Protein AF-A0A5C1AJ66-F1 (afdb_monomer)

Sequence (374 aa):
MSDTRTIRYGDKDYTVSAAHPAADALPLKLDTDEFRDIVASMASDGFDPEKPIYRQAATGRVISGRRRELASQVAGVETVYVDKGWTDAEVVAFVERDELHRRNLTPSEKAASAVELAALKPHGGDRKSEAARDQAATSPLDPAAADQARSREAIAKGAGVGERTVRAVAAVREKSESLFAAVKEGEIGAQLAERLVKKASPRQIKQVLAADDKSQAANKVLRQVEEAARREADSPGGQEGEPGLDDRFMPNAADARALAMAFGFAISGLRSAHRGLMNNLRDRDHPLAKRIDLHGNFASQLLALIETLERNLPELPCPPCCGTGETGDGKSCRHCQGYGVVDRGFYDGNKAVWPKVEKRMQQLRANADAGDAA

Mean predicted aligned error: 18.73 Å

Solvent-accessible surface area (backbone atoms only — not comparable to full-atom values): 21203 Å² total; per-residue (Å²): 127,71,44,63,41,79,47,77,59,89,96,43,77,42,84,41,65,25,61,29,70,54,41,58,37,44,66,77,72,73,92,40,69,72,42,51,50,51,24,51,47,29,55,75,74,40,68,62,76,93,66,48,29,35,21,29,57,91,57,47,20,32,53,42,43,69,65,57,57,52,28,25,60,75,42,71,38,77,79,56,74,44,74,35,90,60,51,72,68,54,48,39,54,47,36,49,66,65,56,54,65,39,91,86,56,51,69,42,24,28,32,36,21,38,58,48,44,58,69,71,46,76,95,70,68,71,89,74,42,66,72,58,52,63,56,55,75,71,47,100,55,60,65,70,58,53,50,52,48,53,51,41,47,52,44,12,62,69,49,73,40,59,47,70,49,33,52,27,33,52,58,26,42,76,77,32,59,72,60,33,50,36,21,31,69,60,56,31,54,29,68,60,50,31,50,42,73,74,72,50,53,72,69,55,51,52,53,22,71,71,39,93,56,32,48,62,40,43,53,53,52,50,49,53,51,53,51,50,55,45,52,64,67,66,46,72,78,76,69,92,69,91,70,84,83,75,86,84,82,68,77,52,76,64,54,58,48,49,53,53,48,52,52,50,51,53,52,50,50,51,50,51,52,49,51,53,50,52,57,51,54,66,39,80,84,31,73,67,43,70,68,48,80,74,87,46,71,64,58,57,51,52,49,52,51,49,54,52,46,66,73,67,51,68,72,44,60,24,68,80,34,69,40,68,10,34,40,92,86,75,42,65,24,85,86,36,73,42,68,11,34,33,42,64,69,65,50,62,77,43,53,90,51,46,71,61,47,43,55,51,46,53,50,52,42,56,50,50,62,56,58,79,74,113

Secondary structure (DSSP, 8-state):
---EEEEEETTEEEEEEPBPHHHHTS----SSHHHHHHHHHHHHH---TTSPEEEETTT--EEE-HHHHHHHHHHT-PPPEEEE---HHHHHHHII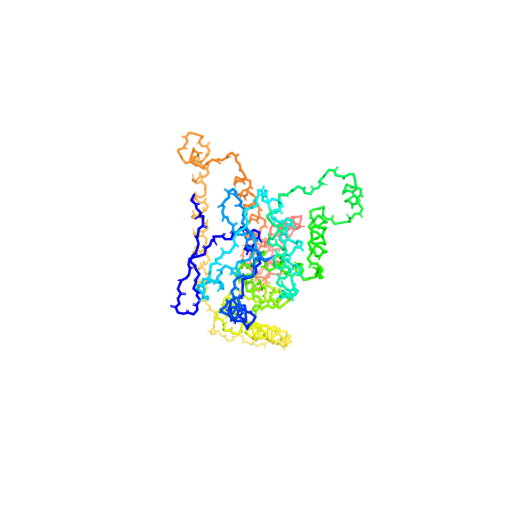IIITT-TT--HHHHHHHHHHHHHHS-S-S-TT-HHHHHHHTT-SS-HHHHHHHHHHHHHHHHHTS-HHHHHHHHHHHHH-HHHHHHHHHTSS-HHHHHHHHHHS-HHHHHHHHTSSSHHHHHHHHHHHHHHHHHHHHHS----S--PPPPSTTPPPHHHHHHHHHHHHHHHHHHHHHHHHHHHHTTSTT-HHHHHTT-SSHHHHHHHHHHHHHHHH---EE-GGGTTSSB-TTSPBPTTTTTSSEE-HHHHHHTTTTHHHHHHHHHHHHHHHHHHTT-

Foldseek 3Di:
DFAWDWDDDDPDIDIFGAADQLQVLAAPDCVDPVLVVLLVCCLVPNQDLVDAFEAAQVRNHTLDCRSVRVSCVSSVGDGGYDYDPDDSQVSLVCCLVPVLPDPPDDLLLSLLSLLSSLVSDDPDDPPPDPVLVVVCVPDPDDSVVVVVLVSLVVSCVSNVHDSVSNVLLVQLVVQPVLLNVCSNNVLAGSVLSSLCSVQPDPVLQVVLSPDPRSHVSSVVRSVVSVVVVVCVVPVDPDDDDDDPDDPDDDPPPVVVVVVVVVVVVVVVVVVVVVVVVVVLCVPCPRPVVVVPVPPDDVVVVVVVVVVVCLQPDKDDQDLLVSQQQAAPVRHGDPLCRSRRIDGPVSCVVCVVCSVVSNVVSVVVNVVSVVVVVD

Radius of gyration: 31.41 Å; Cα contacts (8 Å, |Δi|>4): 398; chains: 1; bounding box: 58×58×100 Å

Nearest PDB structures (foldseek):
  7nfu-assembly2_B  TM=4.679E-01  e=1.137E-04  Geobacillus thermoleovorans CCB_US3_UF5
  7ng0-assembly1_A-2  TM=3.808E-01  e=2.739E-05  Geobacillus thermoleovorans CCB_US3_UF5
  7nfu-assembly1_A  TM=4.645E-01  e=2.564E-04  Geobacillus thermoleovorans CCB_US3_UF5
  7bnk-assembly1_B  TM=3.337E-01  e=5.303E-05  Myxococcus xanthus DK 1622
  7o0n-assembly1_B  TM=3.545E-01  e=1.258E-04  Myxococcus xanthus DK 1622

Organism: NCBI:txid2598579

InterPro domains:
  IPR036086 ParB/Sulfiredoxin superfamily [SSF110849] (30-121)

pLDDT: mean 75.51, std 19.44, range [32.59, 96.19]

Structure (mmCIF, N/CA/C/O backbone):
data_AF-A0A5C1AJ66-F1
#
_entry.id   AF-A0A5C1AJ66-F1
#
loop_
_atom_site.group_PDB
_atom_site.id
_atom_site.type_symbol
_atom_site.label_atom_id
_atom_site.label_alt_id
_atom_site.label_comp_id
_atom_site.label_asym_id
_atom_site.label_entity_id
_atom_site.label_seq_id
_atom_site.pdbx_PDB_ins_code
_atom_site.Cartn_x
_atom_site.Cartn_y
_atom_site.Cartn_z
_atom_site.occupancy
_atom_site.B_iso_or_equiv
_atom_site.auth_seq_id
_atom_site.auth_comp_id
_atom_site.auth_asym_id
_atom_site.auth_atom_id
_atom_site.pdbx_PDB_model_num
ATOM 1 N N . MET A 1 1 ? -20.072 16.951 10.151 1.00 47.62 1 MET A N 1
ATOM 2 C CA . MET A 1 1 ? -20.674 15.750 9.535 1.00 47.62 1 MET A CA 1
ATOM 3 C C . MET A 1 1 ? -19.584 14.705 9.508 1.00 47.62 1 MET A C 1
ATOM 5 O O . MET A 1 1 ? -18.528 15.005 8.967 1.00 47.62 1 MET A O 1
ATOM 9 N N . SER A 1 2 ? -19.775 13.570 10.176 1.00 61.44 2 SER A N 1
ATOM 10 C CA . SER A 1 2 ? -18.770 12.505 10.199 1.00 61.44 2 SER A CA 1
ATOM 11 C C . SER A 1 2 ? -18.635 11.931 8.791 1.00 61.44 2 SER A C 1
ATOM 13 O O . SER A 1 2 ? -19.624 11.492 8.207 1.00 61.44 2 SER A O 1
ATOM 15 N N . ASP A 1 3 ? -17.432 12.008 8.234 1.00 83.38 3 ASP A N 1
ATOM 16 C CA . ASP A 1 3 ? -17.092 11.449 6.927 1.00 83.38 3 ASP A CA 1
ATOM 17 C C . ASP A 1 3 ? -17.266 9.919 7.006 1.00 83.38 3 ASP A C 1
ATOM 19 O O . ASP A 1 3 ? -16.702 9.281 7.898 1.00 83.38 3 ASP A O 1
ATOM 23 N N . THR A 1 4 ? -18.105 9.332 6.150 1.00 89.12 4 THR A N 1
ATOM 24 C CA . THR A 1 4 ? -18.429 7.891 6.157 1.00 89.12 4 THR A CA 1
ATOM 25 C C . THR A 1 4 ? -18.232 7.300 4.769 1.00 89.12 4 THR A C 1
ATOM 27 O O . THR A 1 4 ? -18.330 7.997 3.761 1.00 89.12 4 THR A O 1
ATOM 30 N N . ARG A 1 5 ? -17.937 6.000 4.711 1.00 91.50 5 ARG A N 1
ATOM 31 C CA . ARG A 1 5 ? -17.777 5.241 3.472 1.00 91.50 5 ARG A CA 1
ATOM 32 C C . ARG A 1 5 ? -18.477 3.893 3.563 1.00 91.50 5 ARG A C 1
ATOM 34 O O . ARG A 1 5 ? -18.549 3.286 4.631 1.00 91.50 5 ARG A O 1
ATOM 41 N N . THR A 1 6 ? -18.944 3.407 2.422 1.00 92.88 6 THR A N 1
ATOM 42 C CA . THR A 1 6 ? -19.541 2.077 2.306 1.00 92.88 6 THR A CA 1
ATOM 43 C C . THR A 1 6 ? -18.465 1.053 1.966 1.00 92.88 6 THR A C 1
ATOM 45 O O . THR A 1 6 ? -17.674 1.261 1.046 1.00 92.88 6 THR A O 1
ATOM 48 N N . ILE A 1 7 ? -18.436 -0.054 2.703 1.00 92.12 7 ILE A N 1
ATOM 49 C CA . ILE A 1 7 ? -17.576 -1.206 2.438 1.00 92.12 7 ILE A CA 1
ATOM 50 C C . ILE A 1 7 ? -18.457 -2.433 2.251 1.00 92.12 7 ILE A C 1
ATOM 52 O O . ILE A 1 7 ? -19.298 -2.735 3.095 1.00 92.12 7 ILE A O 1
ATOM 56 N N . ARG A 1 8 ? -18.227 -3.168 1.165 1.00 92.31 8 ARG A N 1
ATOM 57 C CA . ARG A 1 8 ? -18.873 -4.456 0.927 1.00 92.31 8 ARG A CA 1
ATOM 58 C C . ARG A 1 8 ? -18.076 -5.577 1.586 1.00 92.31 8 ARG A C 1
ATOM 60 O O . ARG A 1 8 ? -16.870 -5.682 1.372 1.00 92.31 8 ARG A O 1
ATOM 67 N N . TYR A 1 9 ? -18.751 -6.432 2.347 1.00 91.75 9 TYR A N 1
ATOM 68 C CA . TYR A 1 9 ? -18.173 -7.654 2.904 1.00 91.75 9 TYR A CA 1
ATOM 69 C C . TYR A 1 9 ? -19.177 -8.808 2.793 1.00 91.75 9 TYR A C 1
ATOM 71 O O . TYR A 1 9 ? -20.287 -8.742 3.326 1.00 91.75 9 TYR A O 1
ATOM 79 N N . GLY A 1 10 ? -18.795 -9.858 2.060 1.00 87.94 10 GLY A N 1
ATOM 80 C CA . GLY A 1 10 ? -19.732 -10.888 1.605 1.00 87.94 10 GLY A CA 1
ATOM 81 C C . GLY A 1 10 ? -20.821 -10.287 0.708 1.00 87.94 10 GLY A C 1
ATOM 82 O O . GLY A 1 10 ? -20.530 -9.541 -0.232 1.00 87.94 10 GLY A O 1
ATOM 83 N N . ASP A 1 11 ? -22.080 -10.570 1.039 1.00 90.00 11 ASP A N 1
ATOM 84 C CA . ASP A 1 11 ? -23.255 -10.094 0.294 1.00 90.00 11 ASP A CA 1
ATOM 85 C C . ASP A 1 11 ? -23.911 -8.844 0.898 1.00 90.00 11 ASP A C 1
ATOM 87 O O . ASP A 1 11 ? -25.023 -8.480 0.514 1.00 90.00 11 ASP A O 1
ATOM 91 N N . LYS A 1 12 ? -23.249 -8.185 1.857 1.00 92.00 12 LYS A N 1
ATOM 92 C CA . LYS A 1 12 ? -23.789 -7.019 2.566 1.00 92.00 12 LYS A CA 1
ATOM 93 C C . LYS A 1 12 ? -22.864 -5.812 2.466 1.00 92.00 12 LYS A C 1
ATOM 95 O O . LYS A 1 12 ? -21.639 -5.944 2.471 1.00 92.00 12 LYS A O 1
ATOM 100 N N . ASP A 1 13 ? -23.491 -4.643 2.444 1.00 94.62 13 ASP A N 1
ATOM 101 C CA . ASP A 1 13 ? -22.827 -3.348 2.492 1.00 94.62 13 ASP A CA 1
ATOM 102 C C . ASP A 1 13 ? -22.891 -2.789 3.918 1.00 94.62 13 ASP A C 1
ATOM 104 O O . ASP A 1 13 ? -23.942 -2.805 4.562 1.00 94.62 13 ASP A O 1
ATOM 108 N N . TYR A 1 14 ? -21.756 -2.294 4.404 1.00 93.19 14 TYR A N 1
ATOM 109 C CA . TYR A 1 14 ? -21.576 -1.753 5.748 1.00 93.19 14 TYR A CA 1
ATOM 110 C C . TYR A 1 14 ? -21.137 -0.294 5.665 1.00 93.19 14 TYR A C 1
ATOM 112 O O . TYR A 1 14 ? -20.258 0.054 4.874 1.00 93.19 14 TYR A O 1
ATOM 120 N N . THR A 1 15 ? -21.730 0.562 6.494 1.00 93.88 15 THR A N 1
ATOM 121 C CA . THR A 1 15 ? -21.377 1.984 6.564 1.00 93.88 15 THR A CA 1
ATOM 122 C C . THR A 1 15 ? -20.399 2.197 7.707 1.00 93.88 15 THR A C 1
ATOM 124 O O . THR A 1 15 ? -20.780 2.180 8.875 1.00 93.88 15 THR A O 1
ATOM 127 N N . VAL A 1 16 ? -19.136 2.429 7.369 1.00 92.88 16 VAL A N 1
ATOM 128 C CA . VAL A 1 16 ? -18.062 2.687 8.333 1.00 92.88 16 VAL A CA 1
ATOM 129 C C . VAL A 1 16 ? -17.592 4.131 8.230 1.00 92.88 16 VAL A C 1
ATOM 131 O O . VAL A 1 16 ? -17.849 4.827 7.246 1.00 92.88 16 VAL A O 1
ATOM 134 N N . SER A 1 17 ? -16.875 4.598 9.239 1.00 93.38 17 SER A N 1
ATOM 135 C CA . SER A 1 17 ? -16.232 5.904 9.205 1.00 93.38 17 SER A CA 1
ATOM 136 C C . SER A 1 17 ? -15.165 5.944 8.101 1.00 93.38 17 SER A C 1
ATOM 138 O O . SER A 1 17 ? -14.496 4.951 7.792 1.00 93.38 17 SER A O 1
ATOM 140 N N . ALA A 1 18 ? -14.981 7.106 7.480 1.00 94.31 18 ALA A N 1
ATOM 141 C CA . ALA A 1 18 ? -13.915 7.296 6.509 1.00 94.31 18 ALA A CA 1
ATOM 142 C C . ALA A 1 18 ? -12.547 7.167 7.196 1.00 94.31 18 ALA A C 1
ATOM 144 O O . ALA A 1 18 ? -12.348 7.608 8.331 1.00 94.31 18 ALA A O 1
ATOM 145 N N . ALA A 1 19 ? -11.585 6.562 6.503 1.00 94.12 19 ALA A N 1
ATOM 146 C CA . ALA A 1 19 ? -10.224 6.443 7.006 1.00 94.12 19 ALA A CA 1
ATOM 147 C C . ALA A 1 19 ? -9.471 7.771 6.849 1.00 94.12 19 ALA A C 1
ATOM 149 O O . ALA A 1 19 ? -9.637 8.490 5.863 1.00 94.12 19 ALA A O 1
ATOM 150 N N . HIS A 1 20 ? -8.604 8.088 7.807 1.00 94.94 20 HIS A N 1
ATOM 151 C CA . HIS A 1 20 ? -7.617 9.145 7.625 1.00 94.94 20 HIS A CA 1
ATOM 152 C C . HIS A 1 20 ? -6.647 8.746 6.493 1.00 94.94 20 HIS A C 1
ATOM 154 O O . HIS A 1 20 ? -6.272 7.573 6.449 1.00 94.94 20 HIS A O 1
ATOM 160 N N . PRO A 1 21 ? -6.171 9.668 5.626 1.00 93.94 21 PRO A N 1
ATOM 161 C CA . PRO A 1 21 ? -5.267 9.330 4.517 1.00 93.94 21 PRO A CA 1
ATOM 162 C C . PRO A 1 21 ? -4.046 8.497 4.930 1.00 93.94 21 PRO A C 1
ATOM 164 O O . PRO A 1 21 ? -3.681 7.547 4.249 1.00 93.94 21 PRO A O 1
ATOM 167 N N . ALA A 1 22 ? -3.460 8.791 6.095 1.00 93.25 22 ALA A N 1
ATOM 168 C CA . ALA A 1 22 ? -2.370 7.988 6.654 1.00 93.25 22 ALA A CA 1
ATOM 169 C C . ALA A 1 22 ? -2.791 6.542 6.971 1.00 93.25 22 ALA A C 1
ATOM 171 O O . ALA A 1 22 ? -2.068 5.607 6.656 1.00 93.25 22 ALA A O 1
ATOM 172 N N . ALA A 1 23 ? -3.970 6.339 7.560 1.00 93.12 23 ALA A N 1
ATOM 173 C CA . ALA A 1 23 ? -4.486 5.000 7.834 1.00 93.12 23 ALA A CA 1
ATOM 174 C C . ALA A 1 23 ? -4.848 4.259 6.537 1.00 93.12 23 ALA A C 1
ATOM 176 O O . ALA A 1 23 ? -4.701 3.041 6.462 1.00 93.12 23 ALA A O 1
ATOM 177 N N . ASP A 1 24 ? -5.311 4.992 5.519 1.00 93.25 24 ASP A N 1
ATOM 178 C CA . ASP A 1 24 ? -5.642 4.468 4.190 1.00 93.25 24 ASP A CA 1
ATOM 179 C C . ASP A 1 24 ? -4.413 4.074 3.360 1.00 93.25 24 ASP A C 1
ATOM 181 O O . ASP A 1 24 ? -4.518 3.251 2.451 1.00 93.25 24 ASP A O 1
ATOM 185 N N . ALA A 1 25 ? -3.232 4.565 3.747 1.00 91.81 25 ALA A N 1
ATOM 186 C CA . ALA A 1 25 ? -1.968 4.141 3.160 1.00 91.81 25 ALA A CA 1
ATOM 187 C C . ALA A 1 25 ? -1.609 2.676 3.470 1.00 91.81 25 ALA A C 1
ATOM 189 O O . ALA A 1 25 ? -0.728 2.103 2.837 1.00 91.81 25 ALA A O 1
ATOM 190 N N . LEU A 1 26 ? -2.272 2.056 4.452 1.00 91.88 26 LEU A N 1
ATOM 191 C CA . LEU A 1 26 ? -2.098 0.642 4.769 1.00 91.88 26 LEU A CA 1
ATOM 192 C C . LEU A 1 26 ? -3.203 -0.195 4.111 1.00 91.88 26 LEU A C 1
ATOM 194 O O . LEU A 1 26 ? -4.370 0.224 4.119 1.00 91.88 26 LEU A O 1
ATOM 198 N N . PRO A 1 27 ? -2.897 -1.417 3.642 1.00 90.75 27 PRO A N 1
ATOM 199 C CA . PRO A 1 27 ? -3.909 -2.308 3.084 1.00 90.75 27 PRO A CA 1
ATOM 200 C C . PRO A 1 27 ? -4.925 -2.731 4.156 1.00 90.75 27 PRO A C 1
ATOM 202 O O . PRO A 1 27 ? -4.598 -2.847 5.343 1.00 90.75 27 PRO A O 1
ATOM 205 N N . LEU A 1 28 ? -6.187 -2.920 3.757 1.00 89.44 28 LEU A N 1
ATOM 206 C CA . LEU A 1 28 ? -7.275 -3.244 4.691 1.00 89.44 28 LEU A CA 1
ATOM 207 C C . LEU A 1 28 ? -7.443 -4.757 4.918 1.00 89.44 28 LEU A C 1
ATOM 209 O O . LEU A 1 28 ? -7.767 -5.145 6.040 1.00 89.44 28 LEU A O 1
ATOM 213 N N . LYS A 1 29 ? -7.192 -5.584 3.892 1.00 87.62 29 LYS A N 1
ATOM 214 C CA . LYS A 1 29 ? -7.206 -7.064 3.912 1.00 87.62 29 LYS A CA 1
ATOM 215 C C . LYS A 1 29 ? -8.392 -7.695 4.657 1.00 87.62 29 LYS A C 1
ATOM 217 O O . LYS A 1 29 ? -8.275 -8.125 5.809 1.00 87.62 29 LYS A O 1
ATOM 222 N N . LEU A 1 30 ? -9.536 -7.770 3.979 1.00 87.50 30 LEU A N 1
ATOM 223 C CA . LEU A 1 30 ? -10.791 -8.299 4.535 1.00 87.50 30 LEU A CA 1
ATOM 224 C C . LEU A 1 30 ? -11.063 -9.767 4.184 1.00 87.50 30 LEU A C 1
ATOM 226 O O . LEU A 1 30 ? -11.816 -10.435 4.880 1.00 87.50 30 LEU A O 1
ATOM 230 N N . ASP A 1 31 ? -10.444 -10.289 3.134 1.00 84.44 31 ASP A N 1
ATOM 231 C CA . ASP A 1 31 ? -10.614 -11.653 2.618 1.00 84.44 31 ASP A CA 1
ATOM 232 C C . ASP A 1 31 ? -9.754 -12.710 3.343 1.00 84.44 31 ASP A C 1
ATOM 234 O O . ASP A 1 31 ? -9.691 -13.872 2.939 1.00 84.44 31 ASP A O 1
ATOM 238 N N . THR A 1 32 ? -9.132 -12.333 4.459 1.00 85.44 32 THR A N 1
ATOM 239 C CA . THR A 1 32 ? -8.185 -13.161 5.216 1.00 85.44 32 THR A CA 1
ATOM 240 C C . THR A 1 32 ? -8.857 -13.981 6.320 1.00 85.44 32 THR A C 1
ATOM 242 O O . THR A 1 32 ? -9.841 -13.540 6.918 1.00 85.44 32 THR A O 1
ATOM 245 N N . ASP A 1 33 ? -8.285 -15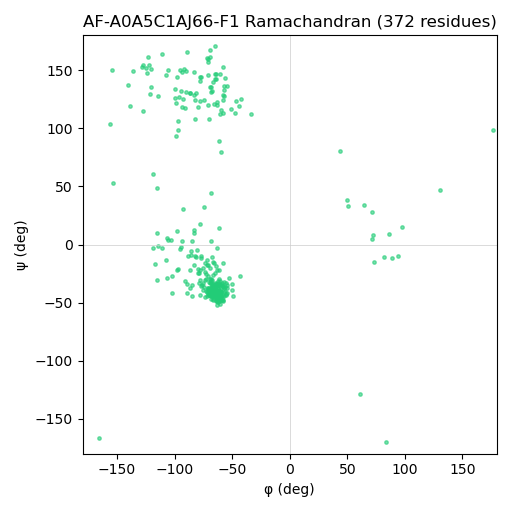.146 6.653 1.00 88.88 33 ASP A N 1
ATOM 246 C CA . ASP A 1 33 ? -8.677 -15.914 7.850 1.00 88.88 33 ASP A CA 1
ATOM 247 C C . ASP A 1 33 ? -8.550 -15.066 9.121 1.00 88.88 33 ASP A C 1
ATOM 249 O O . ASP A 1 33 ? -9.468 -15.030 9.929 1.00 88.88 33 ASP A O 1
ATOM 253 N N . GLU A 1 34 ? -7.490 -14.256 9.227 1.00 88.44 34 GLU A N 1
ATOM 254 C CA . GLU A 1 34 ? -7.290 -13.342 10.358 1.00 88.44 34 GLU A CA 1
ATOM 255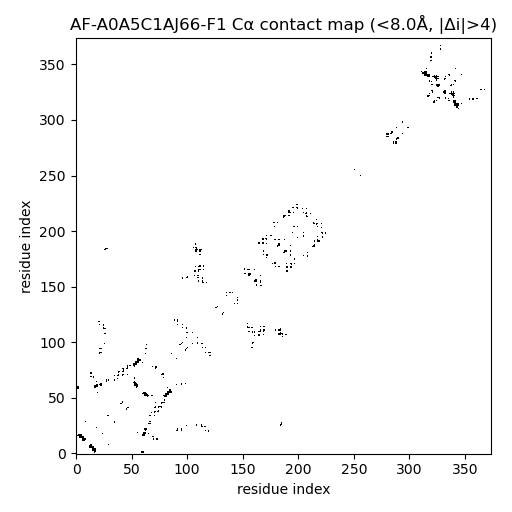 C C . GLU A 1 34 ? -8.473 -12.372 10.537 1.00 88.44 34 GLU A C 1
ATOM 257 O O . GLU A 1 34 ? -8.847 -12.050 11.661 1.00 88.44 34 GLU A O 1
ATOM 262 N N . PHE A 1 35 ? -9.086 -11.878 9.450 1.00 92.81 35 PHE A N 1
ATOM 263 C CA . PHE A 1 35 ? -10.272 -11.026 9.578 1.00 92.81 35 PHE A CA 1
ATOM 264 C C . PHE A 1 35 ? -11.499 -11.818 10.044 1.00 92.81 35 PHE A C 1
ATOM 266 O O . PHE A 1 35 ? -12.240 -11.331 10.899 1.00 92.81 35 PHE A O 1
ATOM 273 N N . ARG A 1 36 ? -11.690 -13.039 9.531 1.00 93.31 36 ARG A N 1
ATOM 274 C CA . ARG A 1 36 ? -12.764 -13.937 9.983 1.00 93.31 36 ARG A CA 1
ATOM 275 C C . ARG A 1 36 ? -12.636 -14.258 11.472 1.00 93.31 36 ARG A C 1
ATOM 277 O O . ARG A 1 36 ? -13.638 -14.197 12.178 1.00 93.31 36 ARG A O 1
ATOM 284 N N . ASP A 1 37 ? -11.419 -14.493 11.954 1.00 93.12 37 ASP A N 1
ATOM 285 C CA . ASP A 1 37 ? -11.138 -14.752 13.369 1.00 93.12 37 ASP A CA 1
ATOM 286 C C . ASP A 1 37 ? -11.476 -13.542 14.252 1.00 93.12 37 ASP A C 1
ATOM 288 O O . ASP A 1 37 ? -12.058 -13.702 15.325 1.00 93.12 37 ASP A O 1
ATOM 292 N N . ILE A 1 38 ? -11.186 -12.316 13.791 1.00 93.00 38 ILE A N 1
ATOM 293 C CA . ILE A 1 38 ? -11.573 -11.085 14.504 1.00 93.00 38 ILE A CA 1
ATOM 294 C C . ILE A 1 38 ? -13.099 -10.980 14.615 1.00 93.00 38 ILE A C 1
ATOM 296 O O . ILE A 1 38 ? -13.607 -10.661 15.687 1.00 93.00 38 ILE A O 1
ATOM 300 N N . VAL A 1 39 ? -13.833 -11.246 13.529 1.00 95.38 39 VAL A N 1
ATOM 301 C CA . VAL A 1 39 ? -15.306 -11.223 13.537 1.00 95.38 39 VAL A CA 1
ATOM 302 C C . VAL A 1 39 ? -15.860 -12.281 14.493 1.00 95.38 39 VAL A C 1
ATOM 304 O O . VAL A 1 39 ? -16.754 -11.978 15.278 1.00 95.38 39 VAL A O 1
ATOM 307 N N . ALA A 1 40 ? -15.319 -13.502 14.455 1.00 94.38 40 ALA A N 1
ATOM 308 C CA . ALA A 1 40 ? -15.749 -14.595 15.322 1.00 94.38 40 ALA A CA 1
ATOM 309 C C . ALA A 1 40 ? -15.503 -14.285 16.808 1.00 94.38 40 ALA A C 1
ATOM 311 O O . ALA A 1 40 ? -16.416 -14.453 17.612 1.00 94.38 40 ALA A O 1
ATOM 312 N N . SER A 1 41 ? -14.319 -13.768 17.156 1.00 94.25 41 SER A N 1
ATOM 313 C CA . SER A 1 41 ? -14.007 -13.342 18.528 1.00 94.25 41 SER A CA 1
ATOM 314 C C . SER A 1 41 ? -14.896 -12.183 18.981 1.00 94.25 41 SER A C 1
ATOM 316 O O . SER A 1 41 ? -15.402 -12.204 20.095 1.00 94.25 41 SER A O 1
ATOM 318 N N . MET A 1 42 ? -15.184 -11.201 18.119 1.00 95.44 42 MET A N 1
ATOM 319 C CA . MET A 1 42 ? -16.125 -10.129 18.471 1.00 95.44 42 MET A CA 1
ATOM 320 C C . MET A 1 42 ? -17.552 -10.635 18.688 1.00 95.44 42 MET A C 1
ATOM 322 O O . MET A 1 42 ? -18.254 -10.113 19.549 1.00 95.44 42 MET A O 1
ATOM 326 N N . ALA A 1 43 ? -17.988 -11.642 17.929 1.00 94.44 43 ALA A N 1
ATOM 327 C CA . ALA A 1 43 ? -19.304 -12.244 18.103 1.00 94.44 43 ALA A CA 1
ATOM 328 C C . ALA A 1 43 ? -19.412 -13.068 19.400 1.00 94.44 43 ALA A C 1
ATOM 330 O O . ALA A 1 43 ? -20.496 -13.126 19.978 1.00 94.44 43 ALA A O 1
ATOM 331 N N . SER A 1 44 ? -18.322 -13.700 19.857 1.00 95.06 44 SER A N 1
ATOM 332 C CA . SER A 1 44 ? -18.310 -14.480 21.103 1.00 95.06 44 SER A CA 1
ATOM 333 C C . SER A 1 44 ? -18.067 -13.630 22.349 1.00 95.06 44 SER A C 1
ATOM 335 O O . SER A 1 44 ? -18.754 -13.810 23.352 1.00 95.06 44 SER A O 1
ATOM 337 N N . ASP A 1 45 ? -17.107 -12.708 22.280 1.00 93.88 45 ASP A N 1
ATOM 338 C CA . ASP A 1 45 ? -16.541 -12.021 23.447 1.00 93.88 45 ASP A CA 1
ATOM 339 C C . ASP A 1 45 ? -16.991 -10.553 23.540 1.00 93.88 45 ASP A C 1
ATOM 341 O O . ASP A 1 45 ? -16.830 -9.910 24.578 1.00 93.88 45 ASP A O 1
ATOM 345 N N . GLY A 1 46 ? -17.570 -10.010 22.465 1.00 93.06 46 GLY A N 1
ATOM 346 C CA . GLY A 1 46 ? -17.904 -8.595 22.341 1.00 93.06 46 GLY A CA 1
ATOM 347 C C . GLY A 1 46 ? -16.722 -7.728 21.889 1.00 93.06 46 GLY A C 1
ATOM 348 O O . GLY A 1 46 ? -15.678 -8.208 21.444 1.00 93.06 46 GLY A O 1
ATOM 349 N N . PHE A 1 47 ? -16.894 -6.406 21.963 1.00 94.69 47 PHE A N 1
ATOM 350 C CA . PHE A 1 47 ? -15.833 -5.459 21.620 1.00 94.69 47 PHE A CA 1
ATOM 351 C C . PHE A 1 47 ? -14.871 -5.271 22.802 1.00 94.69 47 PHE A C 1
ATOM 353 O O . PHE A 1 47 ? -15.297 -4.855 23.875 1.00 94.69 47 PHE A O 1
ATOM 360 N N . ASP A 1 48 ? -13.572 -5.503 22.596 1.00 92.62 48 ASP A N 1
ATOM 361 C CA . ASP A 1 48 ? -12.528 -5.257 23.601 1.00 92.62 48 ASP A CA 1
ATOM 362 C C . ASP A 1 48 ? -12.321 -3.739 23.832 1.00 92.62 48 ASP A C 1
ATOM 364 O O . ASP A 1 48 ? -11.753 -3.057 22.964 1.00 92.62 48 ASP A O 1
ATOM 368 N N . PRO A 1 49 ? -12.743 -3.179 24.984 1.00 90.62 49 PRO A N 1
ATOM 369 C CA . PRO A 1 49 ? -12.655 -1.745 25.247 1.00 90.62 49 PRO A CA 1
ATOM 370 C C . PRO A 1 49 ? -11.213 -1.265 25.468 1.00 90.62 49 PRO A C 1
ATOM 372 O O . PRO A 1 49 ? -10.953 -0.069 25.335 1.00 90.62 49 PRO A O 1
ATOM 375 N N . GLU A 1 50 ? -10.259 -2.160 25.754 1.00 91.88 50 GLU A N 1
ATOM 376 C CA . GLU A 1 50 ? -8.838 -1.807 25.889 1.00 91.88 50 GLU A CA 1
ATOM 377 C C . GLU A 1 50 ? -8.183 -1.523 24.529 1.00 91.88 50 GLU A C 1
ATOM 379 O O . GLU A 1 50 ? -7.120 -0.899 24.448 1.00 91.88 50 GLU A O 1
ATOM 384 N N . LYS A 1 51 ? -8.831 -1.940 23.434 1.00 91.19 51 LYS A N 1
ATOM 385 C CA . LYS A 1 51 ? -8.368 -1.740 22.056 1.00 91.19 51 LYS A CA 1
ATOM 386 C C . LYS A 1 51 ? -9.367 -0.905 21.243 1.00 91.19 51 LYS A C 1
ATOM 388 O O . LYS A 1 51 ? -9.842 -1.373 20.200 1.00 91.19 51 LYS A O 1
ATOM 393 N N . PRO A 1 52 ? -9.643 0.349 21.651 1.00 94.50 52 PRO A N 1
ATOM 394 C CA . PRO A 1 52 ? -10.642 1.182 20.996 1.00 94.50 52 PRO A CA 1
ATOM 395 C C . PRO A 1 52 ? -10.261 1.523 19.551 1.00 94.50 52 PRO A C 1
ATOM 397 O O . PRO A 1 52 ? -9.143 1.280 19.069 1.00 94.50 52 PRO A O 1
ATOM 400 N N . ILE A 1 53 ? -11.222 2.110 18.846 1.00 95.50 53 ILE A N 1
ATOM 401 C CA . ILE A 1 53 ? -11.021 2.693 17.523 1.00 95.50 53 ILE A CA 1
ATOM 402 C C . ILE A 1 53 ? -10.642 4.155 17.698 1.00 95.50 53 ILE A C 1
ATOM 404 O O . ILE A 1 53 ? -11.421 4.954 18.219 1.00 95.50 53 ILE A O 1
ATOM 408 N N . TYR A 1 54 ? -9.438 4.513 17.265 1.00 95.94 54 TYR A N 1
ATOM 409 C CA . TYR A 1 54 ? -8.975 5.892 17.347 1.00 95.94 54 TYR A CA 1
ATOM 410 C C . TYR A 1 54 ? -9.499 6.684 16.159 1.00 95.94 54 TYR A C 1
ATOM 412 O O . TYR A 1 54 ? -9.290 6.283 15.011 1.00 95.94 54 TYR A O 1
ATOM 420 N N . ARG A 1 55 ? -10.129 7.827 16.426 1.00 96.06 55 ARG A N 1
ATOM 421 C CA . ARG A 1 55 ? -10.564 8.782 15.402 1.00 96.06 55 ARG A CA 1
ATOM 422 C C . ARG A 1 55 ? -9.921 10.137 15.620 1.00 96.06 55 ARG A C 1
ATOM 424 O O . ARG A 1 55 ? -9.614 10.512 16.746 1.00 96.06 55 ARG A O 1
ATOM 431 N N . GLN A 1 56 ? -9.729 10.887 14.548 1.00 94.94 56 GLN A N 1
ATOM 432 C CA . GLN A 1 56 ? -9.276 12.265 14.636 1.00 94.94 56 GLN A CA 1
ATOM 433 C C . GLN A 1 56 ? -10.472 13.154 14.985 1.00 94.94 56 GLN A C 1
ATOM 435 O O . GLN A 1 56 ? -11.417 13.244 14.207 1.00 94.94 56 GLN A O 1
ATOM 440 N N . ALA A 1 57 ? -10.428 13.837 16.128 1.00 92.94 57 ALA A N 1
ATOM 441 C CA . ALA A 1 57 ? -11.548 14.634 16.636 1.00 92.94 57 ALA A CA 1
ATOM 442 C C . ALA A 1 57 ? -11.989 15.738 15.657 1.00 92.94 57 ALA A C 1
ATOM 444 O O . ALA A 1 57 ? -13.176 16.024 15.539 1.00 92.94 57 ALA A O 1
ATOM 445 N N . ALA A 1 58 ? -11.039 16.331 14.923 1.00 90.56 58 ALA A N 1
ATOM 446 C CA . ALA A 1 58 ? -11.312 17.421 13.988 1.00 90.56 58 ALA A CA 1
ATOM 447 C C . ALA A 1 58 ? -12.119 16.985 12.750 1.00 90.56 58 ALA A C 1
ATOM 449 O O . ALA A 1 58 ? -12.906 17.770 12.226 1.00 90.56 58 ALA A O 1
ATOM 450 N N . THR A 1 59 ? -11.928 15.751 12.273 1.00 90.44 59 THR A N 1
ATOM 451 C CA . THR A 1 59 ? -12.511 15.263 11.006 1.00 90.44 59 THR A CA 1
ATOM 452 C C . THR A 1 59 ? -13.492 14.104 11.194 1.00 90.44 59 THR A C 1
ATOM 454 O O . THR A 1 59 ? -14.258 13.790 10.287 1.00 90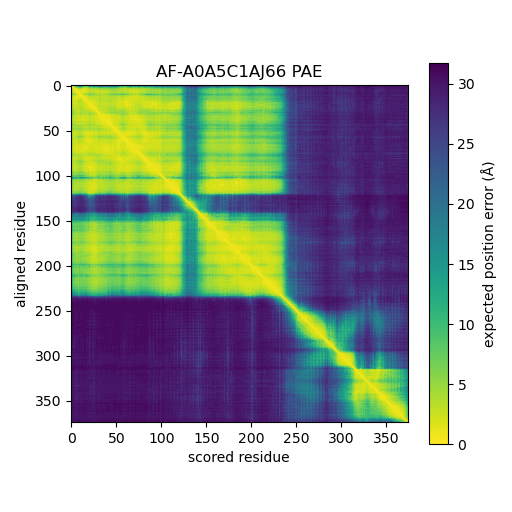.44 59 THR A O 1
ATOM 457 N N . GLY A 1 60 ? -13.471 13.447 12.356 1.00 91.12 60 GLY A N 1
ATOM 458 C CA . GLY A 1 60 ? -14.190 12.202 12.621 1.00 91.12 60 GLY A CA 1
ATOM 459 C C . GLY A 1 60 ? -13.607 10.978 11.904 1.00 91.12 60 GLY A C 1
ATOM 460 O O . GLY A 1 60 ? -14.191 9.901 11.984 1.00 91.12 60 GLY A O 1
ATOM 461 N N . ARG A 1 61 ? -12.471 11.113 11.206 1.00 94.69 61 ARG A N 1
ATOM 462 C CA . ARG A 1 61 ? -11.868 10.024 10.425 1.00 94.69 61 ARG A CA 1
ATOM 463 C C . ARG A 1 61 ? -11.131 9.025 11.303 1.00 94.69 61 ARG A C 1
ATOM 465 O O . ARG A 1 61 ? -10.463 9.407 12.262 1.00 94.69 61 ARG A O 1
ATOM 472 N N . VAL A 1 62 ? -11.187 7.749 10.939 1.00 95.44 62 VAL A N 1
ATOM 473 C CA . VAL A 1 62 ? -10.508 6.666 11.663 1.00 95.44 62 VAL A CA 1
ATOM 474 C C . VAL A 1 62 ? -9.008 6.704 11.401 1.00 95.44 62 VAL A C 1
ATOM 476 O O . VAL A 1 62 ? -8.554 6.638 10.260 1.00 95.44 62 VAL A O 1
ATOM 479 N N . ILE A 1 63 ? -8.245 6.771 12.486 1.00 94.94 63 ILE A N 1
ATOM 480 C CA . ILE A 1 63 ? -6.782 6.720 12.517 1.00 94.94 63 ILE A CA 1
ATOM 481 C C . ILE A 1 63 ? -6.303 5.268 12.630 1.00 94.94 63 ILE A C 1
ATOM 483 O O . ILE A 1 63 ? -5.349 4.869 11.971 1.00 94.94 63 ILE A O 1
ATOM 487 N N . SER A 1 64 ? -6.960 4.462 13.467 1.00 94.00 64 SER A N 1
ATOM 488 C CA . SER A 1 64 ? -6.617 3.053 13.680 1.00 94.00 64 SER A CA 1
ATOM 489 C C . SER A 1 64 ? -7.837 2.264 14.138 1.00 94.00 64 SER A C 1
ATOM 491 O O . SER A 1 64 ? -8.732 2.802 14.785 1.00 94.00 64 SER A O 1
ATOM 493 N N . GLY A 1 65 ? -7.864 0.975 13.797 1.00 92.75 65 GLY A N 1
ATOM 494 C CA . GLY A 1 65 ? -8.974 0.082 14.119 1.00 92.75 65 GLY A CA 1
ATOM 495 C C . GLY A 1 65 ? -9.982 -0.115 12.987 1.00 92.75 65 GLY A C 1
ATOM 496 O O . GLY A 1 65 ? -11.031 -0.680 13.245 1.00 92.75 65 GLY A O 1
ATOM 497 N N . ARG A 1 66 ? -9.672 0.254 11.734 1.00 94.19 66 ARG A N 1
ATOM 498 C CA . ARG A 1 66 ? -10.579 0.080 10.572 1.00 94.19 66 ARG A CA 1
ATOM 499 C C . ARG A 1 66 ? -11.169 -1.335 10.457 1.00 94.19 66 ARG A C 1
ATOM 501 O O . ARG A 1 66 ? -12.360 -1.497 10.236 1.00 94.19 66 ARG A O 1
ATOM 508 N N . ARG A 1 67 ? -10.336 -2.370 10.640 1.00 94.00 67 ARG A N 1
ATOM 509 C CA . ARG A 1 67 ? -10.792 -3.774 10.641 1.00 94.00 67 ARG A CA 1
ATOM 510 C C . ARG A 1 67 ? -11.707 -4.065 11.831 1.00 94.00 67 ARG A C 1
ATOM 512 O O . ARG A 1 67 ? -12.704 -4.744 11.662 1.00 94.00 67 ARG A O 1
ATOM 519 N N . ARG A 1 68 ? -11.402 -3.517 13.012 1.00 94.88 68 ARG A N 1
ATOM 520 C CA . ARG A 1 68 ? -12.247 -3.659 14.208 1.00 94.88 68 ARG A CA 1
ATOM 521 C C . ARG A 1 68 ? -13.598 -2.960 14.043 1.00 94.88 68 ARG A C 1
ATOM 523 O O . ARG A 1 68 ? -14.587 -3.510 14.492 1.00 94.88 68 ARG A O 1
ATOM 530 N N . GLU A 1 69 ? -13.644 -1.809 13.373 1.00 95.88 69 GLU A N 1
ATOM 531 C CA . GLU A 1 69 ? -14.893 -1.085 13.087 1.00 95.88 69 GLU A CA 1
ATOM 532 C C . GLU A 1 69 ? -15.815 -1.906 12.195 1.00 95.88 69 GLU A C 1
ATOM 534 O O . GLU A 1 69 ? -17.001 -2.042 12.470 1.00 95.88 69 GLU A O 1
ATOM 539 N N . LEU A 1 70 ? -15.264 -2.472 11.122 1.00 95.75 70 LEU A N 1
ATOM 540 C CA . LEU A 1 70 ? -16.053 -3.317 10.241 1.00 95.75 70 LEU A CA 1
ATOM 541 C C . LEU A 1 70 ? -16.455 -4.613 10.948 1.00 95.75 70 LEU A C 1
ATOM 543 O O . LEU A 1 70 ? -17.606 -5.021 10.862 1.00 95.75 70 LEU A O 1
ATOM 547 N N . ALA A 1 71 ? -15.527 -5.252 11.663 1.00 95.88 71 ALA A N 1
ATOM 548 C CA . ALA A 1 71 ? -15.803 -6.505 12.352 1.00 95.88 71 ALA A CA 1
ATOM 549 C C . ALA A 1 71 ? -16.885 -6.355 13.428 1.00 95.88 71 ALA A C 1
ATOM 551 O O . ALA A 1 71 ? -17.735 -7.236 13.535 1.00 95.88 71 ALA A O 1
ATOM 552 N N . SER A 1 72 ? -16.916 -5.236 14.159 1.00 96.06 72 SER A N 1
ATOM 553 C CA . SER A 1 72 ? -17.951 -4.993 15.163 1.00 96.06 72 SER A CA 1
ATOM 554 C C . SER A 1 72 ? -19.329 -4.837 14.528 1.00 96.06 72 SER A C 1
ATOM 556 O O . SER A 1 72 ? -20.296 -5.425 15.005 1.00 96.06 72 SER A O 1
ATOM 558 N N . GLN A 1 73 ? -19.414 -4.138 13.393 1.00 95.25 73 GLN A N 1
ATOM 559 C CA . GLN A 1 73 ? -20.656 -4.026 12.628 1.00 95.25 73 GLN A CA 1
ATOM 560 C C . GLN A 1 73 ? -21.115 -5.372 12.058 1.00 95.25 73 GLN A C 1
ATOM 562 O O . GLN A 1 73 ? -22.301 -5.686 12.115 1.00 95.25 73 GLN A O 1
ATOM 567 N N . VAL A 1 74 ? -20.188 -6.179 11.533 1.00 95.31 74 VAL A N 1
ATOM 568 C CA . VAL A 1 74 ? -20.487 -7.526 11.020 1.00 95.31 74 VAL A CA 1
ATOM 569 C C . VAL A 1 74 ? -20.981 -8.441 12.147 1.00 95.31 74 VAL A C 1
ATOM 571 O O . VAL A 1 74 ? -21.934 -9.190 11.944 1.00 95.31 74 VAL A O 1
ATOM 574 N N . ALA A 1 75 ? -20.366 -8.364 13.329 1.00 94.81 75 ALA A N 1
ATOM 575 C CA . ALA A 1 75 ? -20.749 -9.131 14.514 1.00 94.81 75 ALA A CA 1
ATOM 576 C C . ALA A 1 75 ? -22.001 -8.583 15.229 1.00 94.81 75 ALA A C 1
ATOM 578 O O . ALA A 1 75 ? -22.551 -9.259 16.094 1.00 94.81 75 ALA A O 1
ATOM 579 N N . GLY A 1 76 ? -22.468 -7.379 14.879 1.00 94.75 76 GLY A N 1
ATOM 580 C CA . GLY A 1 76 ? -23.615 -6.736 15.522 1.00 94.75 76 GLY A CA 1
ATOM 581 C C . GLY A 1 76 ? -23.340 -6.241 16.946 1.00 94.75 76 GLY A C 1
ATOM 582 O O . GLY A 1 76 ? -24.267 -6.175 17.750 1.00 94.75 76 GLY A O 1
ATOM 583 N N . VAL A 1 77 ? -22.086 -5.904 17.266 1.00 95.19 77 VAL A N 1
ATOM 584 C CA . VAL A 1 77 ? -21.667 -5.414 18.591 1.00 95.19 77 VAL A CA 1
ATOM 585 C C . VAL A 1 77 ? -21.393 -3.910 18.573 1.00 95.19 77 VAL A C 1
ATOM 587 O O . VAL A 1 77 ? -20.997 -3.343 17.553 1.00 95.19 77 VAL A O 1
ATOM 590 N N . GLU A 1 78 ? -21.601 -3.248 19.713 1.00 93.25 78 GLU A N 1
ATOM 591 C CA . GLU A 1 78 ? -21.381 -1.805 19.837 1.00 93.25 78 GLU A CA 1
ATOM 592 C C . GLU A 1 78 ? -19.888 -1.454 19.731 1.00 93.25 78 GLU A C 1
ATOM 594 O O . GLU A 1 78 ? -19.030 -2.052 20.382 1.00 93.25 78 GLU A O 1
ATOM 599 N N . THR A 1 79 ? -19.572 -0.470 18.889 1.00 93.75 79 THR A N 1
ATOM 600 C CA . THR A 1 79 ? -18.195 -0.041 18.630 1.00 93.75 79 THR A CA 1
ATOM 601 C C . THR A 1 79 ? -17.736 1.009 19.636 1.00 93.75 79 THR A C 1
ATOM 603 O O . THR A 1 79 ? -18.375 2.049 19.788 1.00 93.75 79 THR A O 1
ATOM 606 N N . VAL A 1 80 ? -16.560 0.808 20.234 1.00 94.56 80 VAL A N 1
ATOM 607 C CA . VAL A 1 80 ? -15.947 1.788 21.142 1.00 94.56 80 VAL A CA 1
ATOM 608 C C . VAL A 1 80 ? -14.986 2.705 20.383 1.00 94.56 80 VAL A C 1
ATOM 610 O O . VAL A 1 80 ? -13.966 2.259 19.848 1.00 94.56 80 VAL A O 1
ATOM 613 N N . TYR A 1 81 ? -15.281 4.006 20.380 1.00 95.00 81 TYR A N 1
ATOM 614 C CA . TYR A 1 81 ? -14.440 5.036 19.766 1.00 95.00 81 TYR A CA 1
ATOM 615 C C . TYR A 1 81 ? -13.727 5.894 20.811 1.00 95.00 81 TYR A C 1
ATOM 617 O O . TYR A 1 81 ? -14.287 6.224 21.854 1.00 95.00 81 TYR A O 1
ATOM 625 N N . VAL A 1 82 ? -12.505 6.318 20.488 1.00 96.19 82 VAL A N 1
ATOM 626 C CA . VAL A 1 82 ? -11.756 7.331 21.237 1.00 96.19 82 VAL A CA 1
ATOM 627 C C . VAL A 1 82 ? -11.300 8.417 20.273 1.00 96.19 82 VAL A C 1
ATOM 629 O O . VAL A 1 82 ? -10.469 8.180 19.392 1.00 96.19 82 VAL A O 1
ATOM 632 N N . ASP A 1 83 ? -11.820 9.625 20.470 1.00 95.50 83 ASP A N 1
ATOM 633 C CA . ASP A 1 83 ? -11.454 10.782 19.663 1.00 95.50 83 ASP A CA 1
ATOM 634 C C . ASP A 1 83 ? -10.130 11.389 20.164 1.00 95.50 83 ASP A C 1
ATOM 636 O O . ASP A 1 83 ? -9.919 11.621 21.357 1.00 95.50 83 ASP A O 1
ATOM 640 N N . LYS A 1 84 ? -9.203 11.623 19.236 1.00 95.62 84 LYS A N 1
ATOM 641 C CA . LYS A 1 84 ? -7.878 12.198 19.473 1.00 95.62 84 LYS A CA 1
ATOM 642 C C . LYS A 1 84 ? -7.783 13.557 18.796 1.00 95.62 84 LYS A C 1
ATOM 644 O O . LYS A 1 84 ? -8.015 13.673 17.595 1.00 95.62 84 LYS A O 1
ATOM 649 N N . GLY A 1 85 ? -7.378 14.578 19.546 1.00 94.94 85 GLY A N 1
ATOM 650 C CA . GLY A 1 85 ? -7.107 15.925 19.028 1.00 94.94 85 GLY A CA 1
ATOM 651 C C . GLY A 1 85 ? -5.795 16.045 18.242 1.00 94.94 85 GLY A C 1
ATOM 652 O O . GLY A 1 85 ? -5.149 17.080 18.326 1.00 94.94 85 GLY A O 1
ATOM 653 N N . TRP A 1 86 ? -5.368 14.988 17.548 1.00 93.75 86 TRP A N 1
ATOM 654 C CA . TRP A 1 86 ? -4.098 14.952 16.822 1.00 93.75 86 TRP A CA 1
ATOM 655 C C . TRP A 1 86 ? -4.174 15.706 15.492 1.00 93.75 86 TRP A C 1
ATOM 657 O O . TRP A 1 86 ? -5.155 15.609 14.749 1.00 93.75 86 TRP A O 1
ATOM 667 N N . THR A 1 87 ? -3.096 16.410 15.175 1.00 93.06 87 THR A N 1
ATOM 668 C CA . THR A 1 87 ? -2.816 16.984 13.856 1.00 93.06 87 THR A CA 1
ATOM 669 C C . THR A 1 87 ? -2.517 15.891 12.826 1.00 93.06 87 THR A C 1
ATOM 671 O O . THR A 1 87 ? -2.137 14.774 13.182 1.00 93.06 87 THR A O 1
ATOM 674 N N . ASP A 1 88 ? -2.619 16.207 11.534 1.00 90.81 88 ASP A N 1
ATOM 675 C CA . ASP A 1 88 ? -2.324 15.245 10.459 1.00 90.81 88 ASP A CA 1
ATOM 676 C C . ASP A 1 88 ? -0.891 14.693 10.547 1.00 90.81 88 ASP A C 1
ATOM 678 O O . ASP A 1 88 ? -0.660 13.508 10.309 1.00 90.81 88 ASP A O 1
ATOM 682 N N . ALA A 1 89 ? 0.072 15.526 10.958 1.00 89.38 89 ALA A N 1
ATOM 683 C CA . ALA A 1 89 ? 1.460 15.114 11.156 1.00 89.38 89 ALA A CA 1
ATOM 684 C C . ALA A 1 89 ? 1.611 14.106 12.311 1.00 89.38 89 ALA A C 1
ATOM 686 O O . ALA A 1 89 ? 2.331 13.116 12.174 1.00 89.38 89 ALA A O 1
ATOM 687 N N . GLU A 1 90 ? 0.909 14.321 13.426 1.00 92.25 90 GLU A N 1
ATOM 688 C CA . GLU A 1 90 ? 0.890 13.384 14.557 1.00 92.25 90 GLU A CA 1
ATOM 689 C C . GLU A 1 90 ? 0.207 12.066 14.184 1.00 92.25 90 GLU A C 1
ATOM 691 O O . GLU A 1 90 ? 0.677 10.999 14.577 1.00 92.25 90 GLU A O 1
ATOM 696 N N . VAL A 1 91 ? -0.856 12.119 13.375 1.00 93.44 91 VAL A N 1
ATOM 697 C CA . VAL A 1 91 ? -1.524 10.920 12.855 1.00 93.44 91 VAL A CA 1
ATOM 698 C C . VAL A 1 91 ? -0.584 10.113 11.957 1.00 93.44 91 VAL A C 1
ATOM 700 O O . VAL A 1 91 ? -0.480 8.899 12.129 1.00 93.44 91 VAL A O 1
ATOM 703 N N . VAL A 1 92 ? 0.133 10.759 11.029 1.00 91.44 92 VAL A N 1
ATOM 704 C CA . VAL A 1 92 ? 1.132 10.083 10.180 1.00 91.44 92 VAL A CA 1
ATOM 705 C C . VAL A 1 92 ? 2.219 9.432 11.039 1.00 91.44 92 VAL A C 1
ATOM 707 O O . VAL A 1 92 ? 2.513 8.253 10.849 1.00 91.44 92 VAL A O 1
ATOM 710 N N . ALA A 1 93 ? 2.769 10.157 12.018 1.00 89.62 93 ALA A N 1
ATOM 711 C CA . ALA A 1 93 ? 3.798 9.629 12.913 1.00 89.62 93 ALA A CA 1
ATOM 712 C C . ALA A 1 93 ? 3.302 8.430 13.744 1.00 89.62 93 ALA A C 1
ATOM 714 O O . ALA A 1 93 ? 4.030 7.454 13.925 1.00 89.62 93 ALA A O 1
ATOM 715 N N . PHE A 1 94 ? 2.055 8.477 14.222 1.00 91.94 94 PHE A N 1
ATOM 716 C CA . PHE A 1 94 ? 1.424 7.363 14.929 1.00 91.94 94 PHE A CA 1
ATOM 717 C C . PHE A 1 94 ? 1.274 6.130 14.031 1.00 91.94 94 PHE A C 1
ATOM 719 O O . PHE A 1 94 ? 1.653 5.031 14.429 1.00 91.94 94 PHE A O 1
ATOM 726 N N . VAL A 1 95 ? 0.756 6.304 12.812 1.00 91.44 95 VAL A N 1
ATOM 727 C CA . VAL A 1 95 ? 0.545 5.199 11.866 1.00 91.44 95 VAL A CA 1
ATOM 728 C C . VAL A 1 95 ? 1.872 4.546 11.471 1.00 91.44 95 VAL A C 1
ATOM 730 O O . VAL A 1 95 ? 1.964 3.319 11.444 1.00 91.44 95 VAL A O 1
ATOM 733 N N . GLU A 1 96 ? 2.918 5.335 11.223 1.00 88.56 96 GLU A N 1
ATOM 734 C CA . GLU A 1 96 ? 4.260 4.807 10.954 1.00 88.56 96 GLU A CA 1
ATOM 735 C C . GLU A 1 96 ? 4.813 3.990 12.126 1.00 88.56 96 GLU A C 1
ATOM 737 O O . GLU A 1 96 ? 5.370 2.916 11.919 1.00 88.56 96 GLU A O 1
ATOM 742 N N . ARG A 1 97 ? 4.640 4.461 13.363 1.00 87.06 97 ARG A N 1
ATOM 743 C CA . ARG A 1 97 ? 5.174 3.778 14.546 1.00 87.06 97 ARG A CA 1
ATOM 744 C C . ARG A 1 97 ? 4.391 2.512 14.907 1.00 87.06 97 ARG A C 1
ATOM 746 O O . ARG A 1 97 ? 4.995 1.484 15.203 1.00 87.06 97 ARG A O 1
ATOM 753 N N . ASP A 1 98 ? 3.062 2.581 14.897 1.00 85.31 98 ASP A N 1
ATOM 754 C CA . ASP A 1 98 ? 2.218 1.568 15.547 1.00 85.31 98 ASP A CA 1
ATOM 755 C C . ASP A 1 98 ? 1.509 0.642 14.552 1.00 85.31 98 ASP A C 1
ATOM 757 O O . ASP A 1 98 ? 1.235 -0.519 14.865 1.00 85.31 98 ASP A O 1
ATOM 761 N N . GLU A 1 99 ? 1.214 1.120 13.341 1.00 86.56 99 GLU A N 1
ATOM 762 C CA . GLU A 1 99 ? 0.459 0.347 12.351 1.00 86.56 99 GLU A CA 1
ATOM 763 C C . GLU A 1 99 ? 1.371 -0.259 11.276 1.00 86.56 99 GLU A C 1
ATOM 765 O O . GLU A 1 99 ? 1.226 -1.436 10.944 1.00 86.56 99 GLU A O 1
ATOM 770 N N . LEU A 1 100 ? 2.362 0.488 10.777 1.00 86.88 100 LEU A N 1
ATOM 771 C CA . LEU A 1 100 ? 3.282 0.016 9.733 1.00 86.88 100 LEU A CA 1
ATOM 772 C C . LEU A 1 100 ? 4.139 -1.174 10.194 1.00 86.88 100 LEU A C 1
ATOM 774 O O . LEU A 1 100 ? 4.469 -2.071 9.415 1.00 86.88 100 LEU A O 1
ATOM 778 N N . HIS A 1 101 ? 4.484 -1.209 11.480 1.00 81.75 101 HIS A N 1
ATOM 779 C CA . HIS A 1 101 ? 5.269 -2.290 12.067 1.00 81.75 101 HIS A CA 1
ATOM 780 C C . HIS A 1 101 ? 4.435 -3.496 12.502 1.00 81.75 101 HIS A C 1
ATOM 782 O O . HIS A 1 101 ? 5.004 -4.470 13.008 1.00 81.75 101 HIS A O 1
ATOM 788 N N . ARG A 1 102 ? 3.114 -3.497 12.267 1.00 78.44 102 ARG A N 1
ATOM 789 C CA . ARG A 1 102 ? 2.288 -4.663 12.580 1.00 78.44 102 ARG A CA 1
ATOM 790 C C . ARG A 1 102 ? 2.809 -5.911 11.872 1.00 78.44 102 ARG A C 1
ATOM 792 O O . ARG A 1 102 ? 3.318 -5.887 10.748 1.00 78.44 102 ARG A O 1
ATOM 799 N N . ARG A 1 103 ? 2.704 -7.030 12.589 1.00 74.44 103 ARG A N 1
ATOM 800 C CA . ARG A 1 103 ? 3.263 -8.334 12.197 1.00 74.44 103 ARG A CA 1
ATOM 801 C C . ARG A 1 103 ? 2.592 -8.949 10.965 1.00 74.44 103 ARG A C 1
ATOM 803 O O . ARG A 1 103 ? 3.109 -9.924 10.440 1.00 74.44 103 ARG A O 1
ATOM 810 N N . ASN A 1 104 ? 1.476 -8.386 10.511 1.00 80.00 104 ASN A N 1
ATOM 811 C CA . ASN A 1 104 ? 0.660 -8.903 9.416 1.00 80.00 104 ASN A CA 1
ATOM 812 C C . ASN A 1 104 ? 0.977 -8.285 8.041 1.00 80.00 104 ASN A C 1
ATOM 814 O O . ASN A 1 104 ? 0.397 -8.718 7.048 1.00 80.00 104 ASN A O 1
ATOM 818 N N . LEU A 1 105 ? 1.888 -7.306 7.961 1.00 86.75 105 LEU A N 1
ATOM 819 C CA . LEU A 1 105 ? 2.316 -6.734 6.683 1.00 86.75 105 LEU A CA 1
ATOM 820 C C . LEU A 1 105 ? 3.578 -7.416 6.149 1.00 86.75 105 LEU A C 1
ATOM 822 O O . LEU A 1 105 ? 4.586 -7.543 6.856 1.00 86.75 105 LEU A O 1
ATOM 826 N N . THR A 1 106 ? 3.549 -7.794 4.871 1.00 90.94 106 THR A N 1
ATOM 827 C CA . THR A 1 106 ? 4.729 -8.314 4.170 1.00 90.94 106 THR A CA 1
ATOM 828 C C . THR A 1 106 ? 5.746 -7.193 3.911 1.00 90.94 106 THR A C 1
ATOM 830 O O . THR A 1 106 ? 5.383 -6.014 3.886 1.00 90.94 106 THR A O 1
ATOM 833 N N . PRO A 1 107 ? 7.034 -7.501 3.665 1.00 91.12 107 PRO A N 1
ATOM 834 C CA . PRO A 1 107 ? 8.026 -6.467 3.362 1.00 91.12 107 PRO A CA 1
ATOM 835 C C . PRO A 1 107 ? 7.666 -5.586 2.154 1.00 91.12 107 PRO A C 1
ATOM 837 O O . PRO A 1 107 ? 8.013 -4.407 2.138 1.00 91.12 107 PRO A O 1
ATOM 840 N N . SER A 1 108 ? 6.966 -6.137 1.152 1.00 92.75 108 SER A N 1
ATOM 841 C CA . SER A 1 108 ? 6.513 -5.373 -0.022 1.00 92.75 108 SER A CA 1
ATOM 842 C C . SER A 1 108 ? 5.403 -4.389 0.347 1.00 92.75 108 SER A C 1
ATOM 844 O O . SER A 1 108 ? 5.462 -3.228 -0.045 1.00 92.75 108 SER A O 1
ATOM 846 N N . GLU A 1 109 ? 4.442 -4.829 1.157 1.00 93.31 109 GLU A N 1
ATOM 847 C CA . GLU A 1 109 ? 3.324 -4.004 1.628 1.00 93.31 109 GLU A CA 1
ATOM 848 C C . GLU A 1 109 ? 3.802 -2.898 2.564 1.00 93.31 109 GLU A C 1
ATOM 850 O O . GLU A 1 109 ? 3.384 -1.750 2.426 1.00 93.31 109 GLU A O 1
ATOM 855 N N . LYS A 1 110 ? 4.732 -3.217 3.478 1.00 92.56 110 LYS A N 1
ATOM 856 C CA . LYS A 1 110 ? 5.385 -2.222 4.341 1.00 92.56 110 LYS A CA 1
ATOM 857 C C . LYS A 1 110 ? 6.096 -1.165 3.509 1.00 92.56 110 LYS A C 1
ATOM 859 O O . LYS A 1 110 ? 5.925 0.021 3.758 1.00 92.56 110 LYS A O 1
ATOM 864 N N . ALA A 1 111 ? 6.855 -1.576 2.494 1.00 92.62 111 ALA A N 1
ATOM 865 C CA . ALA A 1 111 ? 7.529 -0.636 1.605 1.00 92.62 111 ALA A CA 1
ATOM 866 C C . ALA A 1 111 ? 6.534 0.236 0.813 1.00 92.62 111 ALA A C 1
ATOM 868 O O . ALA A 1 111 ? 6.745 1.443 0.718 1.00 92.62 111 ALA A O 1
ATOM 869 N N . ALA A 1 112 ? 5.448 -0.341 0.284 1.00 93.38 112 ALA A N 1
ATOM 870 C CA . ALA A 1 112 ? 4.386 0.397 -0.412 1.00 93.38 112 ALA A CA 1
ATOM 871 C C . ALA A 1 112 ? 3.708 1.427 0.496 1.00 93.38 112 ALA A C 1
ATOM 873 O O . ALA A 1 112 ? 3.680 2.613 0.167 1.00 93.38 112 ALA A O 1
ATOM 874 N N . SER A 1 113 ? 3.275 0.990 1.677 1.00 93.06 113 SER A N 1
ATOM 875 C CA . SER A 1 113 ? 2.627 1.847 2.673 1.00 93.06 113 SER A CA 1
ATOM 876 C C . SER A 1 113 ? 3.561 2.975 3.122 1.00 93.06 113 SER A C 1
ATOM 878 O O . SER A 1 113 ? 3.156 4.129 3.200 1.00 93.06 113 SER A O 1
ATOM 880 N N . ALA A 1 114 ? 4.845 2.679 3.351 1.00 91.88 114 ALA A N 1
ATOM 881 C CA . ALA A 1 114 ? 5.834 3.677 3.753 1.00 91.88 114 ALA A CA 1
ATOM 882 C C . ALA A 1 114 ? 6.092 4.736 2.668 1.00 91.88 114 ALA A C 1
ATOM 884 O O . ALA A 1 114 ? 6.276 5.910 2.982 1.00 91.88 114 ALA A O 1
ATOM 885 N N . VAL A 1 115 ? 6.079 4.344 1.389 1.00 91.50 115 VAL A N 1
ATOM 886 C CA . VAL A 1 115 ? 6.202 5.277 0.258 1.00 91.50 115 VAL A CA 1
ATOM 887 C C . VAL A 1 115 ? 4.969 6.186 0.143 1.00 91.50 115 VAL A C 1
ATOM 889 O O . VAL A 1 115 ? 5.116 7.370 -0.169 1.00 91.50 115 VAL A O 1
ATOM 892 N N . GLU A 1 116 ? 3.761 5.678 0.404 1.00 90.56 116 GLU A N 1
ATOM 893 C CA . GLU A 1 116 ? 2.546 6.505 0.487 1.00 90.56 116 GLU A CA 1
ATOM 894 C C . GLU A 1 116 ? 2.586 7.455 1.694 1.00 90.56 116 GLU A C 1
ATOM 896 O O . GLU A 1 116 ? 2.387 8.657 1.521 1.00 90.56 116 GLU A O 1
ATOM 901 N N . LEU A 1 117 ? 2.930 6.959 2.888 1.00 90.00 117 LEU A N 1
ATOM 902 C CA . LEU A 1 117 ? 3.040 7.761 4.114 1.00 90.00 117 LEU A CA 1
ATOM 903 C C . LEU A 1 117 ? 4.071 8.887 3.980 1.00 90.00 117 LEU A C 1
ATOM 905 O O . LEU A 1 117 ? 3.806 10.023 4.374 1.00 90.00 117 LEU A O 1
ATOM 909 N N . ALA A 1 118 ? 5.216 8.613 3.353 1.00 88.00 118 ALA A N 1
ATOM 910 C CA . ALA A 1 118 ? 6.238 9.622 3.099 1.00 88.00 118 ALA A CA 1
ATOM 911 C C . ALA A 1 118 ? 5.745 10.766 2.198 1.00 88.00 118 ALA A C 1
ATOM 913 O O . ALA A 1 118 ? 6.209 11.895 2.348 1.00 88.00 118 ALA A O 1
ATOM 914 N N . ALA A 1 119 ? 4.793 10.504 1.294 1.00 86.19 119 ALA A N 1
ATOM 915 C CA . ALA A 1 119 ? 4.193 11.535 0.447 1.00 86.19 119 ALA A CA 1
ATOM 916 C C . ALA A 1 119 ? 3.183 12.422 1.199 1.00 86.19 119 ALA A C 1
ATOM 918 O O . ALA A 1 119 ? 2.908 13.532 0.752 1.00 86.19 119 ALA A O 1
ATOM 919 N N . LEU A 1 120 ? 2.650 11.952 2.333 1.00 84.50 120 LEU A N 1
ATOM 920 C CA . LEU A 1 120 ? 1.755 12.725 3.202 1.00 84.50 120 LEU A CA 1
ATOM 921 C C . LEU A 1 120 ? 2.514 13.640 4.167 1.00 84.50 120 LEU A C 1
ATOM 923 O O . LEU A 1 120 ? 1.933 14.570 4.726 1.00 84.50 120 LEU A O 1
ATOM 927 N N . LYS A 1 121 ? 3.811 13.394 4.379 1.00 81.00 121 LYS A N 1
ATOM 928 C CA . LYS A 1 121 ? 4.637 14.277 5.197 1.00 81.00 121 LYS A CA 1
ATOM 929 C C . LYS A 1 121 ? 4.839 15.607 4.469 1.00 81.00 121 LYS A C 1
ATOM 931 O O . LYS A 1 121 ? 5.183 15.601 3.284 1.00 81.00 121 LYS A O 1
ATOM 936 N N . PRO A 1 122 ? 4.705 16.755 5.159 1.00 60.75 122 PRO A N 1
ATOM 937 C CA . PRO A 1 122 ? 5.111 18.027 4.578 1.00 60.75 122 PRO A CA 1
ATOM 938 C C . PRO A 1 122 ? 6.572 17.908 4.125 1.00 60.75 122 PRO A C 1
ATOM 940 O O . PRO A 1 122 ? 7.395 17.336 4.840 1.00 60.75 122 PRO A O 1
ATOM 943 N N . HIS A 1 123 ? 6.901 18.415 2.932 1.00 51.06 123 HIS A N 1
ATOM 944 C CA . HIS A 1 123 ? 8.236 18.345 2.316 1.00 51.06 123 HIS A CA 1
ATOM 945 C C . HIS A 1 123 ? 9.308 19.190 3.051 1.00 51.06 123 HIS A C 1
ATOM 947 O O . HIS A 1 123 ? 10.091 19.903 2.420 1.00 51.06 123 HIS A O 1
ATOM 953 N N . GLY A 1 124 ? 9.340 19.133 4.380 1.00 41.75 124 GLY A N 1
ATOM 954 C CA . GLY A 1 124 ? 10.180 19.901 5.288 1.00 41.75 124 GLY A CA 1
ATOM 955 C C . GLY A 1 124 ? 11.154 19.021 6.063 1.00 41.75 124 GLY A C 1
ATOM 956 O O . GLY A 1 124 ? 11.250 19.146 7.275 1.00 41.75 124 GLY A O 1
ATOM 957 N N . GLY A 1 125 ? 11.885 18.133 5.383 1.00 45.00 125 GLY A N 1
ATOM 958 C CA . GLY A 1 125 ? 13.187 17.730 5.922 1.00 45.00 125 GLY A CA 1
ATOM 959 C C . GLY A 1 125 ? 14.078 18.971 6.016 1.00 45.00 125 GLY A C 1
ATOM 960 O O . GLY A 1 125 ? 13.936 19.870 5.185 1.00 45.00 125 GLY A O 1
ATOM 961 N N . ASP A 1 126 ? 14.962 19.046 7.011 1.00 45.06 126 ASP A N 1
ATOM 962 C CA . ASP A 1 126 ? 15.891 20.162 7.222 1.00 45.06 126 ASP A CA 1
ATOM 963 C C . ASP A 1 126 ? 16.832 20.363 6.021 1.00 45.06 126 ASP A C 1
ATOM 965 O O . ASP A 1 126 ? 18.010 20.015 6.049 1.00 45.06 126 ASP A O 1
ATOM 969 N N . ARG A 1 127 ? 16.334 21.022 4.967 1.00 51.28 127 ARG A N 1
ATOM 970 C CA . ARG A 1 127 ? 17.096 21.485 3.791 1.00 51.28 127 ARG A CA 1
ATOM 971 C C . ARG A 1 127 ? 18.168 22.523 4.160 1.00 51.28 127 ARG A C 1
ATOM 973 O O . ARG A 1 127 ? 18.877 23.030 3.293 1.00 51.28 127 ARG A O 1
ATOM 980 N N . LYS A 1 128 ? 18.227 22.910 5.438 1.00 43.91 128 LYS A N 1
ATOM 981 C CA . LYS A 1 128 ? 19.084 23.960 5.991 1.00 43.91 128 LYS A CA 1
ATOM 982 C C . LYS A 1 128 ? 20.066 23.458 7.049 1.00 43.91 128 LYS A C 1
ATOM 984 O O . LYS A 1 128 ? 20.842 24.280 7.523 1.00 43.91 128 LYS A O 1
ATOM 989 N N . SER A 1 129 ? 20.050 22.177 7.430 1.00 49.97 129 SER A N 1
ATOM 990 C CA . SER A 1 129 ? 21.056 21.695 8.379 1.00 49.97 129 SER A CA 1
ATOM 991 C C . SER A 1 129 ? 22.437 21.705 7.717 1.00 49.97 129 SER A C 1
ATOM 993 O O . SER A 1 129 ? 22.601 21.318 6.558 1.00 49.97 129 SER A O 1
ATOM 995 N N . GLU A 1 130 ? 23.431 22.192 8.453 1.00 45.75 130 GLU A N 1
ATOM 996 C CA . GLU A 1 130 ? 24.831 22.285 8.018 1.00 45.75 130 GLU A CA 1
ATOM 997 C C . GLU A 1 130 ? 25.369 20.894 7.624 1.00 45.75 130 GLU A C 1
ATOM 999 O O . GLU A 1 130 ? 25.974 20.727 6.569 1.00 45.75 130 GLU A O 1
ATOM 1004 N N . ALA A 1 131 ? 24.943 19.853 8.353 1.00 50.44 131 ALA A N 1
ATOM 1005 C CA . ALA A 1 131 ? 25.225 18.449 8.053 1.00 50.44 131 ALA A CA 1
ATOM 1006 C C . ALA A 1 131 ? 24.692 17.967 6.684 1.00 50.44 131 ALA A C 1
ATOM 1008 O O . ALA A 1 131 ? 25.326 17.135 6.033 1.00 50.44 131 ALA A O 1
ATOM 1009 N N . ALA A 1 132 ? 23.548 18.484 6.215 1.00 50.91 132 ALA A N 1
ATOM 1010 C CA . ALA A 1 132 ? 23.013 18.136 4.896 1.00 50.91 132 ALA A CA 1
ATOM 1011 C C . ALA A 1 132 ? 23.813 18.787 3.755 1.00 50.91 132 ALA A C 1
ATOM 1013 O O . ALA A 1 132 ? 23.916 18.195 2.674 1.00 50.91 132 ALA A O 1
ATOM 1014 N N . ARG A 1 133 ? 24.398 19.969 4.007 1.00 52.19 133 ARG A N 1
ATOM 1015 C CA . ARG A 1 133 ? 25.231 20.726 3.058 1.00 52.19 133 ARG A CA 1
ATOM 1016 C C . ARG A 1 133 ? 26.641 20.151 2.945 1.00 52.19 133 ARG A C 1
ATOM 1018 O O . ARG A 1 133 ? 27.108 19.948 1.826 1.00 52.19 133 ARG A O 1
ATOM 1025 N N . ASP A 1 134 ? 27.258 19.787 4.064 1.00 51.12 134 ASP A N 1
ATOM 1026 C CA . ASP A 1 134 ? 28.625 19.247 4.083 1.00 51.12 134 ASP A CA 1
ATOM 1027 C C . ASP A 1 134 ? 28.724 17.856 3.429 1.00 51.12 134 ASP A C 1
ATOM 1029 O O . ASP A 1 134 ? 29.724 17.518 2.793 1.00 51.12 134 ASP A O 1
ATOM 1033 N N . GLN A 1 135 ? 27.651 17.059 3.492 1.00 48.28 135 GLN A N 1
ATOM 1034 C CA . GLN A 1 135 ? 27.582 15.750 2.826 1.00 48.28 135 GLN A CA 1
ATOM 1035 C C . GLN A 1 135 ? 27.104 15.820 1.365 1.00 48.28 135 GLN A C 1
ATOM 1037 O O . GLN A 1 135 ? 27.388 14.916 0.582 1.00 48.28 135 GLN A O 1
ATOM 1042 N N . ALA A 1 136 ? 26.399 16.887 0.967 1.00 46.72 136 ALA A N 1
ATOM 1043 C CA . ALA A 1 136 ? 26.077 17.134 -0.443 1.00 46.72 136 ALA A CA 1
ATOM 1044 C C . ALA A 1 136 ? 27.318 17.578 -1.237 1.00 46.72 136 ALA A C 1
ATOM 1046 O O . ALA A 1 136 ? 27.433 17.270 -2.419 1.00 46.72 136 ALA A O 1
ATOM 1047 N N . ALA A 1 137 ? 28.272 18.245 -0.579 1.00 46.66 137 ALA A N 1
ATOM 1048 C CA . ALA A 1 137 ? 29.525 18.693 -1.186 1.00 46.66 137 ALA A CA 1
ATOM 1049 C C . ALA A 1 137 ? 30.523 17.556 -1.496 1.00 46.66 137 ALA A C 1
ATOM 1051 O O . ALA A 1 137 ? 31.489 17.775 -2.222 1.00 46.66 137 ALA A O 1
ATOM 1052 N N . THR A 1 138 ? 30.308 16.346 -0.964 1.00 46.28 138 THR A N 1
ATOM 1053 C CA . THR A 1 138 ? 31.243 15.207 -1.071 1.00 46.28 138 THR A CA 1
ATOM 1054 C C . THR A 1 138 ? 30.744 14.053 -1.948 1.00 46.28 138 THR A C 1
ATOM 1056 O O . THR A 1 138 ? 31.490 13.100 -2.171 1.00 46.28 138 THR A O 1
ATOM 1059 N N . SER A 1 139 ? 29.523 14.122 -2.495 1.00 45.06 139 SER A N 1
ATOM 1060 C CA . SER A 1 139 ? 28.993 13.086 -3.392 1.00 45.06 139 SER A CA 1
ATOM 1061 C C . SER A 1 139 ? 29.131 13.504 -4.867 1.00 45.06 139 SER A C 1
ATOM 1063 O O . SER A 1 139 ? 28.626 14.562 -5.228 1.00 45.06 139 SER A O 1
ATOM 1065 N N . PRO A 1 140 ? 29.747 12.697 -5.758 1.00 48.16 140 PRO A N 1
ATOM 1066 C CA . PRO A 1 140 ? 29.863 12.999 -7.196 1.00 48.16 140 PRO A CA 1
ATOM 1067 C C . PRO A 1 140 ? 28.536 12.960 -7.980 1.00 48.16 140 PRO A C 1
ATOM 1069 O O . PRO A 1 140 ? 28.543 13.052 -9.207 1.00 48.16 140 PRO A O 1
ATOM 1072 N N . LEU A 1 141 ? 27.410 12.732 -7.302 1.00 49.12 141 LEU A N 1
ATOM 1073 C CA . LEU A 1 141 ? 26.087 12.586 -7.899 1.00 49.12 141 LEU A CA 1
ATOM 1074 C C . LEU A 1 141 ? 25.335 13.917 -7.874 1.00 49.12 141 LEU A C 1
ATOM 1076 O O . LEU A 1 141 ? 25.517 14.724 -6.966 1.00 49.12 141 LEU A O 1
ATOM 1080 N N . ASP A 1 142 ? 24.453 14.104 -8.859 1.00 55.31 142 ASP A N 1
ATOM 1081 C CA . ASP A 1 142 ? 23.465 15.185 -8.884 1.00 55.31 142 ASP A CA 1
ATOM 1082 C C . ASP A 1 142 ? 22.834 15.353 -7.480 1.00 55.31 142 ASP A C 1
ATOM 1084 O O . ASP A 1 142 ? 22.328 14.364 -6.929 1.00 55.31 142 ASP A O 1
ATOM 1088 N N . PRO A 1 143 ? 22.860 16.559 -6.880 1.00 50.09 143 PRO A N 1
ATOM 1089 C CA . PRO A 1 143 ? 22.292 16.817 -5.558 1.00 50.09 143 PRO A CA 1
ATOM 1090 C C . PRO A 1 143 ? 20.855 16.301 -5.403 1.00 50.09 143 PRO A C 1
ATOM 1092 O O . PRO A 1 143 ? 20.491 15.794 -4.343 1.00 50.09 143 PRO A O 1
ATOM 1095 N N . ALA A 1 144 ? 20.055 16.340 -6.475 1.00 58.78 144 ALA A N 1
ATOM 1096 C CA . ALA A 1 144 ? 18.696 15.808 -6.471 1.00 58.78 144 ALA A CA 1
ATOM 1097 C C . ALA A 1 144 ? 18.662 14.274 -6.341 1.00 58.78 144 ALA A C 1
ATOM 1099 O O . ALA A 1 144 ? 17.804 13.721 -5.649 1.00 58.78 144 ALA A O 1
ATOM 1100 N N . ALA A 1 145 ? 19.607 13.570 -6.968 1.00 57.78 145 ALA A N 1
ATOM 1101 C CA . ALA A 1 145 ? 19.732 12.118 -6.864 1.00 57.78 145 ALA A CA 1
ATOM 1102 C C . ALA A 1 145 ? 20.228 11.690 -5.472 1.00 57.78 145 ALA A C 1
ATOM 1104 O O . ALA A 1 145 ? 19.730 10.705 -4.920 1.00 57.78 145 ALA A O 1
ATOM 1105 N N . ALA A 1 146 ? 21.153 12.452 -4.880 1.00 53.91 146 ALA A N 1
ATOM 1106 C CA . ALA A 1 146 ? 21.627 12.231 -3.514 1.00 53.91 146 ALA A CA 1
ATOM 1107 C C . ALA A 1 146 ? 20.514 12.458 -2.473 1.00 53.91 146 ALA A C 1
ATOM 1109 O O . ALA A 1 146 ? 20.373 11.680 -1.528 1.00 53.91 146 ALA A O 1
ATOM 1110 N N . ASP A 1 147 ? 19.671 13.475 -2.660 1.00 61.16 147 ASP A N 1
ATOM 1111 C CA . ASP A 1 147 ? 18.527 13.744 -1.780 1.00 61.16 147 ASP A CA 1
ATOM 1112 C C . ASP A 1 147 ? 17.440 12.670 -1.885 1.00 61.16 147 ASP A C 1
ATOM 1114 O O . ASP A 1 147 ? 16.895 12.229 -0.869 1.00 61.16 147 ASP A O 1
ATOM 1118 N N . GLN A 1 148 ? 17.161 12.179 -3.094 1.00 67.19 148 GLN A N 1
ATOM 1119 C CA . GLN A 1 148 ? 16.245 11.052 -3.283 1.00 67.19 148 GLN A CA 1
ATOM 1120 C C . GLN A 1 148 ? 16.774 9.764 -2.647 1.00 67.19 148 GLN A C 1
ATOM 1122 O O . GLN A 1 148 ? 15.992 9.005 -2.072 1.00 67.19 148 GLN A O 1
ATOM 1127 N N . ALA A 1 149 ? 18.082 9.505 -2.730 1.00 60.84 149 ALA A N 1
ATOM 1128 C CA . ALA A 1 149 ? 18.702 8.353 -2.080 1.00 60.84 149 ALA A CA 1
ATOM 1129 C C . ALA A 1 149 ? 18.573 8.440 -0.549 1.00 60.84 149 ALA A C 1
ATOM 1131 O O . ALA A 1 149 ? 18.055 7.511 0.068 1.00 60.84 149 ALA A O 1
ATOM 1132 N N . ARG A 1 150 ? 18.906 9.594 0.048 1.00 66.31 150 ARG A N 1
ATOM 1133 C CA . ARG A 1 150 ? 18.754 9.847 1.496 1.00 66.31 150 ARG A CA 1
ATOM 1134 C C . ARG A 1 150 ? 17.301 9.727 1.960 1.00 66.31 150 ARG A C 1
ATOM 1136 O O . ARG A 1 150 ? 17.020 9.149 3.008 1.00 66.31 150 ARG A O 1
ATOM 1143 N N . SER A 1 151 ? 16.358 10.223 1.158 1.00 80.50 151 SER A N 1
ATOM 1144 C CA . SER A 1 151 ? 14.927 10.072 1.430 1.00 80.50 151 SER A CA 1
ATOM 1145 C C . SER A 1 151 ? 14.498 8.599 1.427 1.00 80.50 151 SER A C 1
ATOM 1147 O O . SER A 1 151 ? 13.793 8.165 2.336 1.00 80.50 151 SER A O 1
ATOM 1149 N N . ARG A 1 152 ? 14.964 7.799 0.460 1.00 82.94 152 ARG A N 1
ATOM 1150 C CA . ARG A 1 152 ? 14.649 6.362 0.375 1.00 82.94 152 ARG A CA 1
ATOM 1151 C C . ARG A 1 152 ? 15.271 5.555 1.509 1.00 82.94 152 ARG A C 1
ATOM 1153 O O . ARG A 1 152 ? 14.606 4.662 2.029 1.00 82.94 152 ARG A O 1
ATOM 1160 N N . GLU A 1 153 ? 16.492 5.882 1.918 1.00 84.38 153 GLU A N 1
ATOM 1161 C CA . GLU A 1 153 ? 17.150 5.263 3.071 1.00 84.38 153 GLU A CA 1
ATOM 1162 C C . GLU A 1 153 ? 16.374 5.538 4.368 1.00 84.38 153 GLU A C 1
ATOM 1164 O O . GLU A 1 153 ? 16.087 4.615 5.133 1.00 84.38 153 GLU A O 1
ATOM 1169 N N . ALA A 1 154 ? 15.946 6.787 4.582 1.00 83.25 154 ALA A N 1
ATOM 1170 C CA . ALA A 1 154 ? 15.124 7.155 5.732 1.00 83.25 154 ALA A CA 1
ATOM 1171 C C . ALA A 1 154 ? 13.781 6.401 5.748 1.00 83.25 154 ALA A C 1
ATOM 1173 O O . ALA A 1 154 ? 13.371 5.904 6.798 1.00 83.25 154 ALA A O 1
ATOM 1174 N N . ILE A 1 155 ? 13.128 6.257 4.587 1.00 86.75 155 ILE A N 1
ATOM 1175 C CA . ILE A 1 155 ? 11.893 5.467 4.437 1.00 86.75 155 ILE A CA 1
ATOM 1176 C C . ILE A 1 155 ? 12.153 3.990 4.758 1.00 86.75 155 ILE A C 1
ATOM 1178 O O . ILE A 1 155 ? 11.394 3.380 5.507 1.00 86.75 155 ILE A O 1
ATOM 1182 N N . ALA A 1 156 ? 13.233 3.412 4.227 1.00 87.94 156 ALA A N 1
ATOM 1183 C CA . ALA A 1 156 ? 13.588 2.011 4.441 1.00 87.94 156 ALA A CA 1
ATOM 1184 C C . ALA A 1 156 ? 13.835 1.707 5.923 1.00 87.94 156 ALA A C 1
ATOM 1186 O O . ALA A 1 156 ? 13.270 0.755 6.468 1.00 87.94 156 ALA A O 1
ATOM 1187 N N . LYS A 1 157 ? 14.609 2.570 6.592 1.00 87.19 157 LYS A N 1
ATOM 1188 C CA . LYS A 1 157 ? 14.878 2.479 8.028 1.00 87.19 157 LYS A CA 1
ATOM 1189 C C . LYS A 1 157 ? 13.601 2.635 8.850 1.00 87.19 157 LYS A C 1
ATOM 1191 O O . LYS A 1 157 ? 13.360 1.819 9.734 1.00 87.19 157 LYS A O 1
ATOM 1196 N N . GLY A 1 158 ? 12.781 3.640 8.536 1.00 83.88 158 GLY A N 1
ATOM 1197 C CA . GLY A 1 158 ? 11.507 3.884 9.213 1.00 83.88 158 GLY A CA 1
ATOM 1198 C C . GLY A 1 158 ? 10.521 2.727 9.066 1.00 83.88 158 GLY A C 1
ATOM 1199 O O . GLY A 1 158 ? 9.815 2.411 10.007 1.00 83.88 158 GLY A O 1
ATOM 1200 N N . ALA A 1 159 ? 10.516 2.036 7.926 1.00 86.75 159 ALA A N 1
ATOM 1201 C CA . ALA A 1 159 ? 9.637 0.893 7.683 1.00 86.75 159 ALA A CA 1
ATOM 1202 C C . ALA A 1 159 ? 10.223 -0.461 8.133 1.00 86.75 159 ALA A C 1
ATOM 1204 O O . ALA A 1 159 ? 9.513 -1.470 8.141 1.00 86.75 159 ALA A O 1
ATOM 1205 N N . GLY A 1 160 ? 11.509 -0.511 8.501 1.00 87.94 160 GLY A N 1
ATOM 1206 C CA . GLY A 1 160 ? 12.209 -1.752 8.842 1.00 87.94 160 GLY A CA 1
ATOM 1207 C C . GLY A 1 160 ? 12.343 -2.719 7.658 1.00 87.94 160 GLY A C 1
ATOM 1208 O O . GLY A 1 160 ? 12.260 -3.933 7.838 1.00 87.94 160 GLY A O 1
ATOM 1209 N N . VAL A 1 161 ? 12.504 -2.195 6.439 1.00 89.94 161 VAL A N 1
ATOM 1210 C CA . VAL A 1 161 ? 12.640 -2.982 5.200 1.00 89.94 161 VAL A CA 1
ATOM 1211 C C . VAL A 1 161 ? 13.938 -2.634 4.474 1.00 89.94 161 VAL A C 1
ATOM 1213 O O . VAL A 1 161 ? 14.532 -1.584 4.696 1.00 89.94 161 VAL A O 1
ATOM 1216 N N . GLY A 1 162 ? 14.387 -3.507 3.571 1.00 90.75 162 GLY A N 1
ATOM 1217 C CA . GLY A 1 162 ? 15.571 -3.232 2.757 1.00 90.75 162 GLY A CA 1
ATOM 1218 C C . GLY A 1 162 ? 15.351 -2.077 1.773 1.00 90.75 162 GLY A C 1
ATOM 1219 O O . GLY A 1 162 ? 14.316 -2.009 1.105 1.00 90.75 162 GLY A O 1
ATOM 1220 N N . GLU A 1 163 ? 16.360 -1.219 1.608 1.00 91.00 163 GLU A N 1
ATOM 1221 C CA . GLU A 1 163 ? 16.335 -0.072 0.683 1.00 91.00 163 GLU A CA 1
ATOM 1222 C C . GLU A 1 163 ? 16.000 -0.488 -0.759 1.00 91.00 163 GLU A C 1
ATOM 1224 O O . GLU A 1 163 ? 15.229 0.173 -1.456 1.00 91.00 163 GLU A O 1
ATOM 1229 N N . ARG A 1 164 ? 16.500 -1.654 -1.191 1.00 91.56 164 ARG A N 1
ATOM 1230 C CA . ARG A 1 164 ? 16.198 -2.231 -2.510 1.00 91.56 164 ARG A CA 1
ATOM 1231 C C . ARG A 1 164 ? 14.693 -2.418 -2.734 1.00 91.56 164 ARG A C 1
ATOM 1233 O O . ARG A 1 164 ? 14.218 -2.231 -3.852 1.00 91.56 164 ARG A O 1
ATOM 1240 N N . THR A 1 165 ? 13.945 -2.786 -1.695 1.00 92.12 165 THR A N 1
ATOM 1241 C CA . THR A 1 165 ? 12.490 -2.966 -1.771 1.00 92.12 165 THR A CA 1
ATOM 1242 C C . THR A 1 165 ? 11.789 -1.619 -1.894 1.00 92.12 165 THR A C 1
ATOM 1244 O O . THR A 1 165 ? 10.940 -1.468 -2.765 1.00 92.12 165 THR A O 1
ATOM 1247 N N . VAL A 1 166 ? 12.200 -0.617 -1.110 1.00 92.50 166 VAL A N 1
ATOM 1248 C CA . VAL A 1 166 ? 11.666 0.755 -1.212 1.00 92.50 166 VAL A CA 1
ATOM 1249 C C . VAL A 1 166 ? 11.918 1.340 -2.598 1.00 92.50 166 VAL A C 1
ATOM 1251 O O . VAL A 1 166 ? 11.010 1.900 -3.207 1.00 92.50 166 VAL A O 1
ATOM 1254 N N . ARG A 1 167 ? 13.124 1.157 -3.146 1.00 91.94 167 ARG A N 1
ATOM 1255 C CA . ARG A 1 167 ? 13.465 1.600 -4.503 1.00 91.94 167 ARG A CA 1
ATOM 1256 C C . ARG A 1 167 ? 12.589 0.933 -5.564 1.00 91.94 167 ARG A C 1
ATOM 1258 O O . ARG A 1 167 ? 12.097 1.624 -6.451 1.00 91.94 167 ARG A O 1
ATOM 1265 N N . ALA A 1 168 ? 12.397 -0.384 -5.469 1.00 92.62 168 ALA A N 1
ATOM 1266 C CA . ALA A 1 168 ? 11.553 -1.134 -6.396 1.00 92.62 168 ALA A CA 1
ATOM 1267 C C . ALA A 1 168 ? 10.106 -0.619 -6.369 1.00 92.62 168 ALA A C 1
ATOM 1269 O O . ALA A 1 168 ? 9.538 -0.315 -7.413 1.00 92.62 168 ALA A O 1
ATOM 1270 N N . VAL A 1 169 ? 9.545 -0.442 -5.173 1.00 94.00 169 VAL A N 1
ATOM 1271 C CA . VAL A 1 169 ? 8.195 0.095 -4.966 1.00 94.00 169 VAL A CA 1
ATOM 1272 C C . VAL A 1 169 ? 8.055 1.523 -5.500 1.00 94.00 169 VAL A C 1
ATOM 1274 O O . VAL A 1 169 ? 7.097 1.814 -6.214 1.00 94.00 169 VAL A O 1
ATOM 1277 N N . ALA A 1 170 ? 9.010 2.409 -5.204 1.00 91.94 170 ALA A N 1
ATOM 1278 C CA . ALA A 1 170 ? 8.987 3.788 -5.687 1.00 91.94 170 ALA A CA 1
ATOM 1279 C C . ALA A 1 170 ? 9.006 3.854 -7.225 1.00 91.94 170 ALA A C 1
ATOM 1281 O O . ALA A 1 170 ? 8.246 4.617 -7.815 1.00 91.94 170 ALA A O 1
ATOM 1282 N N . ALA A 1 171 ? 9.815 3.009 -7.873 1.00 91.88 171 ALA A N 1
ATOM 1283 C CA . ALA A 1 171 ? 9.865 2.913 -9.332 1.00 91.88 171 ALA A CA 1
ATOM 1284 C C . ALA A 1 171 ? 8.560 2.368 -9.940 1.00 91.88 171 ALA A C 1
ATOM 1286 O O . ALA A 1 171 ? 8.181 2.760 -11.045 1.00 91.88 171 ALA A O 1
ATOM 1287 N N . VAL A 1 172 ? 7.871 1.460 -9.239 1.00 94.06 172 VAL A N 1
ATOM 1288 C CA . VAL A 1 172 ? 6.553 0.961 -9.660 1.00 94.06 172 VAL A CA 1
ATOM 1289 C C . VAL A 1 172 ? 5.509 2.071 -9.561 1.00 94.06 172 VAL A C 1
ATOM 1291 O O . VAL A 1 172 ? 4.798 2.287 -10.537 1.00 94.06 172 VAL A O 1
ATOM 1294 N N . ARG A 1 173 ? 5.466 2.816 -8.447 1.00 93.06 173 ARG A N 1
ATOM 1295 C CA . ARG A 1 173 ? 4.538 3.945 -8.252 1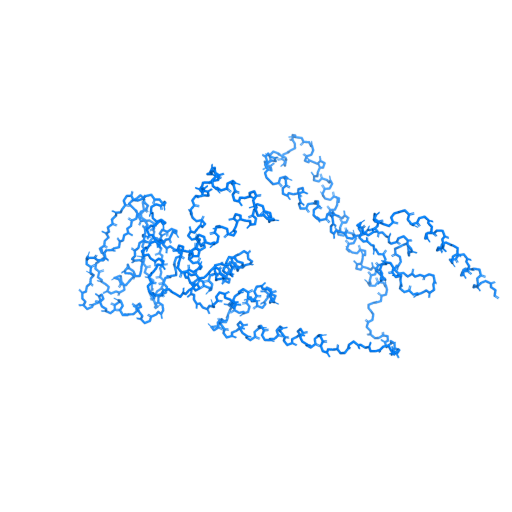.00 93.06 173 ARG A CA 1
ATOM 1296 C C . ARG A 1 173 ? 4.675 5.004 -9.342 1.00 93.06 173 ARG A C 1
ATOM 1298 O O . ARG A 1 173 ? 3.680 5.444 -9.897 1.00 93.06 173 ARG A O 1
ATOM 1305 N N . GLU A 1 174 ? 5.909 5.365 -9.690 1.00 89.62 174 GLU A N 1
ATOM 1306 C CA . GLU A 1 174 ? 6.193 6.372 -10.720 1.00 89.62 174 GLU A CA 1
ATOM 1307 C C . GLU A 1 174 ? 5.641 5.988 -12.104 1.00 89.62 174 GLU A C 1
ATOM 1309 O O . GLU A 1 174 ? 5.200 6.848 -12.863 1.00 89.62 174 GLU A O 1
ATOM 1314 N N . LYS A 1 175 ? 5.653 4.695 -12.443 1.00 90.56 175 LYS A N 1
ATOM 1315 C CA . LYS A 1 175 ? 5.301 4.215 -13.787 1.00 90.56 175 LYS A CA 1
ATOM 1316 C C . LYS A 1 175 ? 3.899 3.617 -13.893 1.00 90.56 175 LYS A C 1
ATOM 1318 O O . LYS A 1 175 ? 3.337 3.591 -14.987 1.00 90.56 175 LYS A O 1
ATOM 1323 N N . SER A 1 176 ? 3.345 3.082 -12.807 1.00 91.31 176 SER A N 1
ATOM 1324 C CA . SER A 1 176 ? 2.018 2.465 -12.795 1.00 91.31 176 SER A CA 1
ATOM 1325 C C . SER A 1 176 ? 1.402 2.471 -11.395 1.00 91.31 176 SER A C 1
ATOM 1327 O O . SER A 1 176 ? 1.691 1.607 -10.566 1.00 91.31 176 SER A O 1
ATOM 1329 N N . GLU A 1 177 ? 0.457 3.388 -11.183 1.00 92.31 177 GLU A N 1
ATOM 1330 C CA . GLU A 1 177 ? -0.331 3.477 -9.945 1.00 92.31 177 GLU A CA 1
ATOM 1331 C C . GLU A 1 177 ? -1.141 2.195 -9.686 1.00 92.31 177 GLU A C 1
ATOM 1333 O O . GLU A 1 177 ? -1.189 1.681 -8.574 1.00 92.31 177 GLU A O 1
ATOM 1338 N N . SER A 1 178 ? -1.726 1.605 -10.733 1.00 92.81 178 SER A N 1
ATOM 1339 C CA . SER A 1 178 ? -2.518 0.376 -10.607 1.00 92.81 178 SER A CA 1
ATOM 1340 C C . SER A 1 178 ? -1.680 -0.834 -10.190 1.00 92.81 178 SER A C 1
ATOM 1342 O O . SER A 1 178 ? -2.147 -1.684 -9.438 1.00 92.81 178 SER A O 1
ATOM 1344 N N . LEU A 1 179 ? -0.432 -0.927 -10.663 1.00 92.56 179 LEU A N 1
ATOM 1345 C CA . LEU A 1 179 ? 0.475 -1.991 -10.238 1.00 92.56 179 LEU A CA 1
ATOM 1346 C C . LEU A 1 179 ? 1.016 -1.738 -8.831 1.00 92.56 179 LEU A C 1
ATOM 1348 O O . LEU A 1 179 ? 1.215 -2.684 -8.076 1.00 92.56 179 LEU A O 1
ATOM 1352 N N . PHE A 1 180 ? 1.214 -0.473 -8.464 1.00 94.81 180 PHE A N 1
ATOM 1353 C CA . PHE A 1 180 ? 1.553 -0.093 -7.101 1.00 94.81 180 PHE A CA 1
ATOM 1354 C C . PHE A 1 180 ? 0.449 -0.495 -6.109 1.00 94.81 180 PHE A C 1
ATOM 1356 O O . PHE A 1 180 ? 0.760 -1.098 -5.083 1.00 94.81 180 PHE A O 1
ATOM 1363 N N . ALA A 1 181 ? -0.826 -0.283 -6.452 1.00 93.62 181 ALA A N 1
ATOM 1364 C CA . ALA A 1 181 ? -1.957 -0.753 -5.650 1.00 93.62 181 ALA A CA 1
ATOM 1365 C C . ALA A 1 181 ? -1.937 -2.282 -5.452 1.00 93.62 181 ALA A C 1
ATOM 1367 O O . ALA A 1 181 ? -2.073 -2.753 -4.327 1.00 93.62 181 ALA A O 1
ATOM 1368 N N . ALA A 1 182 ? -1.655 -3.059 -6.504 1.00 93.56 182 ALA A N 1
ATOM 1369 C CA . ALA A 1 182 ? -1.526 -4.517 -6.394 1.00 93.56 182 ALA A CA 1
ATOM 1370 C C . ALA A 1 182 ? -0.360 -4.952 -5.478 1.00 93.56 182 ALA A C 1
ATOM 1372 O O . ALA A 1 182 ? -0.456 -5.960 -4.778 1.00 93.56 182 ALA A O 1
ATOM 1373 N N . VAL A 1 183 ? 0.747 -4.194 -5.449 1.00 94.62 183 VAL A N 1
ATOM 1374 C CA . VAL A 1 183 ? 1.847 -4.427 -4.492 1.00 94.62 183 VAL A CA 1
ATOM 1375 C C . VAL A 1 183 ? 1.409 -4.097 -3.064 1.00 94.62 183 VAL A C 1
ATOM 1377 O O . VAL A 1 183 ? 1.756 -4.832 -2.139 1.00 94.62 183 VAL A O 1
ATOM 1380 N N . LYS A 1 184 ? 0.650 -3.010 -2.878 1.00 93.81 184 LYS A N 1
ATOM 1381 C CA . LYS A 1 184 ? 0.131 -2.586 -1.571 1.00 93.81 184 LYS A CA 1
ATOM 1382 C C . LYS A 1 184 ? -0.837 -3.603 -0.975 1.00 93.81 184 LYS A C 1
ATOM 1384 O O . LYS A 1 184 ? -0.749 -3.872 0.217 1.00 93.81 184 LYS A O 1
ATOM 1389 N N . GLU A 1 185 ? -1.706 -4.194 -1.788 1.00 91.25 185 GLU A N 1
ATOM 1390 C CA . GLU A 1 185 ? -2.640 -5.234 -1.338 1.00 91.25 185 GLU A CA 1
ATOM 1391 C C . GLU A 1 185 ? -1.970 -6.610 -1.152 1.00 91.25 185 GLU A C 1
ATOM 1393 O O . GLU A 1 185 ? -2.550 -7.509 -0.546 1.00 91.25 185 GLU A O 1
ATOM 1398 N N . GLY A 1 186 ? -0.718 -6.773 -1.599 1.00 90.69 186 GLY A N 1
ATOM 1399 C CA . GLY A 1 186 ? 0.049 -8.012 -1.440 1.00 90.69 186 GLY A CA 1
ATOM 1400 C C . GLY A 1 186 ? -0.175 -9.049 -2.542 1.00 90.69 186 GLY A C 1
ATOM 1401 O O . GLY A 1 186 ? 0.318 -10.169 -2.441 1.00 90.69 186 GLY A O 1
ATOM 1402 N N . GLU A 1 187 ? -0.874 -8.685 -3.616 1.00 91.19 187 GLU A N 1
ATOM 1403 C CA . GLU A 1 187 ? -1.198 -9.576 -4.737 1.00 91.19 187 GLU A CA 1
ATOM 1404 C C . GLU A 1 187 ? 0.030 -9.874 -5.618 1.00 91.19 187 GLU A C 1
ATOM 1406 O O . GLU A 1 187 ? 0.109 -10.903 -6.300 1.00 91.19 187 GLU A O 1
ATOM 1411 N N . ILE A 1 188 ? 1.008 -8.960 -5.615 1.00 93.62 188 ILE A N 1
ATOM 1412 C CA . ILE A 1 188 ? 2.275 -9.099 -6.335 1.00 93.62 188 ILE A CA 1
ATOM 1413 C C . ILE A 1 188 ? 3.456 -8.559 -5.516 1.00 93.62 188 ILE A C 1
ATOM 1415 O O . ILE A 1 188 ? 3.400 -7.493 -4.909 1.00 93.62 188 ILE A O 1
ATOM 1419 N N . GLY A 1 189 ? 4.576 -9.286 -5.518 1.00 94.69 189 GLY A N 1
ATOM 1420 C CA . GLY A 1 189 ? 5.792 -8.859 -4.819 1.00 94.69 189 GLY A CA 1
ATOM 1421 C C . GLY A 1 189 ? 6.489 -7.664 -5.485 1.00 94.69 189 GLY A C 1
ATOM 1422 O O . GLY A 1 189 ? 6.567 -7.580 -6.713 1.00 94.69 189 GLY A O 1
ATOM 1423 N N . ALA A 1 190 ? 7.100 -6.783 -4.685 1.00 94.50 190 ALA A N 1
ATOM 1424 C CA . ALA A 1 190 ? 7.727 -5.543 -5.160 1.00 94.50 190 ALA A CA 1
ATOM 1425 C C . ALA A 1 190 ? 8.793 -5.748 -6.258 1.00 94.50 190 ALA A C 1
ATOM 1427 O O . ALA A 1 190 ? 8.817 -5.024 -7.251 1.00 94.50 190 ALA A O 1
ATOM 1428 N N . GLN A 1 191 ? 9.665 -6.753 -6.114 1.00 94.31 191 GLN A N 1
ATOM 1429 C CA . GLN A 1 191 ? 10.705 -7.052 -7.115 1.00 94.31 191 GLN A CA 1
ATOM 1430 C C . GLN A 1 191 ? 10.106 -7.569 -8.432 1.00 94.31 191 GLN A C 1
ATOM 1432 O O . GLN A 1 191 ? 10.616 -7.275 -9.514 1.00 94.31 191 GLN A O 1
ATOM 1437 N N . LEU A 1 192 ? 9.022 -8.347 -8.353 1.00 94.44 192 LEU A N 1
ATOM 1438 C CA . LEU A 1 192 ? 8.342 -8.885 -9.528 1.00 94.44 192 LEU A CA 1
ATOM 1439 C C . LEU A 1 192 ? 7.624 -7.765 -10.293 1.00 94.44 192 LEU A C 1
ATOM 1441 O O . LEU A 1 192 ? 7.764 -7.668 -11.513 1.00 94.44 192 LEU A O 1
ATOM 1445 N N . ALA A 1 193 ? 6.949 -6.873 -9.567 1.00 95.12 193 ALA A N 1
ATOM 1446 C CA . ALA A 1 193 ? 6.335 -5.674 -10.123 1.00 95.12 193 ALA A CA 1
ATOM 1447 C C . ALA A 1 193 ? 7.370 -4.745 -10.785 1.00 95.12 193 ALA A C 1
ATOM 1449 O O . ALA A 1 193 ? 7.164 -4.293 -11.910 1.00 95.12 193 ALA A O 1
ATOM 1450 N N . GLU A 1 194 ? 8.529 -4.521 -10.156 1.00 95.69 194 GLU A N 1
ATOM 1451 C CA . GLU A 1 194 ? 9.600 -3.709 -10.748 1.00 95.69 194 GLU A CA 1
ATOM 1452 C C . GLU A 1 194 ? 10.117 -4.315 -12.067 1.00 95.69 194 GLU A C 1
ATOM 1454 O O . GLU A 1 194 ? 10.342 -3.596 -13.044 1.00 95.69 194 GLU A O 1
ATOM 1459 N N . ARG A 1 195 ? 10.276 -5.645 -12.134 1.00 95.06 195 ARG A N 1
ATOM 1460 C CA . ARG A 1 195 ? 10.666 -6.337 -13.374 1.00 95.06 195 ARG A CA 1
ATOM 1461 C C . ARG A 1 195 ? 9.632 -6.156 -14.481 1.00 95.06 195 ARG A C 1
ATOM 1463 O O . ARG A 1 195 ? 10.027 -5.895 -15.616 1.00 95.06 195 ARG A O 1
ATOM 1470 N N . LEU A 1 196 ? 8.340 -6.270 -14.164 1.00 93.69 196 LEU A N 1
ATOM 1471 C CA . LEU A 1 196 ? 7.262 -6.037 -15.132 1.00 93.69 196 LEU A CA 1
ATOM 1472 C C . LEU A 1 196 ? 7.341 -4.633 -15.713 1.00 93.69 196 LEU A C 1
ATOM 1474 O O . LEU A 1 196 ? 7.347 -4.464 -16.923 1.00 93.69 196 LEU A O 1
ATOM 1478 N N . VAL A 1 197 ? 7.494 -3.635 -14.855 1.00 94.44 197 VAL A N 1
ATOM 1479 C CA . VAL A 1 197 ? 7.574 -2.230 -15.257 1.00 94.44 197 VAL A CA 1
ATOM 1480 C C . VAL A 1 197 ? 8.816 -1.921 -16.109 1.00 94.44 197 VAL A C 1
ATOM 1482 O O . VAL A 1 197 ? 8.827 -0.958 -16.877 1.00 94.44 197 VAL A O 1
ATOM 1485 N N . LYS A 1 198 ? 9.885 -2.715 -15.980 1.00 93.69 198 LYS A N 1
ATOM 1486 C CA . LYS A 1 198 ? 11.108 -2.573 -16.786 1.00 93.69 198 LYS A CA 1
ATOM 1487 C C . LYS A 1 198 ? 11.035 -3.281 -18.139 1.00 93.69 198 LYS A C 1
ATOM 1489 O O . LYS A 1 198 ? 11.661 -2.802 -19.076 1.00 93.69 198 LYS A O 1
ATOM 1494 N N . LYS A 1 199 ? 10.355 -4.428 -18.223 1.00 92.12 199 LYS A N 1
ATOM 1495 C CA . LYS A 1 199 ? 10.437 -5.328 -19.388 1.00 92.12 199 LYS A CA 1
ATOM 1496 C C . LYS A 1 199 ? 9.131 -5.481 -20.164 1.00 92.12 199 LYS A C 1
ATOM 1498 O O . LYS A 1 199 ? 9.173 -5.760 -21.355 1.00 92.12 199 LYS A O 1
ATOM 1503 N N . ALA A 1 200 ? 7.984 -5.369 -19.503 1.00 90.38 200 ALA A N 1
ATOM 1504 C CA . ALA A 1 200 ? 6.686 -5.633 -20.106 1.00 90.38 200 ALA A CA 1
ATOM 1505 C C . ALA A 1 200 ? 6.054 -4.351 -20.662 1.00 90.38 200 ALA A C 1
ATOM 1507 O O . ALA A 1 200 ? 6.212 -3.257 -20.123 1.00 90.38 200 ALA A O 1
ATOM 1508 N N . SER A 1 201 ? 5.284 -4.507 -21.735 1.00 89.81 201 SER A N 1
ATOM 1509 C CA . SER A 1 201 ? 4.483 -3.426 -22.308 1.00 89.81 201 SER A CA 1
ATOM 1510 C C . SER A 1 201 ? 3.290 -3.060 -21.407 1.00 89.81 201 SER A C 1
ATOM 1512 O O . SER A 1 201 ? 2.782 -3.914 -20.669 1.00 89.81 201 SER A O 1
ATOM 1514 N N . PRO A 1 202 ? 2.732 -1.837 -21.521 1.00 88.75 202 PRO A N 1
ATOM 1515 C CA . PRO A 1 202 ? 1.531 -1.445 -20.778 1.00 88.75 202 PRO A CA 1
ATOM 1516 C C . PRO A 1 202 ? 0.336 -2.387 -20.991 1.00 88.75 202 PRO A C 1
ATOM 1518 O O . PRO A 1 202 ? -0.453 -2.617 -20.075 1.00 88.75 202 PRO A O 1
ATOM 1521 N N . ARG A 1 203 ? 0.208 -2.977 -22.189 1.00 89.88 203 ARG A N 1
ATOM 1522 C CA . ARG A 1 203 ? -0.844 -3.957 -22.500 1.00 89.88 203 ARG A CA 1
ATOM 1523 C C . ARG A 1 203 ? -0.685 -5.237 -21.679 1.00 89.88 203 ARG A C 1
ATOM 1525 O O . ARG A 1 203 ? -1.673 -5.745 -21.161 1.00 89.88 203 ARG A O 1
ATOM 1532 N N . GLN A 1 204 ? 0.539 -5.736 -21.540 1.00 89.44 204 GLN A N 1
ATOM 1533 C CA . GLN A 1 204 ? 0.831 -6.920 -20.733 1.00 89.44 204 GLN A CA 1
ATOM 1534 C C . GLN A 1 204 ? 0.639 -6.646 -19.238 1.00 89.44 204 GLN A C 1
ATOM 1536 O O . GLN A 1 204 ? 0.097 -7.489 -18.534 1.00 89.44 204 GLN A O 1
ATOM 1541 N N . ILE A 1 205 ? 0.994 -5.450 -18.756 1.00 89.44 205 ILE A N 1
ATOM 1542 C CA . ILE A 1 205 ? 0.721 -5.050 -17.366 1.00 89.44 205 ILE A CA 1
ATOM 1543 C C . ILE A 1 205 ? -0.790 -5.065 -17.093 1.00 89.44 205 ILE A C 1
ATOM 1545 O O . ILE A 1 205 ? -1.222 -5.630 -16.093 1.00 89.44 205 ILE A O 1
ATOM 1549 N N . LYS A 1 206 ? -1.613 -4.536 -18.010 1.00 91.31 206 LYS A N 1
ATOM 1550 C CA . LYS A 1 206 ? -3.080 -4.626 -17.895 1.00 91.31 206 LYS A CA 1
ATOM 1551 C C . LYS A 1 206 ? -3.586 -6.073 -17.863 1.00 91.31 206 LYS A C 1
ATOM 1553 O O . LYS A 1 206 ? -4.500 -6.364 -17.104 1.00 91.31 206 LYS A O 1
ATOM 1558 N N . GLN A 1 207 ? -2.993 -6.975 -18.648 1.00 90.00 207 GLN A N 1
ATOM 1559 C CA . GLN A 1 207 ? -3.346 -8.401 -18.617 1.00 90.00 207 GLN A CA 1
ATOM 1560 C C . GLN A 1 207 ? -3.018 -9.048 -17.269 1.00 90.00 207 GLN A C 1
ATOM 1562 O O . GLN A 1 207 ? -3.822 -9.820 -16.764 1.00 90.00 207 GLN A O 1
ATOM 1567 N N . VAL A 1 208 ? -1.868 -8.715 -16.675 1.00 91.94 208 VAL A N 1
ATOM 1568 C CA . VAL A 1 208 ? -1.493 -9.199 -15.338 1.00 91.94 208 VAL A CA 1
ATOM 1569 C C . VAL A 1 208 ? -2.469 -8.689 -14.281 1.00 91.94 208 VAL A C 1
ATOM 1571 O O . VAL A 1 208 ? -2.893 -9.459 -13.431 1.00 91.94 208 VAL A O 1
ATOM 1574 N N . LEU A 1 209 ? -2.857 -7.414 -14.348 1.00 91.62 209 LEU A N 1
ATOM 1575 C CA . LEU A 1 209 ? -3.783 -6.810 -13.386 1.00 91.62 209 LEU A CA 1
ATOM 1576 C C . LEU A 1 209 ? -5.205 -7.381 -13.465 1.00 91.62 209 LEU A C 1
ATOM 1578 O O . LEU A 1 209 ? -5.914 -7.352 -12.466 1.00 91.62 209 LEU A O 1
ATOM 1582 N N . ALA A 1 210 ? -5.611 -7.891 -14.628 1.00 91.38 210 ALA A N 1
ATOM 1583 C CA . ALA A 1 210 ? -6.916 -8.517 -14.830 1.00 91.38 210 ALA A CA 1
ATOM 1584 C C . ALA A 1 210 ? -6.951 -10.011 -14.462 1.00 91.38 210 ALA A C 1
ATOM 1586 O O . ALA A 1 210 ? -8.012 -10.622 -14.546 1.00 91.38 210 ALA A O 1
ATOM 1587 N N . ALA A 1 211 ? -5.811 -10.615 -14.118 1.00 91.69 211 ALA A N 1
ATOM 1588 C CA . ALA A 1 211 ? -5.742 -12.025 -13.757 1.00 91.69 211 ALA A CA 1
ATOM 1589 C C . ALA A 1 211 ? -6.107 -12.251 -12.283 1.00 91.69 211 ALA A C 1
ATOM 1591 O O . ALA A 1 211 ? -5.788 -11.420 -11.429 1.00 91.69 211 ALA A O 1
ATOM 1592 N N . ASP A 1 212 ? -6.694 -13.416 -11.994 1.00 87.44 212 ASP A N 1
ATOM 1593 C CA . ASP A 1 212 ? -7.004 -13.845 -10.625 1.00 87.44 212 ASP A CA 1
ATOM 1594 C C . ASP A 1 212 ? -5.715 -14.001 -9.800 1.00 87.44 212 ASP A C 1
ATOM 1596 O O . ASP A 1 212 ? -5.550 -13.369 -8.759 1.00 87.44 212 ASP A O 1
ATOM 1600 N N . ASP A 1 213 ? -4.744 -14.763 -10.319 1.00 92.00 213 ASP A N 1
ATOM 1601 C CA . ASP A 1 213 ? -3.393 -14.846 -9.757 1.00 92.00 213 ASP A CA 1
ATOM 1602 C C . ASP A 1 213 ? -2.431 -13.931 -10.528 1.00 92.00 213 ASP A C 1
ATOM 1604 O O . ASP A 1 213 ? -1.816 -14.297 -11.543 1.00 92.00 213 ASP A O 1
ATOM 1608 N N . LYS A 1 214 ? -2.281 -12.709 -10.011 1.00 92.38 214 LYS A N 1
ATOM 1609 C CA . LYS A 1 214 ? -1.398 -11.682 -10.577 1.00 92.38 214 LYS A CA 1
ATOM 1610 C C . LYS A 1 214 ? 0.071 -12.098 -10.534 1.00 92.38 214 LYS A C 1
ATOM 1612 O O . LYS A 1 214 ? 0.826 -11.775 -11.453 1.00 92.38 214 LYS A O 1
ATOM 1617 N N . SER A 1 215 ? 0.494 -12.844 -9.515 1.00 91.56 215 SER A N 1
ATOM 1618 C CA . SER A 1 215 ? 1.880 -13.299 -9.371 1.00 91.56 215 SER A CA 1
ATOM 1619 C C . SER A 1 215 ? 2.232 -14.377 -10.400 1.00 91.56 215 SER A C 1
ATOM 1621 O O . SER A 1 215 ? 3.291 -14.316 -11.037 1.00 91.56 215 SER A O 1
ATOM 1623 N N . GLN A 1 216 ? 1.337 -15.336 -10.638 1.00 91.75 216 GLN A N 1
ATOM 1624 C CA . GLN A 1 216 ? 1.505 -16.343 -11.683 1.00 91.75 216 GLN A CA 1
ATOM 1625 C C . GLN A 1 216 ? 1.466 -15.707 -13.080 1.00 91.75 216 GLN A C 1
ATOM 1627 O O . GLN A 1 216 ? 2.338 -15.985 -13.913 1.00 91.75 216 GLN A O 1
ATOM 1632 N N . ALA A 1 217 ? 0.507 -14.810 -13.332 1.00 93.19 217 ALA A N 1
ATOM 1633 C CA . ALA A 1 217 ? 0.398 -14.090 -14.599 1.00 93.19 217 ALA A CA 1
ATOM 1634 C C . ALA A 1 217 ? 1.654 -13.252 -14.891 1.00 93.19 217 ALA A C 1
ATOM 1636 O O . ALA A 1 217 ? 2.187 -13.302 -16.003 1.00 93.19 217 ALA A O 1
ATOM 1637 N N . ALA A 1 218 ? 2.178 -12.547 -13.885 1.00 92.50 218 ALA A N 1
ATOM 1638 C CA . ALA A 1 218 ? 3.408 -11.768 -13.985 1.00 92.50 218 ALA A CA 1
ATOM 1639 C C . ALA A 1 218 ? 4.609 -12.625 -14.400 1.00 92.50 218 ALA A C 1
ATOM 1641 O O . ALA A 1 218 ? 5.332 -12.274 -15.334 1.00 92.50 218 ALA A O 1
ATOM 1642 N N . ASN A 1 219 ? 4.807 -13.770 -13.741 1.00 94.44 219 ASN A N 1
ATOM 1643 C CA . ASN A 1 219 ? 5.894 -14.689 -14.075 1.00 94.44 219 ASN A CA 1
ATOM 1644 C C . ASN A 1 219 ? 5.757 -15.245 -15.498 1.00 94.44 219 ASN A C 1
ATOM 1646 O O . ASN A 1 219 ? 6.744 -15.303 -16.232 1.00 94.44 219 ASN A O 1
ATOM 1650 N N . LYS A 1 220 ? 4.536 -15.597 -15.917 1.00 94.69 220 LYS A N 1
ATOM 1651 C CA . LYS A 1 220 ? 4.257 -16.077 -17.277 1.00 94.69 220 LYS A CA 1
ATOM 1652 C C . LYS A 1 220 ? 4.599 -15.023 -18.332 1.00 94.69 220 LYS A C 1
ATOM 1654 O O . LYS A 1 220 ? 5.290 -15.341 -19.297 1.00 94.69 220 LYS A O 1
ATOM 1659 N N . VAL A 1 221 ? 4.148 -13.784 -18.138 1.00 93.50 221 VAL A N 1
ATOM 1660 C CA . VAL A 1 221 ? 4.433 -12.662 -19.046 1.00 93.50 221 VAL A CA 1
ATOM 1661 C C . VAL A 1 221 ? 5.931 -12.395 -19.124 1.00 93.50 221 VAL A C 1
ATOM 1663 O O . VAL A 1 221 ? 6.475 -12.284 -20.218 1.00 93.50 221 VAL A O 1
ATOM 1666 N N . LEU A 1 222 ? 6.617 -12.330 -17.981 1.00 93.88 222 LEU A N 1
ATOM 1667 C CA . LEU A 1 222 ? 8.060 -12.095 -17.959 1.00 93.88 222 LEU A CA 1
ATOM 1668 C C . LEU A 1 222 ? 8.826 -13.200 -18.681 1.00 93.88 222 LEU A C 1
ATOM 1670 O O . LEU A 1 222 ? 9.737 -12.889 -19.442 1.00 93.88 222 LEU A O 1
ATOM 1674 N N . ARG A 1 223 ? 8.424 -14.463 -18.505 1.00 94.31 223 ARG A N 1
ATOM 1675 C CA . ARG A 1 223 ? 9.017 -15.583 -19.239 1.00 94.31 223 ARG A CA 1
ATOM 1676 C C . ARG A 1 223 ? 8.823 -15.426 -20.746 1.00 94.31 223 ARG A C 1
ATOM 1678 O O . ARG A 1 223 ? 9.784 -15.573 -21.486 1.00 94.31 223 ARG A O 1
ATOM 1685 N N . GLN A 1 224 ? 7.620 -15.071 -21.198 1.00 92.00 224 GLN A N 1
ATOM 1686 C CA . GLN A 1 224 ? 7.342 -14.847 -22.623 1.00 92.00 224 GLN A CA 1
ATOM 1687 C C . GLN A 1 224 ? 8.173 -13.700 -23.208 1.00 92.00 224 GLN A C 1
ATOM 1689 O O . GLN A 1 224 ? 8.686 -13.822 -24.315 1.00 92.00 224 GLN A O 1
ATOM 1694 N N . VAL A 1 225 ? 8.333 -12.601 -22.464 1.00 92.56 225 VAL A N 1
ATOM 1695 C CA . VAL A 1 225 ? 9.170 -11.465 -22.882 1.00 92.56 225 VAL A CA 1
ATOM 1696 C C . VAL A 1 225 ? 10.644 -11.868 -22.955 1.00 92.56 225 VAL A C 1
ATOM 1698 O O . VAL A 1 225 ? 11.335 -11.513 -23.903 1.00 92.56 225 VAL A O 1
ATOM 1701 N N . GLU A 1 226 ? 11.134 -12.632 -21.978 1.00 91.88 226 GLU A N 1
ATOM 1702 C CA . GLU A 1 226 ? 12.521 -13.105 -21.950 1.00 91.88 226 GLU A CA 1
ATOM 1703 C C . GLU A 1 226 ? 12.798 -14.152 -23.043 1.00 91.88 226 GLU A C 1
ATOM 1705 O O . GLU A 1 226 ? 13.866 -14.125 -23.649 1.00 91.88 226 GLU A O 1
ATOM 1710 N N . GLU A 1 227 ? 11.845 -15.038 -23.339 1.00 91.94 227 GLU A N 1
ATOM 1711 C CA . GLU A 1 227 ? 11.919 -15.991 -24.453 1.00 91.94 227 GLU A CA 1
ATOM 1712 C C . GLU A 1 227 ? 11.884 -15.284 -25.812 1.00 91.94 227 GLU A C 1
ATOM 1714 O O . GLU A 1 227 ? 12.655 -15.646 -26.695 1.00 91.94 227 GLU A O 1
ATOM 1719 N N . ALA A 1 228 ? 11.032 -14.269 -25.984 1.00 88.50 228 ALA A N 1
ATOM 1720 C CA . ALA A 1 228 ? 10.993 -13.468 -27.207 1.00 88.50 228 ALA A CA 1
ATOM 1721 C C . ALA A 1 228 ? 12.324 -12.736 -27.432 1.00 88.50 228 ALA A C 1
ATOM 1723 O O . ALA A 1 228 ? 12.906 -12.860 -28.504 1.00 88.50 228 ALA A O 1
ATOM 1724 N N . ALA A 1 229 ? 12.862 -12.088 -26.394 1.00 88.06 229 ALA A N 1
ATOM 1725 C CA . ALA A 1 229 ? 14.157 -11.414 -26.466 1.00 88.06 229 ALA A CA 1
ATOM 1726 C C . ALA A 1 229 ? 15.314 -12.389 -26.758 1.00 88.06 229 ALA A C 1
ATOM 1728 O O . ALA A 1 229 ? 16.231 -12.054 -27.501 1.00 88.06 229 ALA A O 1
ATOM 1729 N N . ARG A 1 230 ? 15.276 -13.611 -26.201 1.00 88.50 230 ARG A N 1
ATOM 1730 C CA . ARG A 1 230 ? 16.252 -14.665 -26.529 1.00 88.50 230 ARG A CA 1
ATOM 1731 C C . ARG A 1 230 ? 16.124 -15.125 -27.973 1.00 88.50 230 ARG A C 1
ATOM 1733 O O . ARG A 1 230 ? 17.138 -15.251 -28.631 1.00 88.50 230 ARG A O 1
ATOM 1740 N N . ARG A 1 231 ? 14.909 -15.332 -28.487 1.00 85.81 231 ARG A N 1
ATOM 1741 C CA . ARG A 1 231 ? 14.694 -15.706 -29.897 1.00 85.81 231 ARG A CA 1
ATOM 1742 C C . ARG A 1 231 ? 15.167 -14.626 -30.860 1.00 85.81 231 ARG A C 1
ATOM 1744 O O . ARG A 1 231 ? 15.702 -14.963 -31.903 1.00 85.81 231 ARG A O 1
ATOM 1751 N N . GLU A 1 232 ? 14.989 -13.356 -30.513 1.00 79.94 232 GLU A N 1
ATOM 1752 C CA . GLU A 1 232 ? 15.535 -12.238 -31.289 1.00 79.94 232 GLU A CA 1
ATOM 1753 C C . GLU A 1 232 ? 17.071 -12.220 -31.257 1.00 79.94 232 GLU A C 1
ATOM 1755 O O . GLU A 1 232 ? 17.689 -11.945 -32.279 1.00 79.94 232 GLU A O 1
ATOM 1760 N N . ALA A 1 233 ? 17.685 -12.563 -30.119 1.00 78.19 233 ALA A N 1
ATOM 1761 C CA . ALA A 1 233 ? 19.141 -12.623 -29.965 1.00 78.19 233 ALA A CA 1
ATOM 1762 C C . ALA A 1 233 ? 19.792 -13.878 -30.587 1.00 78.19 233 ALA A C 1
ATOM 1764 O O . ALA A 1 233 ? 20.902 -13.791 -31.104 1.00 78.19 233 ALA A O 1
ATOM 1765 N N . ASP A 1 234 ? 19.111 -15.027 -30.532 1.00 75.88 234 ASP A N 1
ATOM 1766 C CA . ASP A 1 234 ? 19.542 -16.317 -31.092 1.00 75.88 234 ASP A CA 1
ATOM 1767 C C . ASP A 1 234 ? 19.159 -16.461 -32.573 1.00 75.88 234 ASP A C 1
ATOM 1769 O O . ASP A 1 234 ? 19.586 -17.412 -33.230 1.00 75.88 234 ASP A O 1
ATOM 1773 N N . SER A 1 235 ? 18.354 -15.535 -33.112 1.00 53.28 235 SER A N 1
ATOM 1774 C CA . SER A 1 235 ? 18.152 -15.422 -34.552 1.00 53.28 235 SER A CA 1
ATOM 1775 C C . SER A 1 235 ? 19.525 -15.130 -35.154 1.00 53.28 235 SER A C 1
ATOM 1777 O O . SER A 1 235 ? 20.095 -14.078 -34.851 1.00 53.28 235 SER A O 1
ATOM 1779 N N . PRO A 1 236 ? 20.115 -16.057 -35.930 1.00 51.59 236 PRO A N 1
ATOM 1780 C CA . PRO A 1 236 ? 21.466 -15.876 -36.413 1.00 51.59 236 PRO A CA 1
ATOM 1781 C C . PRO A 1 236 ? 21.492 -14.575 -37.201 1.00 51.59 236 PRO A C 1
ATOM 1783 O O . PRO A 1 236 ? 20.718 -14.398 -38.145 1.00 51.59 236 PRO A O 1
ATOM 1786 N N . GLY A 1 237 ? 22.386 -13.664 -36.811 1.00 45.47 237 GLY A N 1
ATOM 1787 C CA . GLY A 1 237 ? 22.863 -12.660 -37.742 1.00 45.47 237 GLY A CA 1
ATOM 1788 C C . GLY A 1 237 ? 23.219 -13.410 -39.017 1.00 45.47 237 GLY A C 1
ATOM 1789 O O . GLY A 1 237 ? 24.086 -14.286 -38.990 1.00 45.47 237 GLY A O 1
ATOM 1790 N N . GLY A 1 238 ? 22.464 -13.148 -40.085 1.00 35.12 238 GLY A N 1
ATOM 1791 C CA . GLY A 1 238 ? 22.761 -13.689 -41.395 1.00 35.12 238 GLY A CA 1
ATOM 1792 C C . GLY A 1 238 ? 24.221 -13.384 -41.681 1.00 35.12 238 GLY A C 1
ATOM 1793 O O . GLY A 1 238 ? 24.620 -12.220 -41.712 1.00 35.12 238 GLY A O 1
ATOM 1794 N N . GLN A 1 239 ? 25.025 -14.435 -41.821 1.00 36.72 239 GLN A N 1
ATOM 1795 C CA . GLN A 1 239 ? 26.279 -14.298 -42.528 1.00 36.72 239 GLN A CA 1
ATOM 1796 C C . GLN A 1 239 ? 25.954 -13.778 -43.925 1.00 36.72 239 GLN A C 1
ATOM 1798 O O . GLN A 1 239 ? 24.999 -14.212 -44.568 1.00 36.72 239 GLN A O 1
ATOM 1803 N N . GLU A 1 240 ? 26.765 -12.815 -44.330 1.00 42.94 240 GLU A N 1
ATOM 1804 C CA . GLU A 1 240 ? 26.940 -12.309 -45.678 1.00 42.94 240 GLU A CA 1
ATOM 1805 C C . GLU A 1 240 ? 26.776 -13.430 -46.717 1.00 42.94 240 GLU A C 1
ATOM 1807 O O . GLU A 1 240 ? 27.572 -14.363 -46.801 1.00 42.94 240 GLU A O 1
ATOM 1812 N N . GLY A 1 241 ? 25.705 -13.334 -47.494 1.00 33.75 241 GLY A N 1
ATOM 1813 C CA . GLY A 1 241 ? 25.382 -14.231 -48.591 1.00 33.75 241 GLY A CA 1
ATOM 1814 C C . GLY A 1 241 ? 24.040 -13.803 -49.154 1.00 33.75 241 GLY A C 1
ATOM 1815 O O . GLY A 1 241 ? 23.014 -14.090 -48.551 1.00 33.75 241 GLY A O 1
ATOM 1816 N N . GLU A 1 242 ? 24.066 -13.046 -50.251 1.00 37.78 242 GLU A N 1
ATOM 1817 C CA . GLU A 1 242 ? 22.887 -12.554 -50.965 1.00 37.78 242 GLU A CA 1
ATOM 1818 C C . GLU A 1 242 ? 21.817 -13.649 -51.136 1.00 37.78 242 GLU A C 1
ATOM 1820 O O . GLU A 1 242 ? 22.061 -14.641 -51.828 1.00 37.78 242 GLU A O 1
ATOM 1825 N N . PRO A 1 243 ? 20.600 -13.467 -50.599 1.00 32.59 243 PRO A N 1
ATOM 1826 C CA . PRO A 1 243 ? 19.409 -14.071 -51.157 1.00 32.59 243 PRO A CA 1
ATOM 1827 C C . PRO A 1 243 ? 18.714 -13.001 -52.002 1.00 32.59 243 PRO A C 1
ATOM 1829 O O . PRO A 1 243 ? 18.362 -11.933 -51.498 1.00 32.59 243 PRO A O 1
ATOM 1832 N N . GLY A 1 244 ? 18.523 -13.276 -53.293 1.00 38.88 244 GLY A N 1
ATOM 1833 C CA . GLY A 1 244 ? 17.704 -12.431 -54.158 1.00 38.88 244 GLY A CA 1
ATOM 1834 C C . GLY A 1 244 ? 16.377 -12.098 -53.472 1.00 38.88 244 GLY A C 1
ATOM 1835 O O . GLY A 1 244 ? 15.662 -13.001 -53.030 1.00 38.88 244 GLY A O 1
ATOM 1836 N N . LEU A 1 245 ? 16.093 -10.800 -53.337 1.00 35.84 245 LEU A N 1
ATOM 1837 C CA . LEU A 1 245 ? 14.825 -10.306 -52.816 1.00 35.84 245 LEU A CA 1
ATOM 1838 C C . LEU A 1 245 ? 13.690 -10.811 -53.719 1.00 35.84 245 LEU A C 1
ATOM 1840 O O . LEU A 1 245 ? 13.611 -10.457 -54.891 1.00 35.84 245 LEU A O 1
ATOM 1844 N N . ASP A 1 246 ? 12.815 -11.636 -53.151 1.00 32.75 246 ASP A N 1
ATOM 1845 C CA . ASP A 1 246 ? 11.470 -11.887 -53.661 1.00 32.75 246 ASP A CA 1
ATOM 1846 C C . ASP A 1 246 ? 10.614 -10.629 -53.422 1.00 32.75 246 ASP A C 1
ATOM 1848 O O . ASP A 1 246 ? 10.423 -10.193 -52.285 1.00 32.75 246 ASP A O 1
ATOM 1852 N N . ASP A 1 247 ? 10.104 -10.073 -54.522 1.00 37.12 247 ASP A N 1
ATOM 1853 C CA . ASP A 1 247 ? 9.326 -8.838 -54.698 1.00 37.12 247 ASP A CA 1
ATOM 1854 C C . ASP A 1 247 ? 7.964 -8.750 -53.969 1.00 37.12 247 ASP A C 1
ATOM 1856 O O . ASP A 1 247 ? 7.143 -7.884 -54.278 1.00 37.12 247 ASP A O 1
ATOM 1860 N N . ARG A 1 248 ? 7.642 -9.617 -53.004 1.00 37.31 248 ARG A N 1
ATOM 1861 C CA . ARG A 1 248 ? 6.240 -9.767 -52.563 1.00 37.31 248 ARG A CA 1
ATOM 1862 C C . ARG A 1 248 ? 5.754 -8.954 -51.370 1.00 37.31 248 ARG A C 1
ATOM 1864 O O . ARG A 1 248 ? 4.583 -9.094 -51.025 1.00 37.31 248 ARG A O 1
ATOM 1871 N N . PHE A 1 249 ? 6.549 -8.068 -50.768 1.00 36.84 249 PHE A N 1
ATOM 1872 C CA . PHE A 1 249 ? 6.019 -7.189 -49.711 1.00 36.84 249 PHE A CA 1
ATOM 1873 C C . PHE A 1 249 ? 6.766 -5.853 -49.562 1.00 36.84 249 PHE A C 1
ATOM 1875 O O . PHE A 1 249 ? 7.182 -5.475 -48.470 1.00 36.84 249 PHE A O 1
ATOM 1882 N N . MET A 1 250 ? 6.916 -5.103 -50.655 1.00 37.75 250 MET A N 1
ATOM 1883 C CA . MET A 1 250 ? 7.124 -3.655 -50.554 1.00 37.75 250 MET A CA 1
ATOM 1884 C C . MET A 1 250 ? 5.778 -2.935 -50.718 1.00 37.75 250 MET A C 1
ATOM 1886 O O . MET A 1 250 ? 5.094 -3.180 -51.715 1.00 37.75 250 MET A O 1
ATOM 1890 N N . PRO A 1 251 ? 5.369 -2.038 -49.793 1.00 39.00 251 PRO A N 1
ATOM 1891 C CA . PRO A 1 251 ? 4.364 -1.041 -50.142 1.00 39.00 251 PRO A CA 1
ATOM 1892 C C . PRO A 1 251 ? 4.921 -0.261 -51.334 1.00 39.00 251 PRO A C 1
ATOM 1894 O O . PRO A 1 251 ? 6.105 0.090 -51.344 1.00 39.00 251 PRO A O 1
ATOM 1897 N N . ASN A 1 252 ? 4.114 -0.056 -52.373 1.00 43.44 252 ASN A N 1
ATOM 1898 C CA . ASN A 1 252 ? 4.624 0.566 -53.587 1.00 43.44 252 ASN A CA 1
ATOM 1899 C C . ASN A 1 252 ? 5.204 1.961 -53.239 1.00 43.44 252 ASN A C 1
ATOM 1901 O O . ASN A 1 252 ? 4.787 2.611 -52.275 1.00 43.44 252 ASN A O 1
ATOM 1905 N N . ALA A 1 253 ? 6.176 2.448 -54.011 1.00 45.94 253 ALA A N 1
ATOM 1906 C CA . ALA A 1 253 ? 6.821 3.738 -53.747 1.00 45.94 253 ALA A CA 1
ATOM 1907 C C . ALA A 1 253 ? 5.840 4.937 -53.726 1.00 45.94 253 ALA A C 1
ATOM 1909 O O . ALA A 1 253 ? 6.182 6.007 -53.216 1.00 45.94 253 ALA A O 1
ATOM 1910 N N . ALA A 1 254 ? 4.620 4.782 -54.254 1.00 42.56 254 ALA A N 1
ATOM 1911 C CA . ALA A 1 254 ? 3.552 5.769 -54.141 1.00 42.56 254 ALA A CA 1
ATOM 1912 C C . ALA A 1 254 ? 2.854 5.730 -52.765 1.00 42.56 254 ALA A C 1
ATOM 1914 O O . ALA A 1 254 ? 2.523 6.794 -52.248 1.00 42.56 254 ALA A O 1
ATOM 1915 N N . ASP A 1 255 ? 2.728 4.568 -52.119 1.00 42.31 255 ASP A N 1
ATOM 1916 C CA . ASP A 1 255 ? 2.132 4.401 -50.785 1.00 42.31 255 ASP A CA 1
ATOM 1917 C C . ASP A 1 255 ? 3.044 4.967 -49.688 1.00 42.31 255 ASP A C 1
ATOM 1919 O O . ASP A 1 255 ? 2.583 5.679 -48.795 1.00 42.31 255 ASP A O 1
ATOM 1923 N N . ALA A 1 256 ? 4.359 4.740 -49.792 1.00 42.75 256 ALA A N 1
ATOM 1924 C CA . ALA A 1 256 ? 5.345 5.344 -48.891 1.00 42.75 256 ALA A CA 1
ATOM 1925 C C . ALA A 1 256 ? 5.396 6.877 -49.042 1.00 42.75 256 ALA A C 1
ATOM 1927 O O . ALA A 1 256 ? 5.466 7.608 -48.050 1.00 42.75 256 ALA A O 1
ATOM 1928 N N . ARG A 1 257 ? 5.277 7.385 -50.278 1.00 45.31 257 ARG A N 1
ATOM 1929 C CA . ARG A 1 257 ? 5.148 8.826 -50.555 1.00 45.31 257 ARG A CA 1
ATOM 1930 C C . ARG A 1 257 ? 3.826 9.400 -50.049 1.00 45.31 257 ARG A C 1
ATOM 1932 O O . ARG A 1 257 ? 3.826 10.515 -49.536 1.00 45.31 257 ARG A O 1
ATOM 1939 N N . ALA A 1 258 ? 2.722 8.662 -50.149 1.00 43.16 258 ALA A N 1
ATOM 1940 C CA . ALA A 1 258 ? 1.417 9.083 -49.646 1.00 43.16 258 ALA A CA 1
ATOM 1941 C C . ALA A 1 258 ? 1.397 9.163 -48.112 1.00 43.16 258 ALA A C 1
ATOM 1943 O O . ALA A 1 258 ? 0.878 10.132 -47.562 1.00 43.16 258 ALA A O 1
ATOM 1944 N N . LEU A 1 259 ? 2.025 8.207 -47.420 1.00 42.56 259 LEU A N 1
ATOM 1945 C CA . LEU A 1 259 ? 2.174 8.219 -45.962 1.00 42.56 259 LEU A CA 1
ATOM 1946 C C . LEU A 1 259 ? 3.088 9.353 -45.485 1.00 42.56 259 LEU A C 1
ATOM 1948 O O . LEU A 1 259 ? 2.726 10.069 -44.553 1.00 42.56 259 LEU A O 1
ATOM 1952 N N . ALA A 1 260 ? 4.220 9.575 -46.161 1.00 45.03 260 ALA A N 1
ATOM 1953 C CA . ALA A 1 260 ? 5.119 10.692 -45.870 1.00 45.03 260 ALA A CA 1
ATOM 1954 C C . ALA A 1 260 ? 4.450 12.056 -46.127 1.00 45.03 260 ALA A C 1
ATOM 1956 O O . ALA A 1 260 ? 4.586 12.977 -45.321 1.00 45.03 260 ALA A O 1
ATOM 1957 N N . MET A 1 261 ? 3.664 12.182 -47.203 1.00 42.91 261 MET A N 1
ATOM 1958 C CA . MET A 1 261 ? 2.876 13.388 -47.471 1.00 42.91 261 MET A CA 1
ATOM 1959 C C . MET A 1 261 ? 1.762 13.586 -46.439 1.00 42.91 261 MET A C 1
ATOM 1961 O O . MET A 1 261 ? 1.612 14.695 -45.932 1.00 42.91 261 MET A O 1
ATOM 1965 N N . ALA A 1 262 ? 1.016 12.542 -46.067 1.00 40.78 262 ALA A N 1
ATOM 1966 C CA . ALA A 1 262 ? -0.044 12.626 -45.059 1.00 40.78 262 ALA A CA 1
ATOM 1967 C C . ALA A 1 262 ? 0.501 13.038 -43.679 1.00 40.78 262 ALA A C 1
ATOM 1969 O O . ALA A 1 262 ? -0.084 13.899 -43.015 1.00 40.78 262 ALA A O 1
ATOM 1970 N N . PHE A 1 263 ? 1.660 12.500 -43.282 1.00 43.84 263 PHE A N 1
ATOM 1971 C CA . PHE A 1 263 ? 2.367 12.923 -42.070 1.00 43.84 263 PHE A CA 1
ATOM 1972 C C . PHE A 1 263 ? 2.871 14.369 -42.173 1.00 43.84 263 PHE A C 1
ATOM 1974 O O . PHE A 1 263 ? 2.674 15.159 -41.247 1.00 43.84 263 PHE A O 1
ATOM 1981 N N . GLY A 1 264 ? 3.441 14.755 -43.319 1.00 40.16 264 GLY A N 1
ATOM 1982 C CA . GLY A 1 264 ? 3.891 16.123 -43.577 1.00 40.16 264 GLY A CA 1
ATOM 1983 C C . GLY A 1 264 ? 2.760 17.156 -43.508 1.00 40.16 264 GLY A C 1
ATOM 1984 O O . GLY A 1 264 ? 2.925 18.217 -42.901 1.00 40.16 264 GLY A O 1
ATOM 1985 N N . PHE A 1 265 ? 1.580 16.841 -44.053 1.00 40.75 265 PHE A N 1
ATOM 1986 C CA . PHE A 1 265 ? 0.398 17.706 -43.984 1.00 40.75 265 PHE A CA 1
ATOM 1987 C C . PHE A 1 265 ? -0.166 17.818 -42.563 1.00 40.75 265 PHE A C 1
ATOM 1989 O O . PHE A 1 265 ? -0.498 18.925 -42.136 1.00 40.75 265 PHE A O 1
ATOM 1996 N N . ALA A 1 266 ? -0.216 16.719 -41.804 1.00 40.75 266 ALA A N 1
ATOM 1997 C CA . ALA A 1 266 ? -0.660 16.738 -40.409 1.00 40.75 266 ALA A CA 1
ATOM 1998 C C . ALA A 1 266 ? 0.261 17.603 -39.527 1.00 40.75 266 ALA A C 1
ATOM 2000 O O . ALA A 1 266 ? -0.212 18.433 -38.746 1.00 40.75 266 ALA A O 1
ATOM 2001 N N . ILE A 1 267 ? 1.580 17.482 -39.709 1.00 48.69 267 ILE A N 1
ATOM 2002 C CA . ILE A 1 267 ? 2.586 18.268 -38.978 1.00 48.69 267 ILE A CA 1
ATOM 2003 C C . ILE A 1 267 ? 2.560 19.743 -39.408 1.00 48.69 267 ILE A C 1
ATOM 2005 O O . ILE A 1 267 ? 2.674 20.638 -38.567 1.00 48.69 267 ILE A O 1
ATOM 2009 N N . SER A 1 268 ? 2.356 20.030 -40.697 1.00 42.81 268 SER A N 1
ATOM 2010 C CA . SER A 1 268 ? 2.195 21.404 -41.194 1.00 42.81 268 SER A CA 1
ATOM 2011 C C . SER A 1 268 ? 0.917 22.063 -40.655 1.00 42.81 268 SER A C 1
ATOM 2013 O O . SER A 1 268 ? 0.946 23.220 -40.227 1.00 42.81 268 SER A O 1
ATOM 2015 N N . GLY A 1 269 ? -0.184 21.308 -40.565 1.00 42.84 269 GLY A N 1
ATOM 2016 C CA . GLY A 1 269 ? -1.434 21.744 -39.938 1.00 42.84 269 GLY A CA 1
ATOM 2017 C C . GLY A 1 269 ? -1.259 22.078 -38.455 1.00 42.84 269 GLY A C 1
ATOM 2018 O O . GLY A 1 269 ? -1.670 23.152 -38.014 1.00 42.84 269 GLY A O 1
ATOM 2019 N N . LEU A 1 270 ? -0.554 21.223 -37.707 1.00 47.88 270 LEU A N 1
ATOM 2020 C CA . LEU A 1 270 ? -0.180 21.470 -36.310 1.00 47.88 270 LEU A CA 1
ATOM 2021 C C . LEU A 1 270 ? 0.724 22.703 -36.156 1.00 47.88 270 LEU A C 1
ATOM 2023 O O . LEU A 1 270 ? 0.496 23.516 -35.263 1.00 47.88 270 LEU A O 1
ATOM 2027 N N . ARG A 1 271 ? 1.699 22.909 -37.055 1.00 46.22 271 ARG A N 1
ATOM 2028 C CA . ARG A 1 271 ? 2.551 24.115 -37.072 1.00 46.22 271 ARG A CA 1
ATOM 2029 C C . ARG A 1 271 ? 1.756 25.388 -37.365 1.00 46.22 271 ARG A C 1
ATOM 2031 O O . ARG A 1 271 ? 2.026 26.416 -36.746 1.00 46.22 271 ARG A O 1
ATOM 2038 N N . SER A 1 272 ? 0.787 25.340 -38.280 1.00 48.41 272 SER A N 1
ATOM 2039 C CA . SER A 1 272 ? -0.079 26.482 -38.601 1.00 48.41 272 SER A CA 1
ATOM 2040 C C . SER A 1 272 ? -1.024 26.814 -37.444 1.00 48.41 272 SER A C 1
ATOM 2042 O O . SER A 1 272 ? -1.133 27.976 -37.054 1.00 48.41 272 SER A O 1
ATOM 2044 N N . ALA A 1 273 ? -1.628 25.795 -36.825 1.00 49.91 273 ALA A N 1
ATOM 2045 C CA . ALA A 1 273 ? -2.460 25.949 -35.634 1.00 49.91 273 ALA A CA 1
ATOM 2046 C C . ALA A 1 273 ? -1.656 26.506 -34.447 1.00 49.91 273 ALA A C 1
ATOM 2048 O O . ALA A 1 273 ? -2.106 27.437 -33.785 1.00 49.91 273 ALA A O 1
ATOM 2049 N N . HIS A 1 274 ? -0.432 26.012 -34.233 1.00 55.41 274 HIS A N 1
ATOM 2050 C CA . HIS A 1 274 ? 0.484 26.525 -33.215 1.00 55.41 274 HIS A CA 1
ATOM 2051 C C . HIS A 1 274 ? 0.879 27.982 -33.483 1.00 55.41 274 HIS A C 1
ATOM 2053 O O . HIS A 1 274 ? 0.828 28.810 -32.581 1.00 55.41 274 HIS A O 1
ATOM 2059 N N . ARG A 1 275 ? 1.217 28.343 -34.727 1.00 55.75 275 ARG A N 1
ATOM 2060 C CA . ARG A 1 275 ? 1.591 29.723 -35.078 1.00 55.75 275 ARG A CA 1
ATOM 2061 C C . ARG A 1 275 ? 0.407 30.688 -34.957 1.00 55.75 275 ARG A C 1
ATOM 2063 O O . ARG A 1 275 ? 0.590 31.804 -34.481 1.00 55.75 275 ARG A O 1
ATOM 2070 N N . GLY A 1 276 ? -0.798 30.253 -35.328 1.00 57.00 276 GLY A N 1
ATOM 2071 C CA . GLY A 1 276 ? -2.037 31.009 -35.127 1.00 57.00 276 GLY A CA 1
ATOM 2072 C C . GLY A 1 276 ? -2.357 31.211 -33.646 1.00 57.00 276 GLY A C 1
ATOM 2073 O O . GLY A 1 276 ? -2.640 32.329 -33.223 1.00 57.00 276 GLY A O 1
ATOM 2074 N N . LEU A 1 277 ? -2.217 30.157 -32.838 1.00 54.16 277 LEU A N 1
ATOM 2075 C CA . LEU A 1 277 ? -2.378 30.222 -31.388 1.00 54.16 277 LEU A CA 1
ATOM 2076 C C . LEU A 1 277 ? -1.353 31.175 -30.755 1.00 54.16 277 LEU A C 1
ATOM 2078 O O . LEU A 1 277 ? -1.731 32.044 -29.981 1.00 54.16 277 LEU A O 1
ATOM 2082 N N . MET A 1 278 ? -0.078 31.081 -31.135 1.00 53.50 278 MET A N 1
ATOM 2083 C CA . MET A 1 278 ? 0.989 31.935 -30.601 1.00 53.50 278 MET A CA 1
ATOM 2084 C C . MET A 1 278 ? 0.865 33.399 -31.038 1.00 53.50 278 MET A C 1
ATOM 2086 O O . MET A 1 278 ? 1.214 34.286 -30.265 1.00 53.50 278 MET A O 1
ATOM 2090 N N . ASN A 1 279 ? 0.334 33.675 -32.234 1.00 57.50 279 ASN 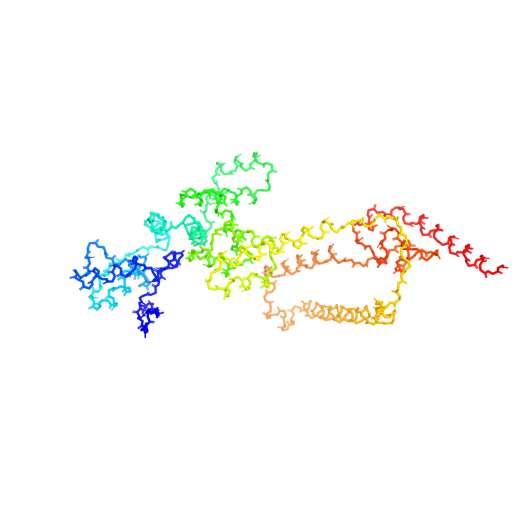A N 1
ATOM 2091 C CA . ASN A 1 279 ? 0.023 35.042 -32.661 1.00 57.50 279 ASN A CA 1
ATOM 2092 C C . ASN A 1 279 ? -1.158 35.627 -31.874 1.00 57.50 279 ASN A C 1
ATOM 2094 O O . ASN A 1 279 ? -1.069 36.765 -31.423 1.00 57.50 279 ASN A O 1
ATOM 2098 N N . ASN A 1 280 ? -2.209 34.838 -31.633 1.00 53.81 280 ASN A N 1
ATOM 2099 C CA . ASN A 1 280 ? -3.360 35.260 -30.827 1.00 53.81 280 ASN A CA 1
ATOM 2100 C C . ASN A 1 280 ? -3.013 35.418 -29.336 1.00 53.81 280 ASN A C 1
ATOM 2102 O O . ASN A 1 280 ? -3.601 36.248 -28.655 1.00 53.81 280 ASN A O 1
ATOM 2106 N N . LEU A 1 281 ? -2.049 34.648 -28.820 1.00 51.97 281 LEU A N 1
ATOM 2107 C CA . LEU A 1 281 ? -1.557 34.745 -27.438 1.00 51.97 281 LEU A CA 1
ATOM 2108 C C . LEU A 1 281 ? -0.505 35.851 -27.236 1.00 51.97 281 LEU A C 1
ATOM 2110 O O . LEU A 1 281 ? -0.151 36.157 -26.098 1.00 51.97 281 LEU A O 1
ATOM 2114 N N . ARG A 1 282 ? 0.005 36.454 -28.319 1.00 53.97 282 ARG A N 1
ATOM 2115 C CA . ARG A 1 282 ? 0.930 37.599 -28.264 1.00 53.97 282 ARG A CA 1
ATOM 2116 C C . ARG A 1 282 ? 0.210 38.919 -27.996 1.00 53.97 282 ARG A C 1
ATOM 2118 O O . ARG A 1 282 ? 0.825 39.845 -27.470 1.00 53.97 282 ARG A O 1
ATOM 2125 N N . ASP A 1 283 ? -1.072 38.987 -28.341 1.00 58.78 283 ASP A N 1
ATOM 2126 C CA . ASP A 1 283 ? -1.950 40.095 -27.995 1.00 58.78 283 ASP A CA 1
ATOM 2127 C C . ASP A 1 283 ? -2.470 39.909 -26.560 1.00 58.78 283 ASP A C 1
ATOM 2129 O O . ASP A 1 283 ? -3.267 39.016 -26.263 1.00 58.78 283 ASP A O 1
ATOM 2133 N N . ARG A 1 284 ? -1.964 40.740 -25.641 1.00 53.09 284 ARG A N 1
ATOM 2134 C CA . ARG A 1 284 ? -2.235 40.646 -24.196 1.00 53.09 284 ARG A CA 1
ATOM 2135 C C . ARG A 1 284 ? -3.693 40.925 -23.832 1.00 53.09 284 ARG A C 1
ATOM 2137 O O . ARG A 1 284 ? -4.115 40.573 -22.731 1.00 53.09 284 ARG A O 1
ATOM 2144 N N . ASP A 1 285 ? -4.465 41.513 -24.743 1.00 55.12 285 ASP A N 1
ATOM 2145 C CA . ASP A 1 285 ? -5.890 41.754 -24.542 1.00 55.12 285 ASP A CA 1
ATOM 2146 C C . ASP A 1 285 ? -6.792 40.652 -25.111 1.00 55.12 285 ASP A C 1
ATOM 2148 O O . ASP A 1 285 ? -8.007 40.683 -24.885 1.00 55.12 285 ASP A O 1
ATOM 2152 N N . HIS A 1 286 ? -6.215 39.626 -25.749 1.00 57.47 286 HIS A N 1
ATOM 2153 C CA . HIS A 1 286 ? -6.969 38.528 -26.341 1.00 57.47 286 HIS A CA 1
ATOM 2154 C C . HIS A 1 286 ? -7.669 37.662 -25.266 1.00 57.47 286 HIS A C 1
ATOM 2156 O O . HIS A 1 286 ? -7.039 37.215 -24.301 1.00 57.47 286 HIS A O 1
ATOM 2162 N N . PRO A 1 287 ? -8.967 37.335 -25.423 1.00 56.34 287 PRO A N 1
ATOM 2163 C CA . PRO A 1 287 ? -9.762 36.649 -24.395 1.00 56.34 287 PRO A CA 1
ATOM 2164 C C . PRO A 1 287 ? -9.255 35.245 -24.014 1.00 56.34 287 PRO A C 1
ATOM 2166 O O . PRO A 1 287 ? -9.531 34.777 -22.910 1.00 56.34 287 PRO A O 1
ATOM 2169 N N . LEU A 1 288 ? -8.483 34.580 -24.884 1.00 50.66 288 LEU A N 1
ATOM 2170 C CA . LEU A 1 288 ? -7.802 33.315 -24.553 1.00 50.66 288 LEU A CA 1
ATOM 2171 C C . LEU A 1 288 ? -6.583 33.511 -23.637 1.00 50.66 288 LEU A C 1
ATOM 2173 O O . LEU A 1 288 ? -6.374 32.695 -22.743 1.00 50.66 288 LEU A O 1
ATOM 2177 N N . ALA A 1 289 ? -5.825 34.599 -23.811 1.00 52.41 289 ALA A N 1
ATOM 2178 C CA . ALA A 1 289 ? -4.670 34.923 -22.972 1.00 52.41 289 ALA A CA 1
ATOM 2179 C C . ALA A 1 289 ? -5.089 35.357 -21.555 1.00 52.41 289 ALA A C 1
ATOM 2181 O O . ALA A 1 289 ? -4.356 35.131 -20.602 1.00 52.41 289 ALA A O 1
ATOM 2182 N N . LYS A 1 290 ? -6.299 35.916 -21.401 1.00 53.44 290 LYS A N 1
ATOM 2183 C CA . LYS A 1 290 ? -6.8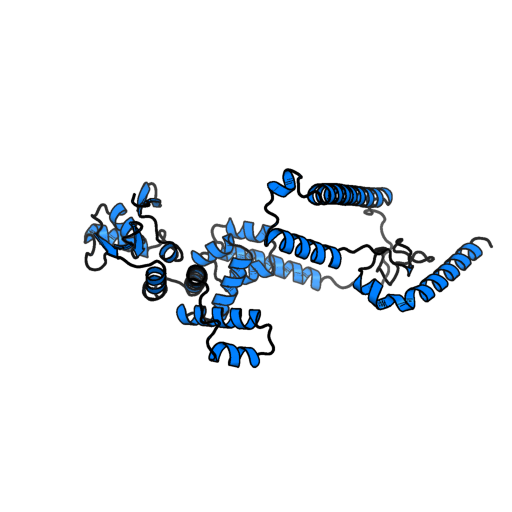97 36.244 -20.092 1.00 53.44 290 LYS A CA 1
ATOM 2184 C C . LYS A 1 290 ? -7.525 35.038 -19.373 1.00 53.44 290 LYS A C 1
ATOM 2186 O O . LYS A 1 290 ? -7.725 35.101 -18.166 1.00 53.44 290 LYS A O 1
ATOM 2191 N N . ARG A 1 291 ? -7.864 33.957 -20.094 1.00 53.19 291 ARG A N 1
ATOM 2192 C CA . ARG A 1 291 ? -8.437 32.717 -19.519 1.00 53.19 291 ARG A CA 1
ATOM 2193 C C . ARG A 1 291 ? -7.387 31.684 -19.126 1.00 53.19 291 ARG A C 1
ATOM 2195 O O . ARG A 1 291 ? -7.629 30.905 -18.210 1.00 53.19 291 ARG A O 1
ATOM 2202 N N . ILE A 1 292 ? -6.264 31.644 -19.836 1.00 54.06 292 ILE A N 1
ATOM 2203 C CA . ILE A 1 292 ? -5.133 30.783 -19.502 1.00 54.06 292 ILE A CA 1
ATOM 2204 C C . ILE A 1 292 ? -4.170 31.663 -18.717 1.00 54.06 292 ILE A C 1
ATOM 2206 O O . ILE A 1 292 ? -3.469 32.471 -19.315 1.00 54.06 292 ILE A O 1
ATOM 2210 N N . ASP A 1 293 ? -4.196 31.566 -17.389 1.00 49.19 293 ASP A N 1
ATOM 2211 C CA . ASP A 1 293 ? -3.317 32.332 -16.504 1.00 49.19 293 ASP A CA 1
ATOM 2212 C C . ASP A 1 293 ? -1.846 31.968 -16.786 1.00 49.19 293 ASP A C 1
ATOM 2214 O O . ASP A 1 293 ? -1.284 31.010 -16.254 1.00 49.19 293 ASP A O 1
ATOM 2218 N N . LEU A 1 294 ? -1.237 32.702 -17.722 1.00 50.84 294 LEU A N 1
ATOM 2219 C CA . LEU A 1 294 ? 0.127 32.507 -18.220 1.00 50.84 294 LEU A CA 1
ATOM 2220 C C . LEU A 1 294 ? 1.190 33.056 -17.253 1.00 50.84 294 LEU A C 1
ATOM 2222 O O . LEU A 1 294 ? 2.343 33.235 -17.642 1.00 50.84 294 LEU A O 1
ATOM 2226 N N . HIS A 1 295 ? 0.845 33.299 -15.987 1.00 45.84 295 HIS A N 1
ATOM 2227 C CA . HIS A 1 295 ? 1.780 33.767 -14.963 1.00 45.84 295 HIS A CA 1
ATOM 2228 C C . HIS A 1 295 ? 2.432 32.639 -14.146 1.00 45.84 295 HIS A C 1
ATOM 2230 O O . HIS A 1 295 ? 2.815 32.841 -12.994 1.00 45.84 295 HIS A O 1
ATOM 2236 N N . GLY A 1 296 ? 2.632 31.450 -14.727 1.00 57.12 296 GLY A N 1
ATOM 2237 C CA . GLY A 1 296 ? 3.256 30.356 -13.985 1.00 57.12 296 GLY A CA 1
ATOM 2238 C C . GLY A 1 296 ? 3.751 29.155 -14.785 1.00 57.12 296 GLY A C 1
ATOM 2239 O O . GLY A 1 296 ? 3.863 29.166 -16.010 1.00 57.12 296 GLY A O 1
ATOM 2240 N N . ASN A 1 297 ? 4.035 28.101 -14.015 1.00 51.88 297 ASN A N 1
ATOM 2241 C CA . ASN A 1 297 ? 4.734 26.851 -14.342 1.00 51.88 297 ASN A CA 1
ATOM 2242 C C . ASN A 1 297 ? 4.347 26.189 -15.679 1.00 51.88 297 ASN A C 1
ATOM 2244 O O . ASN A 1 297 ? 5.163 25.494 -16.276 1.00 51.88 297 ASN A O 1
ATOM 2248 N N . PHE A 1 298 ? 3.124 26.411 -16.167 1.00 50.84 298 PHE A N 1
ATOM 2249 C CA . PHE A 1 298 ? 2.634 25.838 -17.419 1.00 50.84 298 PHE A CA 1
ATOM 2250 C C . PHE A 1 298 ? 3.374 26.379 -18.651 1.00 50.84 298 PHE A C 1
ATOM 2252 O O . PHE A 1 298 ? 3.730 25.600 -19.529 1.00 50.84 298 PHE A O 1
ATOM 2259 N N . ALA A 1 299 ? 3.685 27.680 -18.700 1.00 51.62 299 ALA A N 1
ATOM 2260 C CA . ALA A 1 299 ? 4.452 28.258 -19.808 1.00 51.62 299 ALA A CA 1
ATOM 2261 C C . ALA A 1 299 ? 5.879 27.684 -19.860 1.00 51.62 299 ALA A C 1
ATOM 2263 O O . ALA A 1 299 ? 6.388 27.350 -20.929 1.00 51.62 299 ALA A O 1
ATOM 2264 N N . SER A 1 300 ? 6.492 27.495 -18.690 1.00 54.06 300 SER A N 1
ATOM 2265 C CA . SER A 1 300 ? 7.828 26.915 -18.538 1.00 54.06 300 SER A CA 1
ATOM 2266 C C . SER A 1 300 ? 7.860 25.433 -18.919 1.00 54.06 300 SER A C 1
ATOM 2268 O O . SER A 1 300 ? 8.786 24.990 -19.592 1.00 54.06 300 SER A O 1
ATOM 2270 N N . GLN A 1 301 ? 6.834 24.669 -18.533 1.00 55.97 301 GLN A N 1
ATOM 2271 C CA . GLN A 1 301 ? 6.697 23.256 -18.894 1.00 55.97 301 GLN A CA 1
ATOM 2272 C C . GLN A 1 301 ? 6.425 23.072 -20.388 1.00 55.97 301 GLN A C 1
ATOM 2274 O O . GLN A 1 301 ? 6.982 22.163 -20.998 1.00 55.97 301 GLN A O 1
ATOM 2279 N N . LEU A 1 302 ? 5.624 23.954 -20.992 1.00 57.25 302 LEU A N 1
ATOM 2280 C CA . LEU A 1 302 ? 5.371 23.932 -22.429 1.00 57.25 302 LEU A CA 1
ATOM 2281 C C . LEU A 1 302 ? 6.647 24.260 -23.216 1.00 57.25 302 LEU A C 1
ATOM 2283 O O . LEU A 1 302 ? 6.959 23.567 -24.178 1.00 57.25 302 LEU A O 1
ATOM 2287 N N . LEU A 1 303 ? 7.421 25.259 -22.778 1.00 57.88 303 LEU A N 1
ATOM 2288 C CA . LEU A 1 303 ? 8.716 25.595 -23.379 1.00 57.88 303 LEU A CA 1
ATOM 2289 C C . LEU A 1 303 ? 9.732 24.459 -23.231 1.00 57.88 303 LEU A C 1
ATOM 2291 O O . LEU A 1 303 ? 10.395 24.127 -24.206 1.00 57.88 303 LEU A O 1
ATOM 2295 N N . ALA A 1 304 ? 9.813 23.819 -22.062 1.00 57.62 304 ALA A N 1
ATOM 2296 C CA . ALA A 1 304 ? 10.694 22.673 -21.848 1.00 57.62 304 ALA A CA 1
ATOM 2297 C C . ALA A 1 304 ? 10.304 21.480 -22.736 1.00 57.62 304 ALA A C 1
ATOM 2299 O O . ALA A 1 304 ? 11.169 20.862 -23.351 1.00 57.62 304 ALA A O 1
ATOM 2300 N N . LEU A 1 305 ? 9.003 21.194 -22.867 1.00 52.88 305 LEU A N 1
ATOM 2301 C CA . LEU A 1 305 ? 8.497 20.151 -23.758 1.00 52.88 305 LEU A CA 1
ATOM 2302 C C . LEU A 1 305 ? 8.815 20.465 -25.226 1.00 52.88 305 LEU A C 1
ATOM 2304 O O . LEU A 1 305 ? 9.250 19.578 -25.956 1.00 52.88 305 LEU A O 1
ATOM 2308 N N . ILE A 1 306 ? 8.646 21.721 -25.650 1.00 55.53 306 ILE A N 1
ATOM 2309 C CA . ILE A 1 306 ? 9.003 22.182 -26.998 1.00 55.53 306 ILE A CA 1
ATOM 2310 C C . ILE A 1 306 ? 10.505 22.016 -27.236 1.00 55.53 306 ILE A C 1
ATOM 2312 O O . ILE A 1 306 ? 10.891 21.443 -28.244 1.00 55.53 306 ILE A O 1
ATOM 2316 N N . GLU A 1 307 ? 11.353 22.419 -26.294 1.00 56.72 307 GLU A N 1
ATOM 2317 C CA . GLU A 1 307 ? 12.810 22.317 -26.422 1.00 56.72 307 GLU A CA 1
ATOM 2318 C C . GLU A 1 307 ? 13.296 20.853 -26.422 1.00 56.72 307 GLU A C 1
ATOM 2320 O O . GLU A 1 307 ? 14.308 20.509 -27.037 1.00 56.72 307 GLU A O 1
ATOM 2325 N N . THR A 1 308 ? 12.585 19.95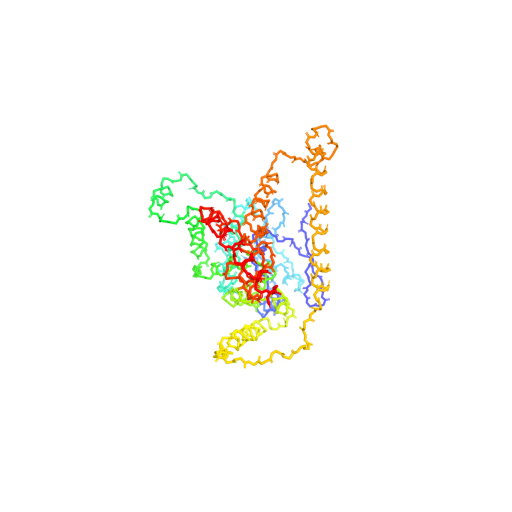4 -25.737 1.00 54.41 308 THR A N 1
ATOM 2326 C CA . THR A 1 308 ? 12.825 18.506 -25.802 1.00 54.41 308 THR A CA 1
ATOM 2327 C C . THR A 1 308 ? 12.360 17.919 -27.131 1.00 54.41 308 THR A C 1
ATOM 2329 O O . THR A 1 308 ? 13.056 17.075 -27.690 1.00 54.41 308 THR A O 1
ATOM 2332 N N . LEU A 1 309 ? 11.223 18.363 -27.667 1.00 51.00 309 LEU A N 1
ATOM 2333 C CA . LEU A 1 309 ? 10.744 17.931 -28.980 1.00 51.00 309 LEU A CA 1
ATOM 2334 C C . LEU A 1 309 ? 11.656 18.453 -30.100 1.00 51.00 309 LEU A C 1
ATOM 2336 O O . LEU A 1 309 ? 12.029 17.686 -30.978 1.00 51.00 309 LEU A O 1
ATOM 2340 N N . GLU A 1 310 ? 12.108 19.704 -30.039 1.00 51.28 310 GLU A N 1
ATOM 2341 C CA . GLU A 1 310 ? 13.040 20.290 -31.012 1.00 51.28 310 GLU A CA 1
ATOM 2342 C C . GLU A 1 310 ? 14.417 19.615 -31.002 1.00 51.28 310 GLU A C 1
ATOM 2344 O O . GLU A 1 310 ? 15.039 19.480 -32.055 1.00 51.28 310 GLU A O 1
ATOM 2349 N N . ARG A 1 311 ? 14.883 19.143 -29.839 1.00 52.12 311 ARG A N 1
ATOM 2350 C CA . ARG A 1 311 ? 16.132 18.371 -29.727 1.00 52.12 311 ARG A CA 1
ATOM 2351 C C . ARG A 1 311 ? 16.021 16.938 -30.252 1.00 52.12 311 ARG A C 1
ATOM 2353 O O . ARG A 1 311 ? 17.045 16.364 -30.604 1.00 52.12 311 ARG A O 1
ATOM 2360 N N . ASN A 1 312 ? 14.814 16.369 -30.297 1.00 52.91 312 ASN A N 1
ATOM 2361 C CA . ASN A 1 312 ? 14.586 14.960 -30.636 1.00 52.91 312 ASN A CA 1
ATOM 2362 C C . ASN A 1 312 ? 13.814 14.737 -31.948 1.00 52.91 312 ASN A C 1
ATOM 2364 O O . ASN A 1 312 ? 13.602 13.587 -32.328 1.00 52.91 312 ASN A O 1
ATOM 2368 N N . LEU A 1 313 ? 13.398 15.792 -32.657 1.00 52.00 313 LEU A N 1
ATOM 2369 C CA . LEU A 1 313 ? 12.868 15.649 -34.011 1.00 52.00 313 LEU A CA 1
ATOM 2370 C C . LEU A 1 313 ? 14.031 15.465 -35.006 1.00 52.00 313 LEU A C 1
ATOM 2372 O O . LEU A 1 313 ? 14.904 16.337 -35.086 1.00 52.00 313 LEU A O 1
ATOM 2376 N N . PRO A 1 314 ? 14.052 14.377 -35.800 1.00 59.34 314 PRO A N 1
ATOM 2377 C CA . PRO A 1 314 ? 14.896 14.328 -36.983 1.00 59.34 314 PRO A CA 1
ATOM 2378 C C . PRO A 1 314 ? 14.319 15.305 -38.014 1.00 59.34 314 PRO A C 1
ATOM 2380 O O . PRO A 1 314 ? 13.192 15.758 -37.854 1.00 59.34 314 PRO A O 1
ATOM 2383 N N . GLU A 1 315 ? 15.085 15.599 -39.064 1.00 62.38 315 GLU A N 1
ATOM 2384 C CA . GLU A 1 315 ? 14.668 16.227 -40.338 1.00 62.38 315 GLU A CA 1
ATOM 2385 C C . GLU A 1 315 ? 15.568 17.408 -40.729 1.00 62.38 315 GLU A C 1
ATOM 2387 O O . GLU A 1 315 ? 15.103 18.461 -41.167 1.00 62.38 315 GLU A O 1
ATOM 2392 N N . LEU A 1 316 ? 16.891 17.229 -40.651 1.00 67.19 316 LEU A N 1
ATOM 2393 C CA . LEU A 1 316 ? 17.738 17.869 -41.653 1.00 67.19 316 LEU A CA 1
ATOM 2394 C C . LEU A 1 316 ? 17.947 16.868 -42.793 1.00 67.19 316 LEU A C 1
ATOM 2396 O O . LEU A 1 316 ? 18.358 15.732 -42.525 1.00 67.19 316 LEU A O 1
ATOM 2400 N N . PRO A 1 317 ? 17.642 17.240 -44.053 1.00 70.88 317 PRO A N 1
ATOM 2401 C CA . PRO A 1 317 ? 17.926 16.374 -45.185 1.00 70.88 317 PRO A CA 1
ATOM 2402 C C . PRO A 1 317 ? 19.421 16.079 -45.175 1.00 70.88 317 PRO A C 1
ATOM 2404 O O . PRO A 1 317 ? 20.246 16.988 -45.076 1.00 70.88 317 PRO A O 1
ATOM 2407 N N . CYS A 1 318 ? 19.762 14.795 -45.228 1.00 76.06 318 CYS A N 1
ATOM 2408 C CA . CYS A 1 318 ? 21.137 14.331 -45.211 1.00 76.06 318 CYS A CA 1
ATOM 2409 C C . CYS A 1 318 ? 21.870 14.975 -46.399 1.00 76.06 318 CYS A C 1
ATOM 2411 O O . CYS A 1 318 ? 21.527 14.658 -47.543 1.00 76.06 318 CYS A O 1
ATOM 2413 N N . PRO A 1 319 ? 22.856 15.867 -46.171 1.00 74.69 319 PRO A N 1
ATOM 2414 C CA . PRO A 1 319 ? 23.522 16.578 -47.261 1.00 74.69 319 PRO A CA 1
ATOM 2415 C C . PRO A 1 319 ? 24.156 15.644 -48.306 1.00 74.69 319 PRO A C 1
ATOM 2417 O O . PRO A 1 319 ? 23.967 15.895 -49.494 1.00 74.69 319 PRO A O 1
ATOM 2420 N N . PRO A 1 320 ? 24.816 14.529 -47.917 1.00 73.25 320 PRO A N 1
ATOM 2421 C CA . PRO A 1 320 ? 25.383 13.569 -48.866 1.00 73.25 320 PRO A CA 1
ATOM 2422 C C . PRO A 1 320 ? 24.399 13.008 -49.902 1.00 73.25 320 PRO A C 1
ATOM 2424 O O . PRO A 1 320 ? 24.761 12.875 -51.066 1.00 73.25 320 PRO A O 1
ATOM 2427 N N . CYS A 1 321 ? 23.167 12.679 -49.505 1.00 74.31 321 CYS A N 1
ATOM 2428 C CA . CYS A 1 321 ? 22.157 12.128 -50.416 1.00 74.31 321 CYS A CA 1
ATOM 2429 C C . CYS A 1 321 ? 21.065 13.143 -50.782 1.00 74.31 321 CYS A C 1
ATOM 2431 O O . CYS A 1 321 ? 20.105 12.795 -51.461 1.00 74.31 321 CYS A O 1
ATOM 2433 N N . CYS A 1 322 ? 21.173 14.392 -50.330 1.00 72.44 322 CYS A N 1
ATOM 2434 C CA . CYS A 1 322 ? 20.170 15.444 -50.518 1.00 72.44 322 CYS A CA 1
ATOM 2435 C C . CYS A 1 322 ? 18.740 15.011 -50.138 1.00 72.44 322 CYS A C 1
ATOM 2437 O O . CYS A 1 322 ? 17.792 15.337 -50.844 1.00 72.44 322 CYS A O 1
ATOM 2439 N N . GLY A 1 323 ? 18.571 14.230 -49.068 1.00 72.00 323 GLY A N 1
ATOM 2440 C CA . GLY A 1 323 ? 17.237 13.750 -48.682 1.00 72.00 323 GLY A CA 1
ATOM 2441 C C . GLY A 1 323 ? 16.790 12.428 -49.312 1.00 72.00 323 GLY A C 1
ATOM 2442 O O . GLY A 1 323 ? 15.804 11.865 -48.859 1.00 72.00 323 GLY A O 1
ATOM 2443 N N . THR A 1 324 ? 17.498 11.908 -50.320 1.00 76.31 324 THR A N 1
ATOM 2444 C CA . THR A 1 324 ? 17.030 10.731 -51.085 1.00 76.31 324 THR A CA 1
ATOM 2445 C C . THR A 1 324 ? 17.235 9.392 -50.378 1.00 76.31 324 THR A C 1
ATOM 2447 O O . THR A 1 324 ? 16.557 8.431 -50.702 1.00 76.31 324 THR A O 1
ATOM 2450 N N . GLY A 1 325 ? 18.166 9.313 -49.424 1.00 75.00 325 GLY A N 1
ATOM 2451 C CA . GLY A 1 325 ? 18.552 8.054 -48.781 1.00 75.00 325 GLY A CA 1
ATOM 2452 C C . GLY A 1 325 ? 19.565 7.235 -49.583 1.00 75.00 325 GLY A C 1
ATOM 2453 O O . GLY A 1 325 ? 20.191 6.337 -49.025 1.00 75.00 325 GLY A O 1
ATOM 2454 N N . GLU A 1 326 ? 19.828 7.599 -50.837 1.00 77.19 326 GLU A N 1
ATOM 2455 C CA . GLU A 1 326 ? 20.625 6.807 -51.777 1.00 77.19 326 GLU A CA 1
ATOM 2456 C C . GLU A 1 326 ? 21.804 7.612 -52.350 1.00 77.19 326 GLU A C 1
ATOM 2458 O O . GLU A 1 326 ? 21.794 8.846 -52.413 1.00 77.19 326 GLU A O 1
ATOM 2463 N N . THR A 1 327 ? 22.879 6.916 -52.720 1.00 74.12 327 THR A N 1
ATOM 2464 C CA . THR A 1 327 ? 23.994 7.485 -53.492 1.00 74.12 327 THR A CA 1
ATOM 2465 C C . THR A 1 327 ? 23.728 7.343 -54.991 1.00 74.12 327 THR A C 1
ATOM 2467 O O . THR A 1 327 ? 22.857 6.574 -55.381 1.00 74.12 327 THR A O 1
ATOM 2470 N N . GLY A 1 328 ? 24.480 8.056 -55.843 1.00 63.69 328 GLY A N 1
ATOM 2471 C CA . GLY A 1 328 ? 24.308 7.989 -57.308 1.00 63.69 328 GLY A CA 1
ATOM 2472 C C . GLY A 1 328 ? 24.340 6.561 -57.873 1.00 63.69 328 GLY A C 1
ATOM 2473 O O . GLY A 1 328 ? 23.644 6.265 -58.829 1.00 63.69 328 GLY A O 1
ATOM 2474 N N . ASP A 1 329 ? 25.057 5.661 -57.202 1.00 69.62 329 ASP A N 1
ATOM 2475 C CA . ASP A 1 329 ? 25.196 4.249 -57.572 1.00 69.62 329 ASP A CA 1
ATOM 2476 C C . ASP A 1 329 ? 24.030 3.351 -57.076 1.00 69.62 329 ASP A C 1
ATOM 2478 O O . ASP A 1 329 ? 24.179 2.131 -57.019 1.00 69.62 329 ASP A O 1
ATOM 2482 N N . GLY A 1 330 ? 22.917 3.929 -56.601 1.00 69.06 330 GLY A N 1
ATOM 2483 C CA . GLY A 1 330 ? 21.736 3.203 -56.095 1.00 69.06 330 GLY A CA 1
ATOM 2484 C C . GLY A 1 330 ? 21.916 2.508 -54.737 1.00 69.06 330 GLY A C 1
ATOM 2485 O O . GLY A 1 330 ? 21.059 1.747 -54.298 1.00 69.06 330 GLY A O 1
ATOM 2486 N N . LYS A 1 331 ? 23.040 2.739 -54.048 1.00 76.06 331 LYS A N 1
ATOM 2487 C CA . LYS A 1 331 ? 23.334 2.147 -52.731 1.00 76.06 331 LYS A CA 1
ATOM 2488 C C . LYS A 1 331 ? 22.828 3.039 -51.601 1.00 76.06 331 LYS A C 1
ATOM 2490 O O . LYS A 1 331 ? 22.861 4.265 -51.698 1.00 76.06 331 LYS A O 1
ATOM 2495 N N . SER A 1 332 ? 22.447 2.432 -50.477 1.00 77.44 332 SER A N 1
ATOM 2496 C CA . SER A 1 332 ? 22.039 3.167 -49.275 1.00 77.44 332 SER A CA 1
ATOM 2497 C C . SER A 1 332 ? 23.150 4.107 -48.794 1.00 77.44 332 SER A C 1
ATOM 2499 O O . SER A 1 332 ? 24.297 3.691 -48.585 1.00 77.44 332 SER A O 1
ATOM 2501 N N . CYS A 1 333 ? 22.812 5.374 -48.568 1.00 75.50 333 CYS A N 1
ATOM 2502 C CA . CYS A 1 333 ? 23.745 6.384 -48.089 1.00 75.50 333 CYS A CA 1
ATOM 2503 C C . CYS A 1 333 ? 24.262 6.018 -46.694 1.00 75.50 333 CYS A C 1
ATOM 2505 O O . CYS A 1 333 ? 23.499 5.948 -45.736 1.00 75.50 333 CYS A O 1
ATOM 2507 N N . ARG A 1 334 ? 25.581 5.845 -46.548 1.00 76.69 334 ARG A N 1
ATOM 2508 C CA . ARG A 1 334 ? 26.215 5.427 -45.281 1.00 76.69 334 ARG A CA 1
ATOM 2509 C C . ARG A 1 334 ? 26.067 6.437 -44.138 1.00 76.69 334 ARG A C 1
ATOM 2511 O O . ARG A 1 334 ? 26.256 6.070 -42.986 1.00 76.69 334 ARG A O 1
ATOM 2518 N N . HIS A 1 335 ? 25.743 7.694 -44.445 1.00 75.19 335 HIS A N 1
ATOM 2519 C CA . HIS A 1 335 ? 25.615 8.757 -43.445 1.00 75.19 335 HIS A CA 1
ATOM 2520 C C . HIS A 1 335 ? 24.226 8.822 -42.811 1.00 75.19 335 HIS A C 1
ATOM 2522 O O . HIS A 1 335 ? 24.125 9.077 -41.619 1.00 75.19 335 HIS A O 1
ATOM 2528 N N . CYS A 1 336 ? 23.170 8.580 -43.589 1.00 73.44 336 CYS A N 1
ATOM 2529 C CA . CYS A 1 336 ? 21.802 8.483 -43.074 1.00 73.44 336 CYS A CA 1
ATOM 2530 C C . CYS A 1 336 ? 21.280 7.048 -43.043 1.00 73.44 336 CYS A C 1
ATOM 2532 O O . CYS A 1 336 ? 20.102 6.857 -42.794 1.00 73.44 336 CYS A O 1
ATOM 2534 N N . GLN A 1 337 ? 22.114 6.053 -43.354 1.00 77.19 337 GLN A N 1
ATOM 2535 C CA . GLN A 1 337 ? 21.759 4.631 -43.408 1.00 77.19 337 GLN A CA 1
ATOM 2536 C C . GLN A 1 337 ? 20.504 4.329 -44.254 1.00 77.19 337 GLN A C 1
ATOM 2538 O O . GLN A 1 337 ? 19.751 3.418 -43.937 1.00 77.19 337 GLN A O 1
ATOM 2543 N N . GLY A 1 338 ? 20.262 5.095 -45.325 1.00 72.75 338 GLY A N 1
ATOM 2544 C CA . GLY A 1 338 ? 19.083 4.922 -46.186 1.00 72.75 338 GLY A CA 1
ATOM 2545 C C . GLY A 1 338 ? 17.872 5.795 -45.838 1.00 72.75 338 GLY A C 1
ATOM 2546 O O . GLY A 1 338 ? 16.957 5.897 -46.643 1.00 72.75 338 GLY A O 1
ATOM 2547 N N . TYR A 1 339 ? 17.864 6.489 -44.697 1.00 75.19 339 TYR A N 1
ATOM 2548 C CA . TYR A 1 339 ? 16.683 7.237 -44.237 1.00 75.19 339 TYR A CA 1
ATOM 2549 C C . TYR A 1 339 ? 16.498 8.614 -44.885 1.00 75.19 339 TYR A C 1
ATOM 2551 O O . TYR A 1 339 ? 15.481 9.269 -44.678 1.00 75.19 339 TYR A O 1
ATOM 2559 N N . GLY A 1 340 ? 17.496 9.117 -45.614 1.00 74.44 340 GLY A N 1
ATOM 2560 C CA . GLY A 1 340 ? 17.440 10.438 -46.252 1.00 74.44 340 GLY A CA 1
ATOM 2561 C C . GLY A 1 340 ? 17.562 11.626 -45.290 1.00 74.44 340 GLY A C 1
ATOM 2562 O O . GLY A 1 340 ? 17.910 12.721 -45.721 1.00 74.44 340 GLY A O 1
ATOM 2563 N N . VAL A 1 341 ? 17.396 11.429 -43.986 1.00 78.31 341 VAL A N 1
ATOM 2564 C CA . VAL A 1 341 ? 17.491 12.472 -42.954 1.00 78.31 341 VAL A CA 1
ATOM 2565 C C . VAL A 1 341 ? 18.557 12.135 -41.915 1.00 78.31 341 VAL A C 1
ATOM 2567 O O . VAL A 1 341 ? 18.897 10.972 -41.715 1.00 78.31 341 VAL A O 1
ATOM 2570 N N . VAL A 1 342 ? 19.107 13.162 -41.271 1.00 75.00 342 VAL A N 1
ATOM 2571 C CA . VAL A 1 342 ? 20.019 13.032 -40.124 1.00 75.00 342 VAL A CA 1
ATOM 2572 C C . VAL A 1 342 ? 19.523 13.893 -38.966 1.00 75.00 342 VAL A C 1
ATOM 2574 O O . VAL A 1 342 ? 18.804 14.878 -39.176 1.00 75.00 342 VAL A O 1
ATOM 2577 N N . ASP A 1 343 ? 19.888 13.522 -37.741 1.00 76.19 343 ASP A N 1
ATOM 2578 C CA . ASP A 1 343 ? 19.603 14.339 -36.567 1.00 76.19 343 ASP A CA 1
ATOM 2579 C C . ASP A 1 343 ? 20.487 15.597 -36.532 1.00 76.19 343 ASP A C 1
ATOM 2581 O O . ASP A 1 343 ? 21.529 15.702 -37.192 1.00 76.19 343 ASP A O 1
ATOM 2585 N N . ARG A 1 344 ? 20.049 16.587 -35.752 1.00 71.25 344 ARG A N 1
ATOM 2586 C CA . ARG A 1 344 ? 20.710 17.891 -35.679 1.00 71.25 344 ARG A CA 1
ATOM 2587 C C . ARG A 1 344 ? 22.100 17.819 -35.042 1.00 71.25 344 ARG A C 1
ATOM 2589 O O . ARG A 1 344 ? 22.995 18.531 -35.487 1.00 71.25 344 ARG A O 1
ATOM 2596 N N . GLY A 1 345 ? 22.301 16.944 -34.056 1.00 72.94 345 GLY A N 1
ATOM 2597 C CA . GLY A 1 345 ? 23.595 16.763 -33.396 1.00 72.94 345 GLY A CA 1
ATOM 2598 C C . GLY A 1 345 ? 24.645 16.205 -34.355 1.00 72.94 345 GLY A C 1
ATOM 2599 O O . GLY A 1 345 ? 25.753 16.735 -34.448 1.00 72.94 345 GLY A O 1
ATOM 2600 N N . PHE A 1 346 ? 24.269 15.198 -35.144 1.00 73.94 346 PHE A N 1
ATOM 2601 C CA . PHE A 1 346 ? 25.098 14.656 -36.216 1.00 73.94 346 PHE A CA 1
ATOM 2602 C C . PHE A 1 346 ? 25.383 15.695 -37.307 1.00 73.94 346 PHE A C 1
ATOM 2604 O O . PHE A 1 346 ? 26.521 15.806 -37.776 1.00 73.94 346 PHE A O 1
ATOM 2611 N N . TYR A 1 347 ? 24.375 16.484 -37.698 1.00 73.81 347 TYR A N 1
ATOM 2612 C CA . TYR A 1 347 ? 24.523 17.543 -38.697 1.00 73.81 347 TYR A CA 1
ATOM 2613 C C . TYR A 1 347 ? 25.508 18.630 -38.253 1.00 73.81 347 TYR A C 1
ATOM 2615 O O . TYR A 1 347 ? 26.418 18.985 -39.007 1.00 73.81 347 TYR A O 1
ATOM 2623 N N . ASP A 1 348 ? 25.347 19.148 -37.035 1.00 76.25 348 ASP A N 1
ATOM 2624 C CA . ASP A 1 348 ? 26.170 20.235 -36.508 1.00 76.25 348 ASP A CA 1
ATOM 2625 C C . ASP A 1 348 ? 27.599 19.764 -36.197 1.00 76.25 348 ASP A C 1
ATOM 2627 O O . ASP A 1 348 ? 28.558 20.467 -36.525 1.00 76.25 348 ASP A O 1
ATOM 2631 N N . GLY A 1 349 ? 27.768 18.538 -35.684 1.00 78.31 349 GLY A N 1
ATOM 2632 C CA . GLY A 1 349 ? 29.081 17.944 -35.400 1.00 78.31 349 GLY A CA 1
ATOM 2633 C C . GLY A 1 349 ? 29.964 17.732 -36.637 1.00 78.31 349 GLY A C 1
ATOM 2634 O O . GLY A 1 349 ? 31.186 17.684 -36.529 1.00 78.31 349 GLY A O 1
ATOM 2635 N N . ASN A 1 350 ? 29.365 17.666 -37.827 1.00 73.31 350 ASN A N 1
ATOM 2636 C CA . ASN A 1 350 ? 30.067 17.409 -39.088 1.00 73.31 350 ASN A CA 1
ATOM 2637 C C . ASN A 1 350 ? 29.997 18.598 -40.071 1.00 73.31 350 ASN A C 1
ATOM 2639 O O . ASN A 1 350 ? 30.439 18.497 -41.220 1.00 73.31 350 ASN A O 1
ATOM 2643 N N . LYS A 1 351 ? 29.504 19.758 -39.611 1.00 75.88 351 LYS A N 1
ATOM 2644 C CA . LYS A 1 351 ? 29.241 20.957 -40.426 1.00 75.88 351 LYS A CA 1
ATOM 2645 C C . LYS A 1 351 ? 30.437 21.457 -41.236 1.00 75.88 351 LYS A C 1
ATOM 2647 O O . LYS A 1 351 ? 30.274 21.919 -42.362 1.00 75.88 351 LYS A O 1
ATOM 2652 N N . ALA A 1 352 ? 31.644 21.326 -40.689 1.00 74.81 352 ALA A N 1
ATOM 2653 C CA . ALA A 1 352 ? 32.885 21.741 -41.345 1.00 74.81 352 ALA A CA 1
ATOM 2654 C C . ALA A 1 352 ? 33.266 20.871 -42.561 1.00 74.81 352 ALA A C 1
ATOM 2656 O O . ALA A 1 352 ? 34.052 21.297 -43.409 1.00 74.81 352 ALA A O 1
ATOM 2657 N N . VAL A 1 353 ? 32.729 19.651 -42.653 1.00 73.19 353 VAL A N 1
ATOM 2658 C CA . VAL A 1 353 ? 33.090 18.664 -43.682 1.00 73.19 353 VAL A CA 1
ATOM 2659 C C . VAL A 1 353 ? 32.082 18.661 -44.839 1.00 73.19 353 VAL A C 1
ATOM 2661 O O . VAL A 1 353 ? 32.440 18.308 -45.965 1.00 73.19 353 VAL A O 1
ATOM 2664 N N . TRP A 1 354 ? 30.854 19.137 -44.610 1.00 73.81 354 TRP A N 1
ATOM 2665 C CA . TRP A 1 354 ? 29.765 19.118 -45.595 1.00 73.81 354 TRP A CA 1
ATOM 2666 C C . TRP A 1 354 ? 30.062 19.783 -46.939 1.00 73.81 354 TRP A C 1
ATOM 2668 O O . TRP A 1 354 ? 29.793 19.135 -47.950 1.00 73.81 354 TRP A O 1
ATOM 2678 N N . PRO A 1 355 ? 30.711 20.961 -47.018 1.00 75.38 355 PRO A N 1
ATOM 2679 C CA . PRO A 1 355 ? 31.013 21.573 -48.315 1.00 75.38 355 PRO A CA 1
ATOM 2680 C C . PRO A 1 355 ? 31.918 20.700 -49.202 1.00 75.38 355 PRO A C 1
ATOM 2682 O O . PRO A 1 355 ? 31.808 20.709 -50.427 1.00 75.38 355 PRO A O 1
ATOM 2685 N N . LYS A 1 356 ? 32.815 19.910 -48.593 1.00 72.56 356 LYS A N 1
ATOM 2686 C CA . LYS A 1 356 ? 33.702 18.986 -49.322 1.00 72.56 356 LYS A CA 1
ATOM 2687 C C . LYS A 1 356 ? 32.949 17.750 -49.807 1.00 72.56 356 LYS A C 1
ATOM 2689 O O . LYS A 1 356 ? 33.206 17.273 -50.910 1.00 72.56 356 LYS A O 1
ATOM 2694 N N . VAL A 1 357 ? 32.033 17.239 -48.985 1.00 69.69 357 VAL A N 1
ATOM 2695 C CA . VAL A 1 357 ? 31.206 16.071 -49.314 1.00 69.69 357 VAL A CA 1
ATOM 2696 C C . VAL A 1 357 ? 30.223 16.409 -50.430 1.00 69.69 357 VAL A C 1
ATOM 2698 O O . VAL A 1 357 ? 30.126 15.661 -51.397 1.00 69.69 357 VAL A O 1
ATOM 2701 N N . GLU A 1 358 ? 29.572 17.567 -50.352 1.00 68.94 358 GLU A N 1
ATOM 2702 C CA . GLU A 1 358 ? 28.638 18.050 -51.368 1.00 68.94 358 GLU A CA 1
ATOM 2703 C C . GLU A 1 358 ? 29.322 18.213 -52.732 1.00 68.94 358 GLU A C 1
ATOM 2705 O O . GLU A 1 358 ? 28.847 17.673 -53.731 1.00 68.94 358 GLU A O 1
ATOM 2710 N N . LYS A 1 359 ? 30.506 18.840 -52.767 1.00 72.69 359 LYS A N 1
ATOM 2711 C CA . LYS A 1 359 ? 31.294 18.992 -54.000 1.00 72.69 359 LYS A CA 1
ATOM 2712 C C . LYS A 1 359 ? 31.694 17.646 -54.616 1.00 72.69 359 LYS A C 1
ATOM 2714 O O . LYS A 1 359 ? 31.622 17.481 -55.831 1.00 72.69 359 LYS A O 1
ATOM 2719 N N . ARG A 1 360 ? 32.092 16.670 -53.791 1.00 70.69 360 ARG A N 1
ATOM 2720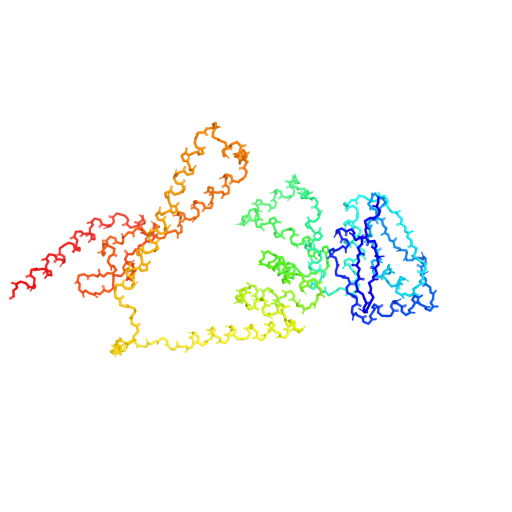 C CA . ARG A 1 360 ? 32.450 15.320 -54.257 1.00 70.69 360 ARG A CA 1
ATOM 2721 C C . ARG A 1 360 ? 31.237 14.566 -54.806 1.00 70.69 360 ARG A C 1
ATOM 2723 O O . ARG A 1 360 ? 31.361 13.891 -55.820 1.00 70.69 360 ARG A O 1
ATOM 2730 N N . MET A 1 361 ? 30.071 14.695 -54.175 1.00 63.56 361 MET A N 1
ATOM 2731 C CA . MET A 1 361 ? 28.841 14.046 -54.643 1.00 63.56 361 MET A CA 1
ATOM 2732 C C . MET A 1 361 ? 28.310 14.679 -55.933 1.00 63.56 361 MET A C 1
ATOM 2734 O O . MET A 1 361 ? 27.864 13.955 -56.817 1.00 63.56 361 MET A O 1
ATOM 2738 N N . GLN A 1 362 ? 28.416 16.002 -56.088 1.00 70.56 362 GLN A N 1
ATOM 2739 C CA . GLN A 1 362 ? 28.106 16.681 -57.352 1.00 70.56 362 GLN A CA 1
ATOM 2740 C C . GLN A 1 362 ? 29.013 16.200 -58.493 1.00 70.56 362 GLN A C 1
ATOM 2742 O O . GLN A 1 362 ? 28.527 15.960 -59.593 1.00 70.56 362 GLN A O 1
ATOM 2747 N N . GLN A 1 363 ? 30.306 15.989 -58.225 1.00 72.69 363 GLN A N 1
ATOM 2748 C CA . GLN A 1 363 ? 31.235 15.409 -59.201 1.00 72.69 363 GLN A CA 1
ATOM 2749 C C . GLN A 1 363 ? 30.882 13.962 -59.562 1.00 72.69 363 GLN A C 1
ATOM 2751 O O . GLN A 1 363 ? 30.915 13.609 -60.734 1.00 72.69 363 GLN A O 1
ATOM 2756 N N . LEU A 1 364 ? 30.522 13.128 -58.581 1.00 66.62 364 LEU A N 1
ATOM 2757 C CA . LEU A 1 364 ? 30.112 11.744 -58.843 1.00 66.62 364 LEU A CA 1
ATOM 2758 C C . LEU A 1 364 ? 28.829 11.672 -59.680 1.00 66.62 364 LEU A C 1
ATOM 2760 O O . LEU A 1 364 ? 28.770 10.869 -60.601 1.00 66.62 364 LEU A O 1
ATOM 2764 N N . ARG A 1 365 ? 27.847 12.543 -59.413 1.00 65.81 365 ARG A N 1
ATOM 2765 C CA . ARG A 1 365 ? 26.624 12.650 -60.227 1.00 65.81 365 ARG A CA 1
ATOM 2766 C C . ARG A 1 365 ? 26.926 13.100 -61.652 1.00 65.81 365 ARG A C 1
ATOM 2768 O O . ARG A 1 365 ? 26.527 12.422 -62.583 1.00 65.81 365 ARG A O 1
ATOM 2775 N N . ALA A 1 366 ? 27.721 14.159 -61.818 1.00 70.25 366 ALA A N 1
ATOM 2776 C CA . ALA A 1 366 ? 28.124 14.629 -63.143 1.00 70.25 366 ALA A CA 1
ATOM 2777 C C . ALA A 1 366 ? 28.874 13.554 -63.953 1.00 70.25 366 ALA A C 1
ATOM 2779 O O . ALA A 1 366 ? 28.737 13.493 -65.170 1.00 70.25 366 ALA A O 1
ATOM 2780 N N . ASN A 1 367 ? 29.647 12.692 -63.284 1.00 70.06 367 ASN A N 1
ATOM 2781 C CA . ASN A 1 367 ? 30.333 11.572 -63.925 1.00 70.06 367 ASN A CA 1
ATOM 2782 C C . ASN A 1 367 ? 29.391 10.405 -64.261 1.00 70.06 367 ASN A C 1
ATOM 2784 O O . ASN A 1 367 ? 29.604 9.755 -65.278 1.00 70.06 367 ASN A O 1
ATOM 2788 N N . ALA A 1 368 ? 28.379 10.133 -63.430 1.00 64.56 368 ALA A N 1
ATOM 2789 C CA . ALA A 1 368 ? 27.350 9.132 -63.717 1.00 64.56 368 ALA A CA 1
ATOM 2790 C C . ALA A 1 368 ? 26.493 9.563 -64.919 1.00 64.56 368 ALA A C 1
ATOM 2792 O O . ALA A 1 368 ? 26.368 8.813 -65.881 1.00 64.56 368 ALA A O 1
ATOM 2793 N N . ASP A 1 369 ? 26.042 10.821 -64.927 1.00 65.31 369 ASP A N 1
ATOM 2794 C CA . ASP A 1 369 ? 25.262 11.402 -66.025 1.00 65.31 369 ASP A CA 1
ATOM 2795 C C . ASP A 1 369 ? 26.056 11.435 -67.349 1.00 65.31 369 ASP A C 1
ATOM 2797 O O . ASP A 1 369 ? 25.484 11.316 -68.430 1.00 65.31 369 ASP A O 1
ATOM 2801 N N . ALA A 1 370 ? 27.385 11.586 -67.283 1.00 64.19 370 ALA A N 1
ATOM 2802 C CA . ALA A 1 370 ? 28.264 11.527 -68.453 1.00 64.19 370 ALA A CA 1
ATOM 2803 C C . ALA A 1 370 ? 28.578 10.091 -68.918 1.00 64.19 370 ALA A C 1
ATOM 2805 O O . ALA A 1 370 ? 28.916 9.897 -70.084 1.00 64.19 370 ALA A O 1
ATOM 2806 N N . GLY A 1 371 ? 28.491 9.102 -68.023 1.00 55.53 371 GLY A N 1
ATOM 2807 C CA . GLY A 1 371 ? 28.712 7.685 -68.324 1.00 55.53 371 GLY A CA 1
ATOM 2808 C C . GLY A 1 371 ? 27.525 7.020 -69.020 1.00 55.53 371 GLY A C 1
ATOM 2809 O O . GLY A 1 371 ? 27.740 6.153 -69.856 1.00 55.53 371 GLY A O 1
ATOM 2810 N N . ASP A 1 372 ? 26.302 7.475 -68.743 1.00 49.06 372 ASP A N 1
ATOM 2811 C CA . ASP A 1 372 ? 25.074 6.982 -69.390 1.00 49.06 372 ASP A CA 1
ATOM 2812 C C . ASP A 1 372 ? 24.822 7.600 -70.786 1.00 49.06 372 ASP A C 1
ATOM 2814 O O . ASP A 1 372 ? 23.877 7.222 -71.480 1.00 49.06 372 ASP A O 1
ATOM 2818 N N . ALA A 1 373 ? 25.657 8.557 -71.213 1.00 46.88 373 ALA A N 1
ATOM 2819 C CA . ALA A 1 373 ? 25.562 9.245 -72.506 1.00 46.88 373 ALA A CA 1
ATOM 2820 C C . ALA A 1 373 ? 26.578 8.756 -73.566 1.00 46.88 373 ALA A C 1
ATOM 2822 O O . ALA A 1 373 ? 26.638 9.335 -74.656 1.00 46.88 373 ALA A O 1
ATOM 2823 N N . ALA A 1 374 ? 27.370 7.723 -73.257 1.00 40.62 374 ALA A N 1
ATOM 2824 C CA . ALA A 1 374 ? 28.323 7.058 -74.152 1.00 40.62 374 ALA A CA 1
ATOM 2825 C C . ALA A 1 374 ? 27.882 5.614 -74.419 1.00 40.62 374 ALA A C 1
ATOM 2827 O O . ALA A 1 374 ? 28.083 5.151 -75.566 1.00 40.62 374 ALA A O 1
#